Protein AF-0000000087154383 (afdb_homodimer)

Structure (mmCIF, N/CA/C/O backbone):
data_AF-0000000087154383-model_v1
#
loop_
_entity.id
_entity.type
_entity.pdbx_description
1 polymer 'Transcriptional regulatory protein KdpE'
#
loop_
_atom_site.group_PDB
_atom_site.id
_atom_site.type_symbol
_atom_site.label_atom_id
_atom_site.label_alt_id
_atom_site.label_comp_id
_atom_site.label_asym_id
_atom_site.label_entity_id
_atom_site.label_seq_id
_atom_site.pdbx_PDB_ins_code
_atom_site.Cartn_x
_atom_site.Cartn_y
_atom_site.Cartn_z
_atom_site.occupancy
_atom_site.B_iso_or_equiv
_atom_site.auth_seq_id
_atom_site.auth_comp_id
_atom_site.auth_asym_id
_atom_site.auth_atom_id
_atom_site.pdbx_PDB_model_num
ATOM 1 N N . MET A 1 1 ? 10.32 -29.422 -4.531 1 29.39 1 MET A N 1
ATOM 2 C CA . MET A 1 1 ? 10.555 -28.266 -3.684 1 29.39 1 MET A CA 1
ATOM 3 C C . MET A 1 1 ? 9.898 -27.016 -4.277 1 29.39 1 MET A C 1
ATOM 5 O O . MET A 1 1 ? 10.391 -26.469 -5.262 1 29.39 1 MET A O 1
ATOM 9 N N . ASN A 1 2 ? 8.438 -26.891 -4.57 1 39.31 2 ASN A N 1
ATOM 10 C CA . ASN A 1 2 ? 7.41 -26.234 -5.371 1 39.31 2 ASN A CA 1
ATOM 11 C C . ASN A 1 2 ? 7.461 -24.719 -5.219 1 39.31 2 ASN A C 1
ATOM 13 O O . ASN A 1 2 ? 8.031 -24.203 -4.25 1 39.31 2 ASN A O 1
ATOM 17 N N . ALA A 1 3 ? 7.234 -23.953 -6.168 1 48.28 3 ALA A N 1
ATOM 18 C CA . ALA A 1 3 ? 7.086 -22.5 -6.133 1 48.28 3 ALA A CA 1
ATOM 19 C C . ALA A 1 3 ? 6.395 -22.047 -4.848 1 48.28 3 ALA A C 1
ATOM 21 O O . ALA A 1 3 ? 5.375 -22.625 -4.453 1 48.28 3 ALA A O 1
ATOM 22 N N . THR A 1 4 ? 7.113 -21.484 -3.904 1 62.72 4 THR A N 1
ATOM 23 C CA . THR A 1 4 ? 6.449 -21.25 -2.627 1 62.72 4 THR A CA 1
ATOM 24 C C . THR A 1 4 ? 5.238 -20.344 -2.801 1 62.72 4 THR A C 1
ATOM 26 O O . THR A 1 4 ? 5.383 -19.172 -3.176 1 62.72 4 THR A O 1
ATOM 29 N N . PRO A 1 5 ? 4.086 -21 -3.096 1 77.25 5 PRO A N 1
ATOM 30 C CA . PRO A 1 5 ? 2.846 -20.234 -3.229 1 77.25 5 PRO A CA 1
ATOM 31 C C . PRO A 1 5 ? 2.713 -19.141 -2.174 1 77.25 5 PRO A C 1
ATOM 33 O O . PRO A 1 5 ? 3.357 -19.203 -1.124 1 77.25 5 PRO A O 1
ATOM 36 N N . ILE A 1 6 ? 2.068 -18.094 -2.633 1 87.31 6 ILE A N 1
ATOM 37 C CA . ILE A 1 6 ? 1.749 -17.047 -1.668 1 87.31 6 ILE A CA 1
ATOM 38 C C . ILE A 1 6 ? 0.886 -17.609 -0.548 1 87.31 6 ILE A C 1
ATOM 40 O O . ILE A 1 6 ? -0.156 -18.219 -0.808 1 87.31 6 ILE A O 1
ATOM 44 N N . LYS A 1 7 ? 1.359 -17.516 0.595 1 93.25 7 LYS A N 1
ATOM 45 C CA . LYS A 1 7 ? 0.655 -18.047 1.756 1 93.25 7 LYS A CA 1
ATOM 46 C C . LYS A 1 7 ? -0.306 -17.016 2.342 1 93.25 7 LYS A C 1
ATOM 48 O O . LYS A 1 7 ? 0.099 -15.906 2.68 1 93.25 7 LYS A O 1
ATOM 53 N N . VAL A 1 8 ? -1.592 -17.422 2.477 1 96.62 8 VAL A N 1
ATOM 54 C CA . VAL A 1 8 ? -2.615 -16.547 3.059 1 96.62 8 VAL A CA 1
ATOM 55 C C . VAL A 1 8 ? -3.115 -17.156 4.371 1 96.62 8 VAL A C 1
ATOM 57 O O . VAL A 1 8 ? -3.512 -18.328 4.414 1 96.62 8 VAL A O 1
ATOM 60 N N . LEU A 1 9 ? -3.037 -16.391 5.43 1 98.25 9 LEU A N 1
ATOM 61 C CA . LEU A 1 9 ? -3.586 -16.812 6.711 1 98.25 9 LEU A CA 1
ATOM 62 C C . LEU A 1 9 ? -5.031 -16.359 6.863 1 98.25 9 LEU A C 1
ATOM 64 O O . LEU A 1 9 ? -5.312 -15.156 6.848 1 98.25 9 LEU A O 1
ATOM 68 N N . VAL A 1 10 ? -5.906 -17.344 6.965 1 98.31 10 VAL A N 1
ATOM 69 C CA . VAL A 1 10 ? -7.328 -17.078 7.152 1 98.31 10 VAL A CA 1
ATOM 70 C C . VAL A 1 10 ? -7.707 -17.297 8.617 1 98.31 10 VAL A C 1
ATOM 72 O O . VAL A 1 10 ? -7.609 -18.422 9.125 1 98.31 10 VAL A O 1
ATOM 75 N N . ILE A 1 11 ? -8.172 -16.203 9.266 1 98.38 11 ILE A N 1
ATOM 76 C CA . ILE A 1 11 ? -8.57 -16.266 10.664 1 98.38 11 ILE A CA 1
ATOM 77 C C . ILE A 1 11 ? -10.078 -16.047 10.781 1 98.38 11 ILE A C 1
ATOM 79 O O . ILE A 1 11 ? -10.57 -14.938 10.594 1 98.38 11 ILE A O 1
ATOM 83 N N . ASP A 1 12 ? -10.781 -17.047 11.102 1 97.44 12 ASP A N 1
ATOM 84 C CA . ASP A 1 12 ? -12.234 -17.031 11.211 1 97.44 12 ASP A CA 1
ATOM 85 C C . ASP A 1 12 ? -12.734 -18.219 12.039 1 97.44 12 ASP A C 1
ATOM 87 O O . ASP A 1 12 ? -12.273 -19.344 11.859 1 97.44 12 ASP A O 1
ATOM 91 N N . ASP A 1 13 ? -13.703 -17.938 12.883 1 96.62 13 ASP A N 1
ATOM 92 C CA . ASP A 1 13 ? -14.164 -19.031 13.75 1 96.62 13 ASP A CA 1
ATOM 93 C C . ASP A 1 13 ? -15.266 -19.828 13.07 1 96.62 13 ASP A C 1
ATOM 95 O O . ASP A 1 13 ? -15.609 -20.922 13.531 1 96.62 13 ASP A O 1
ATOM 99 N N . GLU A 1 14 ? -15.836 -19.422 11.992 1 95.94 14 GLU A N 1
ATOM 100 C CA . GLU A 1 14 ? -16.938 -20.094 11.305 1 95.94 14 GLU A CA 1
ATOM 101 C C . GLU A 1 14 ? -16.422 -21.062 10.242 1 95.94 14 GLU A C 1
ATOM 103 O O . GLU A 1 14 ? -15.969 -20.641 9.18 1 95.94 14 GLU A O 1
ATOM 108 N N . PRO A 1 15 ? -16.656 -22.312 10.422 1 96.44 15 PRO A N 1
ATOM 109 C CA . PRO A 1 15 ? -16.125 -23.312 9.492 1 96.44 15 PRO A CA 1
ATOM 110 C C . PRO A 1 15 ? -16.625 -23.125 8.062 1 96.44 15 PRO A C 1
ATOM 112 O O . PRO A 1 15 ? -15.852 -23.219 7.109 1 96.44 15 PRO A O 1
ATOM 115 N N . PRO A 1 16 ? -17.922 -22.781 7.875 1 95.94 16 PRO A N 1
ATOM 116 C CA . PRO A 1 16 ? -18.391 -22.594 6.496 1 95.94 16 PRO A CA 1
ATOM 117 C C . PRO A 1 16 ? -17.656 -21.469 5.777 1 95.94 16 PRO A C 1
ATOM 119 O O . PRO A 1 16 ? -17.391 -21.562 4.574 1 95.94 16 PRO A O 1
ATOM 122 N N . ILE A 1 17 ? -17.312 -20.438 6.5 1 95.62 17 ILE A N 1
ATOM 123 C CA . ILE A 1 17 ? -16.594 -19.297 5.91 1 95.62 17 ILE A CA 1
ATOM 124 C C . ILE A 1 17 ? -15.172 -19.719 5.551 1 95.62 17 ILE A C 1
ATOM 126 O O . ILE A 1 17 ? -14.688 -19.406 4.461 1 95.62 17 ILE A O 1
ATOM 130 N N . ARG A 1 18 ? -14.5 -20.391 6.453 1 97.06 18 ARG A N 1
ATOM 131 C CA . ARG A 1 18 ? -13.148 -20.875 6.176 1 97.06 18 ARG A CA 1
ATOM 132 C C . ARG A 1 18 ? -13.141 -21.797 4.961 1 97.06 18 ARG A C 1
ATOM 134 O O . ARG A 1 18 ? -12.242 -21.719 4.121 1 97.06 18 ARG A O 1
ATOM 141 N N . LYS A 1 19 ? -14.164 -22.625 4.863 1 96.69 19 LYS A N 1
ATOM 142 C CA . LYS A 1 19 ? -14.273 -23.547 3.727 1 96.69 19 LYS A CA 1
ATOM 143 C C . LYS A 1 19 ? -14.461 -22.781 2.42 1 96.69 19 LYS A C 1
ATOM 145 O O . LYS A 1 19 ? -13.789 -23.062 1.425 1 96.69 19 LYS A O 1
ATOM 150 N N . LEU A 1 20 ? -15.375 -21.812 2.445 1 95.94 20 LEU A N 1
ATOM 151 C CA . LEU A 1 20 ? -15.633 -20.984 1.274 1 95.94 20 LEU A CA 1
ATOM 152 C C . LEU A 1 20 ? -14.359 -20.281 0.824 1 95.94 20 LEU A C 1
ATOM 154 O O . LEU A 1 20 ? -14.023 -20.281 -0.364 1 95.94 20 LEU A O 1
ATOM 158 N N . LEU A 1 21 ? -13.617 -19.719 1.768 1 97 21 LEU A N 1
ATOM 159 C CA . LEU A 1 21 ? -12.391 -18.984 1.463 1 97 21 LEU A CA 1
ATOM 160 C C . LEU A 1 21 ? -11.312 -19.922 0.935 1 97 21 LEU A C 1
ATOM 162 O O . LEU A 1 21 ? -10.602 -19.594 -0.013 1 97 21 LEU A O 1
ATOM 166 N N . ARG A 1 22 ? -11.219 -21.062 1.497 1 96 22 ARG A N 1
ATOM 167 C CA . ARG A 1 22 ? -10.258 -22.047 1.028 1 96 22 ARG A CA 1
ATOM 168 C C . ARG A 1 22 ? -10.516 -22.422 -0.426 1 96 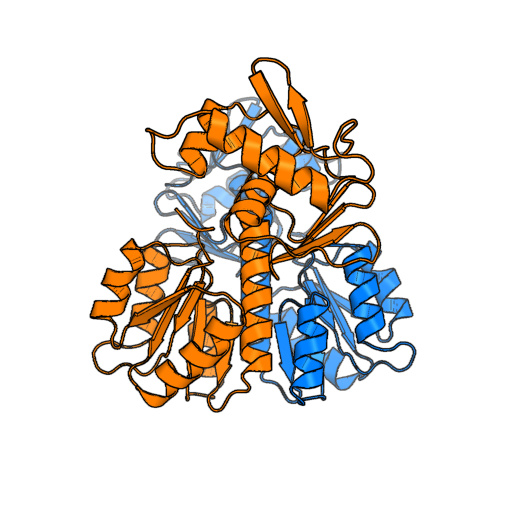22 ARG A C 1
ATOM 170 O O . ARG A 1 22 ? -9.594 -22.453 -1.243 1 96 22 ARG A O 1
ATOM 177 N N . MET A 1 23 ? -11.75 -22.672 -0.719 1 94.44 23 MET A N 1
ATOM 178 C CA . MET A 1 23 ? -12.125 -23.047 -2.082 1 94.44 23 MET A CA 1
ATOM 179 C C . MET A 1 23 ? -11.828 -21.906 -3.055 1 94.44 23 MET A C 1
ATOM 181 O O . MET A 1 23 ? -11.234 -22.125 -4.113 1 94.44 23 MET A O 1
ATOM 185 N N . GLY A 1 24 ? -12.211 -20.703 -2.693 1 93.5 24 GLY A N 1
ATOM 186 C CA . GLY A 1 24 ? -12 -19.562 -3.555 1 93.5 24 GLY A CA 1
ATOM 187 C C . GLY A 1 24 ? -10.539 -19.219 -3.752 1 93.5 24 GLY A C 1
ATOM 188 O O . GLY A 1 24 ? -10.086 -19.016 -4.883 1 93.5 24 GLY A O 1
ATOM 189 N N . LEU A 1 25 ? -9.758 -19.234 -2.709 1 94.62 25 LEU A N 1
ATOM 190 C CA . LEU A 1 25 ? -8.352 -18.844 -2.732 1 94.62 25 LEU A CA 1
ATOM 191 C C . LEU A 1 25 ? -7.504 -19.906 -3.416 1 94.62 25 LEU A C 1
ATOM 193 O O . LEU A 1 25 ? -6.547 -19.578 -4.125 1 94.62 25 LEU A O 1
ATOM 197 N N . SER A 1 26 ? -7.879 -21.141 -3.229 1 91.56 26 SER A N 1
ATOM 198 C CA . SER A 1 26 ? -7.129 -22.234 -3.84 1 91.56 26 SER A CA 1
ATOM 199 C C . SER A 1 26 ? -7.207 -22.172 -5.363 1 91.56 26 SER A C 1
ATOM 201 O O . SER A 1 26 ? -6.23 -22.484 -6.051 1 91.56 26 SER A O 1
ATOM 203 N N . THR A 1 27 ? -8.32 -21.766 -5.859 1 88.25 27 THR A N 1
ATOM 204 C CA . THR A 1 27 ? -8.508 -21.672 -7.301 1 88.25 27 THR A CA 1
ATOM 205 C C . THR A 1 27 ? -7.57 -20.625 -7.895 1 88.25 27 THR A C 1
ATOM 207 O O . THR A 1 27 ? -7.289 -20.641 -9.094 1 88.25 27 THR A O 1
ATOM 210 N N . GLN A 1 28 ? -7.125 -19.719 -7.035 1 86.12 28 GLN A N 1
ATOM 211 C CA . GLN A 1 28 ? -6.227 -18.656 -7.477 1 86.12 28 GLN A CA 1
ATOM 212 C C . GLN A 1 28 ? -4.766 -19.047 -7.277 1 86.12 28 GLN A C 1
ATOM 214 O O . GLN A 1 28 ? -3.859 -18.266 -7.562 1 86.12 28 GLN A O 1
ATOM 219 N N . GLY A 1 29 ? -4.52 -20.234 -6.691 1 85.44 29 GLY A N 1
ATOM 220 C CA . GLY A 1 29 ? -3.166 -20.734 -6.535 1 85.44 29 GLY A CA 1
ATOM 221 C C . GLY A 1 29 ? -2.535 -20.344 -5.211 1 85.44 29 GLY A C 1
ATOM 222 O O . GLY A 1 29 ? -1.326 -20.484 -5.023 1 85.44 29 GLY A O 1
ATOM 223 N N . TYR A 1 30 ? -3.297 -19.859 -4.277 1 90.62 30 TYR A N 1
ATOM 224 C CA . TYR A 1 30 ? -2.773 -19.516 -2.963 1 90.62 30 TYR A CA 1
ATOM 225 C C . TYR A 1 30 ? -2.641 -20.75 -2.08 1 90.62 30 TYR A C 1
ATOM 227 O O . TYR A 1 30 ? -3.412 -21.703 -2.215 1 90.62 30 TYR A O 1
ATOM 235 N N . ASP A 1 31 ? -1.629 -20.703 -1.279 1 92.88 31 ASP A N 1
ATOM 236 C CA . ASP A 1 31 ? -1.578 -21.625 -0.144 1 92.88 31 ASP A CA 1
ATOM 237 C C . ASP A 1 31 ? -2.297 -21.031 1.068 1 92.88 31 ASP A C 1
ATOM 239 O O . ASP A 1 31 ? -2.162 -19.844 1.359 1 92.88 31 ASP A O 1
ATOM 243 N N . ILE A 1 32 ? -3.049 -21.922 1.744 1 96 32 ILE A N 1
ATOM 244 C CA . ILE A 1 32 ? -3.936 -21.375 2.764 1 96 32 ILE A CA 1
ATOM 245 C C . ILE A 1 32 ? -3.561 -21.938 4.133 1 96 32 ILE A C 1
ATOM 247 O O . ILE A 1 32 ? -3.459 -23.156 4.301 1 96 32 ILE A O 1
ATOM 251 N N . LEU A 1 33 ? -3.299 -21.031 5.043 1 97.44 33 LEU A N 1
ATOM 252 C CA . LEU A 1 33 ? -3.248 -21.344 6.469 1 97.44 33 LEU A CA 1
ATOM 253 C C . LEU A 1 33 ? -4.555 -20.969 7.152 1 97.44 33 LEU A C 1
ATOM 255 O O . LEU A 1 33 ? -5.133 -19.906 6.859 1 97.44 33 LEU A O 1
ATOM 259 N N . GLU A 1 34 ? -5 -21.844 8.016 1 97.69 34 GLU A N 1
ATOM 260 C CA . GLU A 1 34 ? -6.273 -21.578 8.672 1 97.69 34 GLU A CA 1
ATOM 261 C C . GLU A 1 34 ? -6.102 -21.469 10.188 1 97.69 34 GLU A C 1
ATOM 263 O O . GLU A 1 34 ? -5.332 -22.219 10.781 1 97.69 34 GLU A O 1
ATOM 268 N N . ALA A 1 35 ? -6.766 -20.531 10.758 1 98.25 35 ALA A N 1
ATOM 269 C CA . ALA A 1 35 ? -6.859 -20.375 12.203 1 98.25 35 ALA A CA 1
ATOM 270 C C . ALA A 1 35 ? -8.312 -20.172 12.641 1 98.25 35 ALA A C 1
ATOM 272 O O . ALA A 1 35 ? -8.992 -19.266 12.156 1 98.25 35 ALA A O 1
ATOM 273 N N . SER A 1 36 ? -8.742 -20.969 13.586 1 97.62 36 SER A N 1
ATOM 274 C CA . SER A 1 36 ? -10.133 -20.922 14.023 1 97.62 36 SER A CA 1
ATOM 275 C C . SER A 1 36 ? -10.305 -19.984 15.219 1 97.62 36 SER A C 1
ATOM 277 O O . SER A 1 36 ? -11.422 -19.781 15.688 1 97.62 36 SER A O 1
ATOM 279 N N . ASN A 1 37 ? -9.211 -19.484 15.734 1 97.38 37 ASN A N 1
ATOM 280 C CA . ASN A 1 37 ? -9.227 -18.562 16.859 1 97.38 37 ASN A CA 1
ATOM 281 C C . ASN A 1 37 ? -7.941 -17.75 16.938 1 97.38 37 ASN A C 1
ATOM 283 O O . ASN A 1 37 ? -7.039 -17.922 16.109 1 97.38 37 ASN A O 1
ATOM 287 N N . GLY A 1 38 ? -7.863 -16.797 17.859 1 97.5 38 GLY A N 1
ATOM 288 C CA . GLY A 1 38 ? -6.727 -15.898 17.969 1 97.5 38 GLY A CA 1
ATOM 289 C C . GLY A 1 38 ? -5.441 -16.609 18.359 1 97.5 38 GLY A C 1
ATOM 290 O O . GLY A 1 38 ? -4.367 -16.281 17.844 1 97.5 38 GLY A O 1
ATOM 291 N N . LYS A 1 39 ? -5.57 -17.531 19.234 1 97.38 39 LYS A N 1
ATOM 292 C CA . LYS A 1 39 ? -4.395 -18.266 19.688 1 97.38 39 LYS A CA 1
ATOM 293 C C . LYS A 1 39 ? -3.715 -18.984 18.531 1 97.38 39 LYS A C 1
ATOM 295 O O . LYS A 1 39 ? -2.504 -18.859 18.344 1 97.38 39 LYS A O 1
ATOM 300 N N . ILE A 1 40 ? -4.484 -19.703 17.766 1 97.69 40 ILE A N 1
ATOM 301 C CA . ILE A 1 40 ? -3.957 -20.438 16.609 1 97.69 40 ILE A CA 1
ATOM 302 C C . ILE A 1 40 ? -3.398 -19.438 15.586 1 97.69 40 ILE A C 1
ATOM 304 O O . ILE A 1 40 ? -2.365 -19.703 14.969 1 97.69 40 ILE A O 1
ATOM 308 N N . ALA A 1 41 ? -4.078 -18.297 15.43 1 98.06 41 ALA A N 1
ATOM 309 C CA . ALA A 1 41 ? -3.631 -17.266 14.5 1 98.06 41 ALA A CA 1
ATOM 310 C C . ALA A 1 41 ? -2.223 -16.797 14.844 1 98.06 41 ALA A C 1
ATOM 312 O O . ALA A 1 41 ? -1.359 -16.703 13.969 1 98.06 41 ALA A O 1
ATOM 313 N N . LEU A 1 42 ? -2.002 -16.5 16.125 1 97.19 42 LEU A N 1
ATOM 314 C CA . LEU A 1 42 ? -0.707 -15.984 16.562 1 97.19 42 LEU A CA 1
ATOM 315 C C . LEU A 1 42 ? 0.384 -17.031 16.359 1 97.19 42 LEU A C 1
ATOM 317 O O . LEU A 1 42 ? 1.52 -16.703 16.031 1 97.19 42 LEU A O 1
ATOM 321 N N . GLU A 1 43 ? 0.039 -18.281 16.484 1 97.25 43 GLU A N 1
ATOM 322 C CA . GLU A 1 43 ? 0.984 -19.359 16.234 1 97.25 43 GLU A CA 1
ATOM 323 C C . GLU A 1 43 ? 1.341 -19.438 14.75 1 97.25 43 GLU A C 1
ATOM 325 O O . GLU A 1 43 ? 2.508 -19.625 14.391 1 97.25 43 GLU A O 1
ATOM 330 N N . LYS A 1 44 ? 0.325 -19.266 13.953 1 97.38 44 LYS A N 1
ATOM 331 C CA . LYS A 1 44 ? 0.496 -19.422 12.516 1 97.38 44 LYS A CA 1
ATOM 332 C C . LYS A 1 44 ? 1.286 -18.266 11.922 1 97.38 44 LYS A C 1
ATOM 334 O O . LYS A 1 44 ? 1.783 -18.344 10.797 1 97.38 44 LYS A O 1
ATOM 339 N N . LEU A 1 45 ? 1.439 -17.125 12.641 1 96.12 45 LEU A N 1
ATOM 340 C CA . LEU A 1 45 ? 2.217 -15.992 12.164 1 96.12 45 LEU A CA 1
ATOM 341 C C . LEU A 1 45 ? 3.674 -16.391 11.945 1 96.12 45 LEU A C 1
ATOM 343 O O . LEU A 1 45 ? 4.367 -15.773 11.125 1 96.12 45 LEU A O 1
ATOM 347 N N . ALA A 1 46 ? 4.102 -17.391 12.688 1 94.62 46 ALA A N 1
ATOM 348 C CA . ALA A 1 46 ? 5.48 -17.859 12.578 1 94.62 46 ALA A CA 1
ATOM 349 C C . ALA A 1 46 ? 5.758 -18.422 11.188 1 94.62 46 ALA A C 1
ATOM 351 O O . ALA A 1 46 ? 6.918 -18.547 10.781 1 94.62 46 ALA A O 1
ATOM 352 N N . GLU A 1 47 ? 4.688 -18.766 10.469 1 94.5 47 GLU A N 1
ATOM 353 C CA . GLU A 1 47 ? 4.844 -19.312 9.125 1 94.5 47 GLU A CA 1
ATOM 354 C C . GLU A 1 47 ? 4.969 -18.203 8.086 1 94.5 47 GLU A C 1
ATOM 356 O O . GLU A 1 47 ? 4.969 -18.469 6.879 1 94.5 47 GLU A O 1
ATOM 361 N N . ASP A 1 48 ? 4.949 -16.984 8.477 1 92.56 48 ASP A N 1
ATOM 362 C CA . ASP A 1 48 ? 5.223 -15.789 7.691 1 92.56 48 ASP A CA 1
ATOM 363 C C . ASP A 1 48 ? 4.254 -15.672 6.516 1 92.56 48 ASP A C 1
ATOM 365 O O . ASP A 1 48 ? 4.68 -15.602 5.359 1 92.56 48 ASP A O 1
ATOM 369 N N . PRO A 1 49 ? 2.943 -15.664 6.84 1 95.94 49 PRO A N 1
ATOM 370 C CA . PRO A 1 49 ? 1.987 -15.461 5.75 1 95.94 49 PRO A CA 1
ATOM 371 C C . PRO A 1 49 ? 2.207 -14.141 5.012 1 95.94 49 PRO A C 1
ATOM 373 O O . PRO A 1 49 ? 2.6 -13.148 5.625 1 95.94 49 PRO A O 1
ATOM 376 N N . ALA A 1 50 ? 1.948 -14.148 3.701 1 93 50 ALA A N 1
ATOM 377 C CA . ALA A 1 50 ? 2.104 -12.953 2.875 1 93 50 ALA A CA 1
ATOM 378 C C . ALA A 1 50 ? 0.907 -12.023 3.033 1 93 50 ALA A C 1
ATOM 380 O O . ALA A 1 50 ? 1.002 -10.828 2.744 1 93 50 ALA A O 1
ATOM 381 N N . LEU A 1 51 ? -0.198 -12.586 3.475 1 96 51 LEU A N 1
ATOM 382 C CA . LEU A 1 51 ? -1.451 -11.859 3.635 1 96 51 LEU A CA 1
ATOM 383 C C . LEU A 1 51 ? -2.311 -12.492 4.723 1 96 51 LEU A C 1
ATOM 385 O O . LEU A 1 51 ? -2.262 -13.711 4.934 1 96 51 LEU A O 1
ATOM 389 N N . ILE A 1 52 ? -3.098 -11.641 5.336 1 97.94 52 ILE A N 1
ATOM 390 C CA . ILE A 1 52 ? -3.967 -12.125 6.402 1 97.94 52 ILE A CA 1
ATOM 391 C C . ILE A 1 52 ? -5.402 -11.664 6.152 1 97.94 52 ILE A C 1
ATOM 393 O O . ILE A 1 52 ? -5.637 -10.5 5.836 1 97.94 52 ILE A O 1
ATOM 397 N N . ILE A 1 53 ? -6.324 -12.594 6.18 1 98.25 53 ILE A N 1
ATOM 398 C CA . ILE A 1 53 ? -7.75 -12.305 6.254 1 98.25 53 ILE A CA 1
ATOM 399 C C . ILE A 1 53 ? -8.242 -12.508 7.684 1 98.25 53 ILE A C 1
ATOM 401 O O . ILE A 1 53 ? -8.133 -13.609 8.234 1 98.25 53 ILE A O 1
ATOM 405 N N . LEU A 1 54 ? -8.828 -11.453 8.258 1 98.25 54 LEU A N 1
ATOM 406 C CA . LEU A 1 54 ? -9.109 -11.477 9.688 1 98.25 54 LEU A CA 1
ATOM 407 C C . LEU A 1 54 ? -10.586 -11.195 9.953 1 98.25 54 LEU A C 1
ATOM 409 O O . LEU A 1 54 ? -11.094 -10.133 9.594 1 98.25 54 LEU A O 1
ATOM 413 N N . ASP A 1 55 ? -11.25 -12.102 10.594 1 96.25 55 ASP A N 1
ATOM 414 C CA . ASP A 1 55 ? -12.555 -11.844 11.195 1 96.25 55 ASP A CA 1
ATOM 415 C C . ASP A 1 55 ? -12.414 -11.188 12.562 1 96.25 55 ASP A C 1
ATOM 417 O O . ASP A 1 55 ? -11.656 -11.656 13.406 1 96.25 55 ASP A O 1
ATOM 421 N N . LEU A 1 56 ? -13.203 -10.211 12.82 1 94.88 56 LEU A N 1
ATOM 422 C CA . LEU A 1 56 ? -13.109 -9.508 14.094 1 94.88 56 LEU A CA 1
ATOM 423 C C . LEU A 1 56 ? -13.922 -10.227 15.164 1 94.88 56 LEU A C 1
ATOM 425 O O . LEU A 1 56 ? -13.766 -9.953 16.359 1 94.88 56 LEU A O 1
ATOM 429 N N . GLY A 1 57 ? -14.867 -11.031 14.719 1 93.38 57 GLY A N 1
ATOM 430 C CA . GLY A 1 57 ? -15.695 -11.758 15.672 1 93.38 57 GLY A CA 1
ATOM 431 C C . GLY A 1 57 ? -15.117 -13.102 16.078 1 93.38 57 GLY A C 1
ATOM 432 O O . GLY A 1 57 ? -15.609 -14.148 15.641 1 93.38 57 GLY A O 1
ATOM 433 N N . LEU A 1 58 ? -14.18 -13.148 16.938 1 95.44 58 LEU A N 1
ATOM 434 C CA . LEU A 1 58 ? -13.555 -14.391 17.391 1 95.44 58 LEU A CA 1
ATOM 435 C C . LEU A 1 58 ? -13.984 -14.727 18.812 1 95.44 58 LEU A C 1
ATOM 437 O O . LEU A 1 58 ? -14.312 -13.828 19.594 1 95.44 58 LEU A O 1
ATOM 441 N N . PRO A 1 59 ? -14.008 -15.922 19.156 1 94.19 59 PRO A N 1
ATOM 442 C CA . PRO A 1 59 ? -14.539 -16.359 20.438 1 94.19 59 PRO A CA 1
ATOM 443 C C . PRO A 1 59 ? -13.57 -16.125 21.594 1 94.19 59 PRO A C 1
ATOM 445 O O . PRO A 1 59 ? -13.992 -15.984 22.75 1 94.19 59 PRO A O 1
ATOM 448 N N . ASP A 1 60 ? -12.273 -16.047 21.359 1 96.5 60 ASP A N 1
ATOM 449 C CA . ASP A 1 60 ? -11.305 -16.078 22.453 1 96.5 60 ASP A CA 1
ATOM 450 C C . ASP A 1 60 ? -10.656 -14.719 22.672 1 96.5 60 ASP A C 1
ATOM 452 O O . ASP A 1 60 ? -10.023 -14.484 23.703 1 96.5 60 ASP A O 1
ATOM 456 N N . ILE A 1 61 ? -10.727 -13.828 21.688 1 95.5 61 ILE A N 1
ATOM 457 C CA . ILE A 1 61 ? -10.078 -12.523 21.766 1 95.5 61 ILE A CA 1
ATOM 458 C C . ILE A 1 61 ? -10.883 -11.508 20.953 1 95.5 61 ILE A C 1
ATOM 460 O O . ILE A 1 61 ? -11.5 -11.859 19.953 1 95.5 61 ILE A O 1
ATOM 464 N N . GLN A 1 62 ? -10.812 -10.273 21.375 1 94.06 62 GLN A N 1
ATOM 465 C CA . GLN A 1 62 ? -11.422 -9.219 20.578 1 94.06 62 GLN A CA 1
ATOM 466 C C . GLN A 1 62 ? -10.641 -8.977 19.281 1 94.06 62 GLN A C 1
ATOM 468 O O . GLN A 1 62 ? -9.414 -8.875 19.312 1 94.06 62 GLN A O 1
ATOM 473 N N . GLY A 1 63 ? -11.32 -8.945 18.203 1 94.31 63 GLY A N 1
ATOM 474 C CA . GLY A 1 63 ? -10.688 -8.844 16.891 1 94.31 63 GLY A CA 1
ATOM 475 C C . GLY A 1 63 ? -9.734 -7.672 16.781 1 94.31 63 GLY A C 1
ATOM 476 O O . GLY A 1 63 ? -8.656 -7.797 16.188 1 94.31 63 GLY A O 1
ATOM 477 N N . HIS A 1 64 ? -10.07 -6.547 17.391 1 95.62 64 HIS A N 1
ATOM 478 C CA . HIS A 1 64 ? -9.227 -5.359 17.328 1 95.62 64 HIS A CA 1
ATOM 479 C C . HIS A 1 64 ? -7.945 -5.559 18.125 1 95.62 64 HIS A C 1
ATOM 481 O O . HIS A 1 64 ? -6.883 -5.059 17.75 1 95.62 64 HIS A O 1
ATOM 487 N N . ASP A 1 65 ? -8.047 -6.254 19.188 1 96.12 65 ASP A N 1
ATOM 488 C CA . ASP A 1 65 ? -6.859 -6.574 19.969 1 96.12 65 ASP A CA 1
ATOM 489 C C . ASP A 1 65 ? -5.918 -7.492 19.203 1 96.12 65 ASP A C 1
ATOM 491 O O . ASP A 1 65 ? -4.703 -7.289 19.203 1 96.12 65 ASP A O 1
ATOM 495 N N . LEU A 1 66 ? -6.5 -8.461 18.562 1 97.19 66 LEU A N 1
ATOM 496 C CA . LEU A 1 66 ? -5.691 -9.359 17.75 1 97.19 66 LEU A CA 1
ATOM 497 C C . LEU A 1 66 ? -5.004 -8.594 16.625 1 97.19 66 LEU A C 1
ATOM 499 O O . LEU A 1 66 ? -3.82 -8.805 16.359 1 97.19 66 LEU A O 1
ATOM 503 N N . LEU A 1 67 ? -5.746 -7.73 15.984 1 97.31 67 LEU A N 1
ATOM 504 C CA . LEU A 1 67 ? -5.199 -6.887 14.922 1 97.31 67 LEU A CA 1
ATOM 505 C C . LEU A 1 67 ? -3.988 -6.109 15.422 1 97.31 67 LEU A C 1
ATOM 507 O O . LEU A 1 67 ? -2.943 -6.09 14.766 1 97.31 67 LEU A O 1
ATOM 511 N N . ARG A 1 68 ? -4.094 -5.535 16.562 1 95.06 68 ARG A N 1
ATOM 512 C CA . ARG A 1 68 ? -3 -4.777 17.172 1 95.06 68 ARG A CA 1
ATOM 513 C C . ARG A 1 68 ? -1.794 -5.676 17.438 1 95.06 68 ARG A C 1
ATOM 515 O O . ARG A 1 68 ? -0.655 -5.285 17.172 1 95.06 68 ARG A O 1
ATOM 522 N N . MET A 1 69 ? -2.027 -6.848 17.922 1 96.19 69 MET A N 1
ATOM 523 C CA . MET A 1 69 ? -0.957 -7.793 18.234 1 96.19 69 MET A CA 1
ATOM 524 C C . MET A 1 69 ? -0.231 -8.219 16.953 1 96.19 69 MET A C 1
ATOM 526 O O . MET A 1 69 ? 0.999 -8.297 16.938 1 96.19 69 MET A O 1
ATOM 530 N N . ILE A 1 70 ? -0.974 -8.484 15.93 1 96.62 70 ILE A N 1
ATOM 531 C CA . ILE A 1 70 ? -0.38 -8.891 14.656 1 96.62 70 ILE A CA 1
ATOM 532 C C . ILE A 1 70 ? 0.495 -7.766 14.109 1 96.62 70 ILE A C 1
ATOM 534 O O . ILE A 1 70 ? 1.629 -8 13.688 1 96.62 70 ILE A O 1
ATOM 538 N N . ARG A 1 71 ? -0.026 -6.516 14.133 1 93.75 71 ARG A N 1
ATOM 539 C CA . ARG A 1 71 ? 0.704 -5.352 13.648 1 93.75 71 ARG A CA 1
ATOM 540 C C . ARG A 1 71 ? 1.973 -5.117 14.461 1 93.75 71 ARG A C 1
ATOM 542 O O . ARG A 1 71 ? 3 -4.707 13.914 1 93.75 71 ARG A O 1
ATOM 549 N N . GLY A 1 72 ? 1.903 -5.434 15.734 1 89.56 72 GLY A N 1
ATOM 550 C CA . GLY A 1 72 ? 3.082 -5.332 16.578 1 89.56 72 GLY A CA 1
ATOM 551 C C . GLY A 1 72 ? 4.172 -6.316 16.203 1 89.56 72 GLY A C 1
ATOM 552 O O . GLY A 1 72 ? 5.359 -6.031 16.375 1 89.56 72 GLY A O 1
ATOM 553 N N . ARG A 1 73 ? 3.791 -7.426 15.633 1 91.31 73 ARG A N 1
ATOM 554 C CA . ARG A 1 73 ? 4.738 -8.477 15.273 1 91.31 73 ARG A CA 1
ATOM 555 C C . ARG A 1 73 ? 5.238 -8.297 13.844 1 91.31 73 ARG A C 1
ATOM 557 O O . ARG A 1 73 ? 6.363 -8.68 13.516 1 91.31 73 ARG A O 1
ATOM 564 N N . ASN A 1 74 ? 4.367 -7.781 13.055 1 89.69 74 ASN A N 1
ATOM 565 C CA . ASN A 1 74 ? 4.676 -7.551 11.648 1 89.69 74 ASN A CA 1
ATOM 566 C C . ASN A 1 74 ? 4.043 -6.258 11.141 1 89.69 74 ASN A C 1
ATOM 568 O O . ASN A 1 74 ? 2.834 -6.207 10.898 1 89.69 74 ASN A O 1
ATOM 572 N N . GLU A 1 75 ? 4.824 -5.285 10.828 1 84.88 75 GLU A N 1
ATOM 573 C CA . GLU A 1 75 ? 4.332 -3.949 10.508 1 84.88 75 GLU A CA 1
ATOM 574 C C . GLU A 1 75 ? 3.834 -3.875 9.07 1 84.88 75 GLU A C 1
ATOM 576 O O . GLU A 1 75 ? 3.029 -3.006 8.727 1 84.88 75 GLU A O 1
ATOM 581 N N . ALA A 1 76 ? 4.254 -4.852 8.336 1 86.5 76 ALA A N 1
ATOM 582 C CA . ALA A 1 76 ? 4.078 -4.594 6.91 1 86.5 76 ALA A CA 1
ATOM 583 C C . ALA A 1 76 ? 3.096 -5.586 6.293 1 86.5 76 ALA A C 1
ATOM 585 O O . ALA A 1 76 ? 2.6 -5.371 5.184 1 86.5 76 ALA A O 1
ATOM 586 N N . VAL A 1 77 ? 2.809 -6.703 7.02 1 92.94 77 VAL A N 1
ATOM 587 C CA . VAL A 1 77 ? 1.979 -7.734 6.402 1 92.94 77 VAL A CA 1
ATOM 588 C C . VAL A 1 77 ? 0.59 -7.172 6.109 1 92.94 77 VAL A C 1
ATOM 590 O O . VAL A 1 77 ? -0.04 -6.57 6.98 1 92.94 77 VAL A O 1
ATOM 593 N N . PRO A 1 78 ? 0.063 -7.316 4.898 1 95.94 78 PRO A N 1
ATOM 594 C CA . PRO A 1 78 ? -1.284 -6.828 4.594 1 95.94 78 PRO A CA 1
ATOM 595 C C . PRO A 1 78 ? -2.371 -7.578 5.363 1 95.94 78 PRO A C 1
ATOM 597 O O . PRO A 1 78 ? -2.35 -8.805 5.43 1 95.94 78 PRO A O 1
ATOM 600 N N . ILE A 1 79 ? -3.277 -6.805 5.922 1 97.38 79 ILE A N 1
ATOM 601 C CA . ILE A 1 79 ? -4.395 -7.375 6.672 1 97.38 79 ILE A CA 1
ATOM 602 C C . ILE A 1 79 ? -5.715 -6.883 6.086 1 97.38 79 ILE A C 1
ATOM 604 O O . ILE A 1 79 ? -5.98 -5.68 6.066 1 97.38 79 ILE A O 1
ATOM 608 N N . VAL A 1 80 ? -6.512 -7.805 5.609 1 97.69 80 VAL A N 1
ATOM 609 C CA . VAL A 1 80 ? -7.871 -7.508 5.164 1 97.69 80 VAL A CA 1
ATOM 610 C C . VAL A 1 80 ? -8.875 -8.031 6.184 1 97.69 80 VAL A C 1
ATOM 612 O O . VAL A 1 80 ? -8.961 -9.242 6.418 1 97.69 80 VAL A O 1
ATOM 615 N N . VAL A 1 81 ? -9.656 -7.145 6.723 1 97.69 81 VAL A N 1
ATOM 616 C CA . VAL A 1 81 ? -10.641 -7.516 7.73 1 97.69 81 VAL A CA 1
ATOM 617 C C . VAL A 1 81 ? -11.938 -7.957 7.051 1 97.69 81 VAL A C 1
ATOM 619 O O . VAL A 1 81 ? -12.398 -7.309 6.109 1 97.69 81 VAL A O 1
ATOM 622 N N . LEU A 1 82 ? -12.398 -9.062 7.414 1 95.5 82 LEU A N 1
ATOM 623 C CA . LEU A 1 82 ? -13.695 -9.594 7.016 1 95.5 82 LEU A CA 1
ATOM 624 C C . LEU A 1 82 ? -14.625 -9.727 8.219 1 95.5 82 LEU A C 1
ATOM 626 O O . LEU A 1 82 ? -14.391 -10.555 9.102 1 95.5 82 LEU A O 1
ATOM 630 N N . SER A 1 83 ? -15.695 -8.875 8.242 1 93.62 83 SER A N 1
ATOM 631 C CA . SER A 1 83 ? -16.484 -8.836 9.477 1 93.62 83 SER A CA 1
ATOM 632 C C . SER A 1 83 ? -17.953 -8.625 9.188 1 93.62 83 SER A C 1
ATOM 634 O O . SER A 1 83 ? -18.312 -8.039 8.164 1 93.62 83 SER A O 1
ATOM 636 N N . SER A 1 84 ? -18.812 -9.07 10.117 1 91.81 84 SER A N 1
ATOM 637 C CA . SER A 1 84 ? -20.25 -8.844 10.023 1 91.81 84 SER A CA 1
ATOM 638 C C . SER A 1 84 ? -20.625 -7.434 10.484 1 91.81 84 SER A C 1
ATOM 640 O O . SER A 1 84 ? -21.719 -6.957 10.227 1 91.81 84 SER A O 1
ATOM 642 N N . ARG A 1 85 ? -19.734 -6.918 11.18 1 87.25 85 ARG A N 1
ATOM 643 C CA . ARG A 1 85 ? -19.969 -5.551 11.633 1 87.25 85 ARG A CA 1
ATOM 644 C C . ARG A 1 85 ? -19.875 -4.562 10.477 1 87.25 85 ARG A C 1
ATOM 646 O O . ARG A 1 85 ? -18.797 -4.387 9.891 1 87.25 85 ARG A O 1
ATOM 653 N N . GLY A 1 86 ? -20.891 -3.975 10.219 1 82.81 86 GLY A N 1
ATOM 654 C CA . GLY A 1 86 ? -20.922 -3.072 9.078 1 82.81 86 GLY A CA 1
ATOM 655 C C . GLY A 1 86 ? -21.016 -1.61 9.477 1 82.81 86 GLY A C 1
ATOM 656 O O . GLY A 1 86 ? -21.078 -0.73 8.617 1 82.81 86 GLY A O 1
ATOM 657 N N . ASP A 1 87 ? -20.953 -1.424 10.797 1 88.69 87 ASP A N 1
ATOM 658 C CA . ASP A 1 87 ? -21.078 -0.036 11.234 1 88.69 87 ASP A CA 1
ATOM 659 C C . ASP A 1 87 ? -19.797 0.747 10.953 1 88.69 87 ASP A C 1
ATOM 661 O O . ASP A 1 87 ? -18.703 0.182 10.969 1 88.69 87 ASP A O 1
ATOM 665 N N . GLU A 1 88 ? -19.891 1.973 10.68 1 90.38 88 GLU A N 1
ATOM 666 C CA . GLU A 1 88 ? -18.797 2.867 10.297 1 90.38 88 GLU A CA 1
ATOM 667 C C . GLU A 1 88 ? -17.734 2.932 11.383 1 90.38 88 GLU A C 1
ATOM 669 O O . GLU A 1 88 ? -16.531 2.926 11.086 1 90.38 88 GLU A O 1
ATOM 674 N N . ALA A 1 89 ? -18.156 3 12.633 1 92.44 89 ALA A N 1
ATOM 675 C CA . ALA A 1 89 ? -17.219 3.131 13.742 1 92.44 89 ALA A CA 1
ATOM 676 C C . ALA A 1 89 ? -16.281 1.938 13.805 1 92.44 89 ALA A C 1
ATOM 678 O O . ALA A 1 89 ? -15.07 2.105 14.023 1 92.44 89 ALA A O 1
ATOM 679 N N . GLY A 1 90 ? -16.828 0.778 13.641 1 90.56 90 GLY A N 1
ATOM 680 C CA . GLY A 1 90 ? -16.016 -0.421 13.633 1 90.56 90 GLY A CA 1
ATOM 681 C C . GLY A 1 90 ? -15.016 -0.456 12.492 1 90.56 90 GLY A C 1
ATOM 682 O O . GLY A 1 90 ? -13.852 -0.826 12.68 1 90.56 90 GLY A O 1
ATOM 683 N N . LYS A 1 91 ? -15.469 -0.078 11.312 1 94.12 91 LYS A N 1
ATOM 684 C CA . LYS A 1 91 ? -14.594 -0.015 10.141 1 94.12 91 LYS A CA 1
ATOM 685 C C . LYS A 1 91 ? -13.438 0.951 10.375 1 94.12 91 LYS A C 1
ATOM 687 O O . LYS A 1 91 ? -12.281 0.612 10.117 1 94.12 91 LYS A O 1
ATOM 692 N N . VAL A 1 92 ? -13.789 2.086 10.867 1 95.56 92 VAL A N 1
ATOM 693 C CA . VAL A 1 92 ? -12.812 3.146 11.094 1 95.56 92 VAL A CA 1
ATOM 694 C C . VAL A 1 92 ? -11.781 2.678 12.117 1 95.56 92 VAL A C 1
ATOM 696 O O . VAL A 1 92 ? -10.578 2.861 11.914 1 95.56 92 VAL A O 1
ATOM 699 N N . GLN A 1 93 ? -12.242 2.053 13.141 1 95.5 93 GLN A N 1
ATOM 700 C CA . GLN A 1 93 ? -11.336 1.569 14.18 1 95.5 93 GLN A CA 1
ATOM 701 C C . GLN A 1 93 ? -10.352 0.549 13.625 1 95.5 93 GLN A C 1
ATOM 703 O O . GLN A 1 93 ? -9.148 0.632 13.891 1 95.5 93 GLN A O 1
ATOM 708 N N . ALA A 1 94 ? -10.836 -0.389 12.859 1 96.56 94 ALA A N 1
ATOM 709 C CA . ALA A 1 94 ? -9.992 -1.434 12.289 1 96.56 94 ALA A CA 1
ATOM 710 C C . ALA A 1 94 ? -8.938 -0.838 11.359 1 96.56 94 ALA A C 1
ATOM 712 O O . ALA A 1 94 ? -7.762 -1.204 11.43 1 96.56 94 ALA A O 1
ATOM 713 N N . LEU A 1 95 ? -9.336 0.064 10.523 1 95.38 95 LEU A N 1
ATOM 714 C CA . LEU A 1 95 ? -8.438 0.702 9.578 1 95.38 95 LEU A CA 1
ATOM 715 C C . LEU A 1 95 ? -7.387 1.541 10.297 1 95.38 95 LEU A C 1
ATOM 717 O O . LEU A 1 95 ? -6.203 1.496 9.953 1 95.38 95 LEU A O 1
ATOM 721 N N . ASP A 1 96 ? -7.781 2.219 11.32 1 93.12 96 ASP A N 1
ATOM 722 C CA . ASP A 1 96 ? -6.867 3.061 12.086 1 93.12 96 ASP A CA 1
ATOM 723 C C . ASP A 1 96 ? -5.875 2.213 12.883 1 93.12 96 ASP A C 1
ATOM 725 O O . ASP A 1 96 ? -4.754 2.645 13.148 1 93.12 96 ASP A O 1
ATOM 729 N N . LEU A 1 97 ? -6.277 0.996 13.195 1 93.38 97 LEU A N 1
ATOM 730 C CA . LEU A 1 97 ? -5.418 0.097 13.961 1 93.38 97 LEU A CA 1
ATOM 731 C C . LEU A 1 97 ? -4.406 -0.588 13.047 1 93.38 97 LEU A C 1
ATOM 733 O O . LEU A 1 97 ? -3.506 -1.283 13.523 1 93.38 97 LEU A O 1
ATOM 737 N N . GLY A 1 98 ? -4.641 -0.416 11.742 1 93.94 98 GLY A N 1
ATOM 738 C CA . GLY A 1 98 ? -3.6 -0.908 10.852 1 93.94 98 GLY A CA 1
ATOM 739 C C . GLY A 1 98 ? -4.121 -1.843 9.781 1 93.94 98 GLY A C 1
ATOM 740 O O . GLY A 1 98 ? -3.348 -2.383 8.984 1 93.94 98 GLY A O 1
ATOM 741 N N . ALA A 1 99 ? -5.414 -2.107 9.75 1 96.56 99 ALA A N 1
ATOM 742 C CA . ALA A 1 99 ? -5.961 -2.893 8.641 1 96.56 99 ALA A CA 1
ATOM 743 C C . ALA A 1 99 ? -5.75 -2.184 7.309 1 96.56 99 ALA A C 1
ATOM 745 O O . ALA A 1 99 ? -5.824 -0.955 7.234 1 96.56 99 ALA A O 1
ATOM 746 N N . ASP A 1 100 ? -5.508 -2.941 6.27 1 95.56 100 ASP A N 1
ATOM 747 C CA . ASP A 1 100 ? -5.297 -2.375 4.941 1 95.56 100 ASP A CA 1
ATOM 748 C C . ASP A 1 100 ? -6.621 -2.215 4.195 1 95.56 100 ASP A C 1
ATOM 750 O O . ASP A 1 100 ? -6.723 -1.41 3.27 1 95.56 100 ASP A O 1
ATOM 754 N N . ASP A 1 101 ? -7.555 -3.057 4.559 1 96.31 101 ASP A N 1
ATOM 755 C CA . ASP A 1 101 ? -8.891 -3.035 3.963 1 96.31 101 ASP A CA 1
ATOM 756 C C . ASP A 1 101 ? -9.922 -3.635 4.91 1 96.31 101 ASP A C 1
ATOM 758 O O . ASP A 1 101 ? -9.57 -4.258 5.914 1 96.31 101 ASP A O 1
ATOM 762 N N . TYR A 1 102 ? -11.172 -3.357 4.609 1 96.38 102 TYR A N 1
ATOM 763 C CA . TYR A 1 102 ? -12.312 -3.826 5.387 1 96.38 102 TYR A CA 1
ATOM 764 C C . TYR A 1 102 ? -13.461 -4.227 4.477 1 96.38 102 TYR A C 1
ATOM 766 O O . TYR A 1 102 ? -13.93 -3.424 3.662 1 96.38 102 TYR A O 1
ATOM 774 N N . LEU A 1 103 ? -13.867 -5.457 4.598 1 95.19 103 LEU A N 1
ATOM 775 C CA . LEU A 1 103 ? -14.984 -5.984 3.832 1 95.19 103 LEU A CA 1
ATOM 776 C C . LEU A 1 103 ? -16.047 -6.566 4.758 1 95.19 103 LEU A C 1
ATOM 778 O O . LEU A 1 103 ? -15.742 -7.344 5.66 1 95.19 103 LEU A O 1
ATOM 782 N N . THR A 1 104 ? -17.297 -6.195 4.52 1 93.44 104 THR A N 1
ATOM 783 C CA . THR A 1 104 ? -18.391 -6.645 5.371 1 93.44 104 THR A CA 1
ATOM 784 C C . THR A 1 104 ? -18.969 -7.961 4.863 1 93.44 104 THR A C 1
ATOM 786 O O . THR A 1 104 ? -19.016 -8.195 3.652 1 93.44 104 THR A O 1
ATOM 789 N N . LYS A 1 105 ? -19.344 -8.805 5.773 1 93.06 105 LYS A N 1
ATOM 790 C CA . LYS A 1 105 ? -20.156 -9.984 5.453 1 93.06 105 LYS A CA 1
ATOM 791 C C . LYS A 1 105 ? -21.625 -9.617 5.289 1 93.06 105 LYS A C 1
ATOM 793 O O . LYS A 1 105 ? -22.156 -8.82 6.055 1 93.06 105 LYS A O 1
ATOM 798 N N . PRO A 1 106 ? -22.328 -10.195 4.324 1 93.12 106 PRO A N 1
ATOM 799 C CA . PRO A 1 106 ? -21.844 -11.109 3.295 1 93.12 106 PRO A CA 1
ATOM 800 C C . PRO A 1 106 ? -20.984 -10.414 2.246 1 93.12 106 PRO A C 1
ATOM 802 O O . PRO A 1 106 ? -21.062 -9.188 2.094 1 93.12 106 PRO A O 1
ATOM 805 N N . PHE A 1 107 ? -20.172 -11.141 1.624 1 92.25 107 PHE A N 1
ATOM 806 C CA . PHE A 1 107 ? -19.234 -10.562 0.663 1 92.25 107 PHE A CA 1
ATOM 807 C C 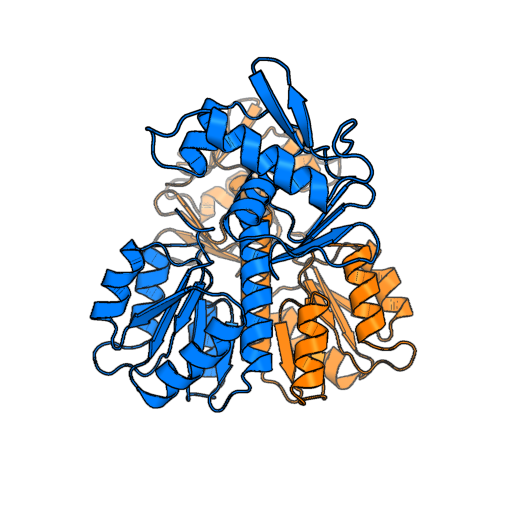. PHE A 1 107 ? -19.219 -11.375 -0.624 1 92.25 107 PHE A C 1
ATOM 809 O O . PHE A 1 107 ? -19.609 -12.547 -0.631 1 92.25 107 PHE A O 1
ATOM 816 N N . GLY A 1 108 ? -18.797 -10.656 -1.668 1 93.38 108 GLY A N 1
ATOM 817 C CA . GLY A 1 108 ? -18.531 -11.352 -2.916 1 93.38 108 GLY A CA 1
ATOM 818 C C . GLY A 1 108 ? -17.109 -11.867 -3.025 1 93.38 108 GLY A C 1
ATOM 819 O O . GLY A 1 108 ? -16.156 -11.141 -2.73 1 93.38 108 GLY A O 1
ATOM 820 N N . MET A 1 109 ? -17 -13.086 -3.447 1 94.38 109 MET A N 1
ATOM 821 C CA . MET A 1 109 ? -15.688 -13.711 -3.541 1 94.38 109 MET A CA 1
ATOM 822 C C . MET A 1 109 ? -14.789 -12.961 -4.52 1 94.38 109 MET A C 1
ATOM 824 O O . MET A 1 109 ? -13.609 -12.734 -4.246 1 94.38 109 MET A O 1
ATOM 828 N N . ASP A 1 110 ? -15.328 -12.539 -5.594 1 95.12 110 ASP A N 1
ATOM 829 C CA . ASP A 1 110 ? -14.531 -11.836 -6.598 1 95.12 110 ASP A CA 1
ATOM 830 C C . ASP A 1 110 ? -14.039 -10.492 -6.066 1 95.12 110 ASP A C 1
ATOM 832 O O . ASP A 1 110 ? -12.922 -10.07 -6.375 1 95.12 110 ASP A O 1
ATOM 836 N N . GLU A 1 111 ? -14.883 -9.836 -5.312 1 95.25 111 GLU A N 1
ATOM 837 C CA . GLU A 1 111 ? -14.461 -8.586 -4.695 1 95.25 111 GLU A CA 1
ATOM 838 C C . GLU A 1 111 ? -13.344 -8.82 -3.684 1 95.25 111 GLU A C 1
ATOM 840 O O . GLU A 1 111 ? -12.352 -8.086 -3.666 1 95.25 111 GLU A O 1
ATOM 845 N N . LEU A 1 112 ? -13.523 -9.805 -2.865 1 96.56 112 LEU A N 1
ATOM 846 C CA . LEU A 1 112 ? -12.484 -10.133 -1.895 1 96.56 112 LEU A CA 1
ATOM 847 C C . LEU A 1 112 ? -11.156 -10.406 -2.592 1 96.56 112 LEU A C 1
ATOM 849 O O . LEU A 1 112 ? -10.125 -9.844 -2.211 1 96.56 112 LEU A O 1
ATOM 853 N N . LEU A 1 113 ? -11.227 -11.219 -3.604 1 95.81 113 LEU A N 1
ATOM 854 C CA . LEU A 1 113 ? -10.016 -11.578 -4.332 1 95.81 113 LEU A CA 1
ATOM 855 C C . LEU A 1 113 ? -9.367 -10.336 -4.945 1 95.81 113 LEU A C 1
ATOM 857 O O . LEU A 1 113 ? -8.141 -10.211 -4.949 1 95.81 113 LEU A O 1
ATOM 861 N N . ALA A 1 114 ? -10.125 -9.422 -5.469 1 95.94 114 ALA A N 1
ATOM 862 C CA . ALA A 1 114 ? -9.602 -8.18 -6.035 1 95.94 114 ALA A CA 1
ATOM 863 C C . ALA A 1 114 ? -8.922 -7.332 -4.965 1 95.94 114 ALA A C 1
ATOM 865 O O . ALA A 1 114 ? -7.883 -6.715 -5.223 1 95.94 114 ALA A O 1
ATOM 866 N N . ARG A 1 115 ? -9.492 -7.289 -3.812 1 96.75 115 ARG A N 1
ATOM 867 C CA . ARG A 1 115 ? -8.914 -6.539 -2.705 1 96.75 115 ARG A CA 1
ATOM 868 C C . ARG A 1 115 ? -7.621 -7.184 -2.219 1 96.75 115 ARG A C 1
ATOM 870 O O . ARG A 1 115 ? -6.676 -6.488 -1.844 1 96.75 115 ARG A O 1
ATOM 877 N N . LEU A 1 116 ? -7.566 -8.469 -2.244 1 95.75 116 LEU A N 1
ATOM 878 C CA . LEU A 1 116 ? -6.336 -9.172 -1.899 1 95.75 116 LEU A CA 1
ATOM 879 C C . LEU A 1 116 ? -5.234 -8.867 -2.908 1 95.75 116 LEU A C 1
ATOM 881 O O . LEU A 1 116 ? -4.078 -8.672 -2.531 1 95.75 116 LEU A O 1
ATOM 885 N N . ARG A 1 117 ? -5.633 -8.836 -4.156 1 94.88 117 ARG A N 1
ATOM 886 C CA . ARG A 1 117 ? -4.656 -8.492 -5.184 1 94.88 117 ARG A CA 1
ATOM 887 C C . ARG A 1 117 ? -4.125 -7.074 -4.977 1 94.88 117 ARG A C 1
ATOM 889 O O . ARG A 1 117 ? -2.93 -6.824 -5.137 1 94.88 117 ARG A O 1
ATOM 896 N N . ALA A 1 118 ? -4.996 -6.152 -4.602 1 94 118 ALA A N 1
ATOM 897 C CA . ALA A 1 118 ? -4.578 -4.785 -4.312 1 94 118 ALA A CA 1
ATOM 898 C C . ALA A 1 118 ? -3.598 -4.746 -3.143 1 94 118 ALA A C 1
ATOM 900 O O . ALA A 1 118 ? -2.58 -4.051 -3.197 1 94 118 ALA A O 1
ATOM 901 N N . ALA A 1 119 ? -3.883 -5.48 -2.146 1 93.69 119 ALA A N 1
ATOM 902 C CA . ALA A 1 119 ? -3.018 -5.547 -0.972 1 93.69 119 ALA A CA 1
ATOM 903 C C . ALA A 1 119 ? -1.65 -6.121 -1.33 1 93.69 119 ALA A C 1
ATOM 905 O O . ALA A 1 119 ? -0.622 -5.637 -0.853 1 93.69 119 ALA A O 1
ATOM 906 N N . LEU A 1 120 ? -1.631 -7.098 -2.152 1 91.88 120 LEU A N 1
ATOM 907 C CA . LEU A 1 120 ? -0.383 -7.723 -2.58 1 91.88 120 LEU A CA 1
ATOM 908 C C . LEU A 1 120 ? 0.434 -6.77 -3.445 1 91.88 120 LEU A C 1
ATOM 910 O O . LEU A 1 120 ? 1.663 -6.734 -3.348 1 91.88 120 LEU A O 1
ATOM 914 N N . ARG A 1 121 ? -0.274 -6.07 -4.297 1 92.19 121 ARG A N 1
ATOM 915 C CA . ARG A 1 121 ? 0.39 -5.055 -5.102 1 92.19 121 ARG A CA 1
ATOM 916 C C . ARG A 1 121 ? 1.136 -4.059 -4.223 1 92.19 121 ARG A C 1
ATOM 918 O O . ARG A 1 121 ? 2.293 -3.729 -4.492 1 92.19 121 ARG A O 1
ATOM 925 N N . HIS A 1 122 ? 0.5 -3.66 -3.174 1 90.62 122 HIS A N 1
ATOM 926 C CA . HIS A 1 122 ? 1.098 -2.713 -2.24 1 90.62 122 HIS A CA 1
ATOM 927 C C . HIS A 1 122 ? 2.303 -3.322 -1.531 1 90.62 122 HIS A C 1
ATOM 929 O O . HIS A 1 122 ? 3.338 -2.668 -1.385 1 90.62 122 HIS A O 1
ATOM 935 N N . GLN A 1 123 ? 2.174 -4.5 -1.137 1 89.06 123 GLN A N 1
ATOM 936 C CA . GLN A 1 123 ? 3.266 -5.184 -0.453 1 89.06 123 GLN A CA 1
ATOM 937 C C . GLN A 1 123 ? 4.508 -5.262 -1.338 1 89.06 123 GLN A C 1
ATOM 939 O O . GLN A 1 123 ? 5.625 -5.02 -0.872 1 89.06 123 GLN A O 1
ATOM 944 N N . LEU A 1 124 ? 4.309 -5.578 -2.574 1 88.06 124 LEU A N 1
ATOM 945 C CA . LEU A 1 124 ? 5.418 -5.648 -3.521 1 88.06 124 LEU A CA 1
ATOM 946 C C . LEU A 1 124 ? 6.086 -4.289 -3.682 1 88.06 124 LEU A C 1
ATOM 948 O O . LEU A 1 124 ? 7.316 -4.195 -3.682 1 88.06 124 LEU A O 1
ATOM 952 N N . GLN A 1 125 ? 5.324 -3.281 -3.713 1 88.38 125 GLN A N 1
ATOM 953 C CA . GLN A 1 125 ? 5.852 -1.929 -3.861 1 88.38 125 GLN A CA 1
ATOM 954 C C . GLN A 1 125 ? 6.633 -1.504 -2.623 1 88.38 125 GLN A C 1
ATOM 956 O O . GLN A 1 125 ? 7.676 -0.854 -2.732 1 88.38 125 GLN A O 1
ATOM 961 N N . VAL A 1 126 ? 6.141 -1.884 -1.513 1 85.81 126 VAL A N 1
ATOM 962 C CA . VAL A 1 126 ? 6.824 -1.59 -0.258 1 85.81 126 VAL A CA 1
ATOM 963 C C . VAL A 1 126 ? 8.203 -2.25 -0.252 1 85.81 126 VAL A C 1
ATOM 965 O O . VAL A 1 126 ? 9.172 -1.68 0.257 1 85.81 126 VAL A O 1
ATOM 968 N N . GLN A 1 127 ? 8.289 -3.402 -0.846 1 84.06 127 GLN A N 1
ATOM 969 C CA . GLN A 1 127 ? 9.539 -4.148 -0.902 1 84.06 127 GLN A CA 1
ATOM 970 C C . GLN A 1 127 ? 10.43 -3.646 -2.037 1 84.06 127 GLN A C 1
ATOM 972 O O . GLN A 1 127 ? 11.484 -4.227 -2.311 1 84.06 127 GLN A O 1
ATOM 977 N N . GLY A 1 128 ? 9.906 -2.619 -2.746 1 82.44 128 GLY A N 1
ATOM 978 C CA . GLY A 1 128 ? 10.695 -2.035 -3.822 1 82.44 128 GLY A CA 1
ATOM 979 C C . GLY A 1 128 ? 10.562 -2.785 -5.133 1 82.44 128 GLY A C 1
ATOM 980 O O . GLY A 1 128 ? 11.391 -2.631 -6.031 1 82.44 128 GLY A O 1
ATOM 981 N N . GLU A 1 129 ? 9.578 -3.607 -5.168 1 83.06 129 GLU A N 1
ATOM 982 C CA . GLU A 1 129 ? 9.352 -4.391 -6.379 1 83.06 129 GLU A CA 1
ATOM 983 C C . GLU A 1 129 ? 8.219 -3.797 -7.211 1 83.06 129 GLU A C 1
ATOM 985 O O . GLU A 1 129 ? 7.285 -3.199 -6.668 1 83.06 129 GLU A O 1
ATOM 990 N N . ARG A 1 130 ? 8.375 -3.994 -8.508 1 86.62 130 ARG A N 1
ATOM 991 C CA . ARG A 1 130 ? 7.27 -3.639 -9.391 1 86.62 130 ARG A CA 1
ATOM 992 C C . ARG A 1 130 ? 6.285 -4.793 -9.531 1 86.62 130 ARG A C 1
ATOM 994 O O . ARG A 1 130 ? 6.688 -5.938 -9.758 1 86.62 130 ARG A O 1
ATOM 1001 N N . PRO A 1 131 ? 4.996 -4.391 -9.461 1 89.31 131 PRO A N 1
ATOM 1002 C CA . PRO A 1 131 ? 4.016 -5.473 -9.555 1 89.31 131 PRO A CA 1
ATOM 1003 C C . PRO A 1 131 ? 4.055 -6.184 -10.906 1 89.31 131 PRO A C 1
ATOM 1005 O O . PRO A 1 131 ? 3.867 -7.402 -10.969 1 89.31 131 PRO A O 1
ATOM 1008 N N . VAL A 1 132 ? 4.266 -5.375 -11.922 1 90.19 132 VAL A N 1
ATOM 1009 C CA . VAL A 1 132 ? 4.395 -5.969 -13.242 1 90.19 132 VAL A CA 1
ATOM 1010 C C . VAL A 1 132 ? 5.77 -5.652 -13.828 1 90.19 132 VAL A C 1
ATOM 1012 O O . VAL A 1 132 ? 6.148 -4.484 -13.938 1 90.19 132 VAL A O 1
ATOM 1015 N N . PHE A 1 133 ? 6.5 -6.703 -14.078 1 94.31 133 PHE A N 1
ATOM 1016 C CA . PHE A 1 133 ? 7.801 -6.578 -14.727 1 94.31 133 PHE A CA 1
ATOM 1017 C C . PHE A 1 133 ? 7.652 -6.637 -16.25 1 94.31 133 PHE A C 1
ATOM 1019 O O . PHE A 1 133 ? 6.926 -7.48 -16.766 1 94.31 133 PHE A O 1
ATOM 1026 N N . ARG A 1 134 ? 8.289 -5.672 -16.922 1 94.06 134 ARG A N 1
ATOM 1027 C CA . ARG A 1 134 ? 8.281 -5.668 -18.375 1 94.06 134 ARG A CA 1
ATOM 1028 C C . ARG A 1 134 ? 9.688 -5.492 -18.922 1 94.06 134 ARG A C 1
ATOM 1030 O O . ARG A 1 134 ? 10.438 -4.629 -18.469 1 94.06 134 ARG A O 1
ATOM 1037 N N . SER A 1 135 ? 10.016 -6.316 -19.812 1 95 135 SER A N 1
ATOM 1038 C CA . SER A 1 135 ? 11.266 -6.258 -20.562 1 95 135 SER A CA 1
ATOM 1039 C C . SER A 1 135 ? 11.086 -6.789 -21.984 1 95 135 SER A C 1
ATOM 1041 O O . SER A 1 135 ? 10.922 -7.996 -22.188 1 95 135 SER A O 1
ATOM 1043 N N . GLY A 1 136 ? 11.156 -5.809 -22.938 1 93.38 136 GLY A N 1
ATOM 1044 C CA . GLY A 1 136 ? 10.797 -6.23 -24.281 1 93.38 136 GLY A CA 1
ATOM 1045 C C . GLY A 1 136 ? 9.391 -6.801 -24.375 1 93.38 136 GLY A C 1
ATOM 1046 O O . GLY A 1 136 ? 8.43 -6.164 -23.938 1 93.38 136 GLY A O 1
ATOM 1047 N N . ASP A 1 137 ? 9.328 -8.031 -24.906 1 95.44 137 ASP A N 1
ATOM 1048 C CA . ASP A 1 137 ? 8.023 -8.664 -25.078 1 95.44 137 ASP A CA 1
ATOM 1049 C C . ASP A 1 137 ? 7.629 -9.461 -23.828 1 95.44 137 ASP A C 1
ATOM 1051 O O . ASP A 1 137 ? 6.496 -9.938 -23.719 1 95.44 137 ASP A O 1
ATOM 1055 N N . LEU A 1 138 ? 8.523 -9.57 -22.953 1 97.12 138 LEU A N 1
ATOM 1056 C CA . LEU A 1 138 ? 8.258 -10.367 -21.766 1 97.12 138 LEU A CA 1
ATOM 1057 C C . LEU A 1 138 ? 7.582 -9.523 -20.688 1 97.12 138 LEU A C 1
ATOM 1059 O O . LEU A 1 138 ? 8.031 -8.414 -20.391 1 97.12 138 LEU A O 1
ATOM 1063 N N . SER A 1 139 ? 6.473 -9.977 -20.172 1 96.94 139 SER A N 1
ATOM 1064 C CA . SER A 1 139 ? 5.832 -9.344 -19.016 1 96.94 139 SER A CA 1
ATOM 1065 C C . SER A 1 139 ? 5.496 -10.375 -17.938 1 96.94 139 SER A C 1
ATOM 1067 O O . SER A 1 139 ? 5.066 -11.484 -18.25 1 96.94 139 SER A O 1
ATOM 1069 N N . VAL A 1 140 ? 5.773 -10.062 -16.719 1 95.19 140 VAL A N 1
ATOM 1070 C CA . VAL A 1 140 ? 5.484 -10.93 -15.586 1 95.19 140 VAL A CA 1
ATOM 1071 C C . VAL A 1 140 ? 4.66 -10.164 -14.555 1 95.19 140 VAL A C 1
ATOM 1073 O O . VAL A 1 140 ? 5.16 -9.227 -13.922 1 95.19 140 VAL A O 1
ATOM 1076 N N . ASP A 1 141 ? 3.381 -10.531 -14.375 1 93.31 141 ASP A N 1
ATOM 1077 C CA . ASP A 1 141 ? 2.539 -10.008 -13.305 1 93.31 141 ASP A CA 1
ATOM 1078 C C . ASP A 1 141 ? 2.777 -10.766 -12 1 93.31 141 ASP A C 1
ATOM 1080 O O . ASP A 1 141 ? 2.32 -11.898 -11.836 1 93.31 141 ASP A O 1
ATOM 1084 N N . LEU A 1 142 ? 3.377 -10.133 -11.102 1 91.12 142 LEU A N 1
ATOM 1085 C CA . LEU A 1 142 ? 3.824 -10.805 -9.891 1 91.12 142 LEU A CA 1
ATOM 1086 C C . LEU A 1 142 ? 2.666 -10.992 -8.914 1 91.12 142 LEU A C 1
ATOM 1088 O O . LEU A 1 142 ? 2.754 -11.805 -7.988 1 91.12 142 LEU A O 1
ATOM 1092 N N . VAL A 1 143 ? 1.647 -10.203 -9.172 1 89.19 143 VAL A N 1
ATOM 1093 C CA . VAL A 1 143 ? 0.478 -10.312 -8.305 1 89.19 143 VAL A CA 1
ATOM 1094 C C . VAL A 1 143 ? -0.388 -11.492 -8.758 1 89.19 143 VAL A C 1
ATOM 1096 O O . VAL A 1 143 ? -0.751 -12.344 -7.949 1 89.19 143 VAL A O 1
ATOM 1099 N N . ARG A 1 144 ? -0.672 -11.609 -10.008 1 87.88 144 ARG A N 1
ATOM 1100 C CA . ARG A 1 144 ? -1.558 -12.641 -10.555 1 87.88 144 ARG A CA 1
ATOM 1101 C C . ARG A 1 144 ? -0.773 -13.883 -10.953 1 87.88 144 ARG A C 1
ATOM 1103 O O . ARG A 1 144 ? -1.361 -14.93 -11.219 1 87.88 144 ARG A O 1
ATOM 1110 N N . ARG A 1 145 ? 0.438 -13.75 -11.023 1 88.31 145 ARG A N 1
ATOM 1111 C CA . ARG A 1 145 ? 1.33 -14.828 -11.43 1 88.31 145 ARG A CA 1
ATOM 1112 C C . ARG A 1 145 ? 1.071 -15.242 -12.875 1 88.31 145 ARG A C 1
ATOM 1114 O O . ARG A 1 145 ? 0.964 -16.422 -13.18 1 88.31 145 ARG A O 1
ATOM 1121 N N . ILE A 1 146 ? 0.96 -14.188 -13.656 1 92 146 ILE A N 1
ATOM 1122 C CA . ILE A 1 146 ? 0.742 -14.398 -15.086 1 92 146 ILE A CA 1
ATOM 1123 C C . ILE A 1 146 ? 1.991 -13.984 -15.867 1 92 146 ILE A C 1
ATOM 1125 O O . ILE A 1 146 ? 2.59 -12.945 -15.586 1 92 146 ILE A O 1
ATOM 1129 N N . VAL A 1 147 ? 2.426 -14.797 -16.781 1 96.12 147 VAL A N 1
ATOM 1130 C CA . VAL A 1 147 ? 3.576 -14.547 -17.641 1 96.12 147 VAL A CA 1
ATOM 1131 C C . VAL A 1 147 ? 3.127 -14.461 -19.094 1 96.12 147 VAL A C 1
ATOM 1133 O O . VAL A 1 147 ? 2.354 -15.305 -19.562 1 96.12 147 VAL A O 1
ATOM 1136 N N . LYS A 1 148 ? 3.582 -13.422 -19.688 1 97.38 148 LYS A N 1
ATOM 1137 C CA . LYS A 1 148 ? 3.234 -13.273 -21.109 1 97.38 148 LYS A CA 1
ATOM 1138 C C . LYS A 1 148 ? 4.465 -12.945 -21.938 1 97.38 148 LYS A C 1
ATOM 1140 O O . LYS A 1 148 ? 5.406 -12.32 -21.453 1 97.38 148 LYS A O 1
ATOM 1145 N N . VAL A 1 149 ? 4.5 -13.383 -23.109 1 97.38 149 VAL A N 1
ATOM 1146 C CA . VAL A 1 149 ? 5.395 -12.93 -24.172 1 97.38 149 VAL A CA 1
ATOM 1147 C C . VAL A 1 149 ? 4.578 -12.344 -25.328 1 97.38 149 VAL A C 1
ATOM 1149 O O . VAL A 1 149 ? 3.82 -13.062 -25.984 1 97.38 149 VAL A O 1
ATOM 1152 N N . GLY A 1 150 ? 4.77 -11.062 -25.484 1 95.12 150 GLY A N 1
ATOM 1153 C CA . GLY A 1 150 ? 3.781 -10.414 -26.328 1 95.12 150 GLY A CA 1
ATOM 1154 C C . GLY A 1 150 ? 2.369 -10.516 -25.797 1 95.12 150 GLY A C 1
ATOM 1155 O O . GLY A 1 150 ? 2.113 -10.148 -24.641 1 95.12 150 GLY A O 1
ATOM 1156 N N . GLU A 1 151 ? 1.44 -11.016 -26.562 1 93.75 151 GLU A N 1
ATOM 1157 C CA . GLU A 1 151 ? 0.051 -11.156 -26.125 1 93.75 151 GLU A CA 1
ATOM 1158 C C . GLU A 1 151 ? -0.258 -12.594 -25.719 1 93.75 151 GLU A C 1
ATOM 1160 O O . GLU A 1 151 ? -1.371 -12.898 -25.281 1 93.75 151 GLU A O 1
ATOM 1165 N N . ARG A 1 152 ? 0.771 -13.438 -25.766 1 96.25 152 ARG A N 1
ATOM 1166 C CA . ARG A 1 152 ? 0.557 -14.852 -25.5 1 96.25 152 ARG A CA 1
ATOM 1167 C C . ARG A 1 152 ? 0.802 -15.18 -24.031 1 96.25 152 ARG A C 1
ATOM 1169 O O . ARG A 1 152 ? 1.849 -14.836 -23.484 1 96.25 152 ARG A O 1
ATOM 1176 N N . ASP A 1 153 ? -0.118 -15.93 -23.438 1 96.38 153 ASP A N 1
ATOM 1177 C CA . ASP A 1 153 ? 0.061 -16.422 -22.078 1 96.38 153 ASP A CA 1
ATOM 1178 C C . ASP A 1 153 ? 1.011 -17.609 -22.047 1 96.38 153 ASP A C 1
ATOM 1180 O O . ASP A 1 153 ? 0.869 -18.547 -22.844 1 96.38 153 ASP A O 1
ATOM 1184 N N . ILE A 1 154 ? 1.944 -17.562 -21.156 1 97.31 154 ILE A N 1
ATOM 1185 C CA . ILE A 1 154 ? 2.906 -18.656 -20.984 1 97.31 154 ILE A CA 1
ATOM 1186 C C . ILE A 1 154 ? 2.594 -19.438 -19.719 1 97.31 154 ILE A C 1
ATOM 1188 O O . ILE A 1 154 ? 2.547 -18.859 -18.625 1 97.31 154 ILE A O 1
ATOM 1192 N N . LYS A 1 155 ? 2.332 -20.703 -19.859 1 95.5 155 LYS A N 1
ATOM 1193 C CA . LYS A 1 155 ? 2.121 -21.562 -18.688 1 95.5 155 LYS A CA 1
ATOM 1194 C C . LYS A 1 155 ? 3.445 -22.109 -18.172 1 95.5 155 LYS A C 1
ATOM 1196 O O . LYS A 1 155 ? 4.172 -22.781 -18.891 1 95.5 155 LYS A O 1
ATOM 1201 N N . LEU A 1 156 ? 3.725 -21.781 -17 1 94.56 156 LEU A N 1
ATOM 1202 C CA . LEU A 1 156 ? 4.941 -22.266 -16.359 1 94.56 156 LEU A CA 1
ATOM 1203 C C . LEU A 1 156 ? 4.609 -23.234 -15.227 1 94.56 156 LEU A C 1
ATOM 1205 O O . LEU A 1 156 ? 3.582 -23.078 -14.562 1 94.56 156 LEU A O 1
ATOM 1209 N N . SER A 1 157 ? 5.438 -24.203 -15.047 1 90.5 157 SER A N 1
ATOM 1210 C CA . SER A 1 157 ? 5.348 -25.016 -13.836 1 90.5 157 SER A CA 1
ATOM 1211 C C . SER A 1 157 ? 5.703 -24.188 -12.602 1 90.5 157 SER A C 1
ATOM 1213 O O . SER A 1 157 ? 6.301 -23.125 -12.711 1 90.5 157 SER A O 1
ATOM 1215 N N . PRO A 1 158 ? 5.352 -24.703 -11.445 1 86.81 158 PRO A N 1
ATOM 1216 C CA . PRO A 1 158 ? 5.656 -23.953 -10.219 1 86.81 158 PRO A CA 1
ATOM 1217 C C . PRO A 1 158 ? 7.141 -23.625 -10.086 1 86.81 158 PRO A C 1
ATOM 1219 O O . PRO A 1 158 ? 7.496 -22.484 -9.75 1 86.81 158 PRO A O 1
ATOM 1222 N N . LYS A 1 159 ? 7.965 -24.547 -10.383 1 88.69 159 LYS A N 1
ATOM 1223 C CA . LYS A 1 159 ? 9.398 -24.328 -10.227 1 88.69 159 LYS A CA 1
ATOM 1224 C C . LYS A 1 159 ? 9.914 -23.344 -11.281 1 88.69 159 LYS A C 1
ATOM 1226 O O . LYS A 1 159 ? 10.789 -22.516 -11 1 88.69 159 LYS A O 1
ATOM 1231 N N . GLU A 1 160 ? 9.43 -23.484 -12.5 1 93.56 160 GLU A N 1
ATOM 1232 C CA . GLU A 1 160 ? 9.797 -22.531 -13.539 1 93.56 160 GLU A CA 1
ATOM 1233 C C . GLU A 1 160 ? 9.406 -21.109 -13.156 1 93.56 160 GLU A C 1
ATOM 1235 O O . GLU A 1 160 ? 10.18 -20.172 -13.352 1 93.56 160 GLU A O 1
ATOM 1240 N N . TYR A 1 161 ? 8.266 -20.984 -12.633 1 93.06 161 TYR A N 1
ATOM 1241 C CA . TYR A 1 161 ? 7.809 -19.656 -12.219 1 93.06 161 TYR A CA 1
ATOM 1242 C C . TYR A 1 161 ? 8.672 -19.109 -11.094 1 93.06 161 TYR A C 1
ATOM 1244 O O . TYR A 1 161 ? 9.047 -17.938 -11.102 1 93.06 161 TYR A O 1
ATOM 1252 N N . ASP A 1 162 ? 8.984 -19.953 -10.133 1 91.25 162 ASP A N 1
ATOM 1253 C CA . ASP A 1 162 ? 9.828 -19.531 -9.023 1 91.25 162 ASP A CA 1
ATOM 1254 C C . ASP A 1 162 ? 11.18 -19.031 -9.523 1 91.25 162 ASP A C 1
ATOM 1256 O O . ASP A 1 162 ? 11.695 -18.031 -9.031 1 91.25 162 ASP A O 1
ATOM 1260 N N . LEU A 1 163 ? 11.703 -19.797 -10.406 1 93.94 163 LEU A N 1
ATOM 1261 C CA . LEU A 1 163 ? 12.969 -19.391 -11.016 1 93.94 163 LEU A CA 1
ATOM 1262 C C . LEU A 1 163 ? 12.844 -18.031 -11.68 1 93.94 163 LEU A C 1
ATOM 1264 O O . LEU A 1 163 ? 13.648 -17.125 -11.422 1 93.94 163 LEU A O 1
ATOM 1268 N N . LEU A 1 164 ? 11.82 -17.844 -12.477 1 95.81 164 LEU A N 1
ATOM 1269 C CA . LEU A 1 164 ? 11.609 -16.578 -13.18 1 95.81 164 LEU A CA 1
ATOM 1270 C C . LEU A 1 164 ? 11.383 -15.445 -12.195 1 95.81 164 LEU A C 1
ATOM 1272 O O . LEU A 1 164 ? 11.906 -14.344 -12.383 1 95.81 164 LEU A O 1
ATOM 1276 N N . ARG A 1 165 ? 10.672 -15.672 -11.18 1 92.38 165 ARG A N 1
ATOM 1277 C CA . ARG A 1 165 ? 10.383 -14.664 -10.164 1 92.38 165 ARG A CA 1
ATOM 1278 C C . ARG A 1 165 ? 11.664 -14.156 -9.516 1 92.38 165 ARG A C 1
ATOM 1280 O O . ARG A 1 165 ? 11.844 -12.945 -9.352 1 92.38 165 ARG A O 1
ATOM 1287 N N . VAL A 1 166 ? 12.523 -15.078 -9.117 1 91.94 166 VAL A N 1
ATOM 1288 C CA . VAL A 1 166 ? 13.789 -14.688 -8.508 1 91.94 166 VAL A CA 1
ATOM 1289 C C . VAL A 1 166 ? 14.617 -13.867 -9.492 1 91.94 166 VAL A C 1
ATOM 1291 O O . VAL A 1 166 ? 15.211 -12.852 -9.117 1 91.94 166 VAL A O 1
ATOM 1294 N N . LEU A 1 167 ? 14.609 -14.289 -10.734 1 95.56 167 LEU A N 1
ATOM 1295 C CA . LEU A 1 167 ? 15.328 -13.539 -11.758 1 95.56 167 LEU A CA 1
ATOM 1296 C C . LEU A 1 167 ? 14.75 -12.133 -11.906 1 95.56 167 LEU A C 1
ATOM 1298 O O . LEU A 1 167 ? 15.5 -11.164 -12.008 1 95.56 167 LEU A O 1
ATOM 1302 N N . VAL A 1 168 ? 13.438 -12.023 -11.852 1 94.75 168 VAL A N 1
ATOM 1303 C CA . VAL A 1 168 ? 12.742 -10.742 -12.008 1 94.75 168 VAL A CA 1
ATOM 1304 C C . VAL A 1 168 ? 13.094 -9.828 -10.836 1 94.75 168 VAL A C 1
ATOM 1306 O O . VAL A 1 168 ? 13.359 -8.641 -11.031 1 94.75 168 VAL A O 1
ATOM 1309 N N . GLN A 1 169 ? 13.102 -10.391 -9.688 1 90.38 169 GLN A N 1
ATOM 1310 C CA . GLN A 1 169 ? 13.414 -9.633 -8.477 1 90.38 169 GLN A CA 1
ATOM 1311 C C . GLN A 1 169 ? 14.797 -8.992 -8.57 1 90.38 169 GLN A C 1
ATOM 1313 O O . GLN A 1 169 ? 15.039 -7.941 -7.977 1 90.38 169 GLN A O 1
ATOM 1318 N N . HIS A 1 170 ? 15.68 -9.586 -9.336 1 93.19 170 HIS A N 1
ATOM 1319 C CA . HIS A 1 170 ? 17.047 -9.102 -9.469 1 93.19 170 HIS A CA 1
ATOM 1320 C C . HIS A 1 170 ? 17.375 -8.781 -10.922 1 93.19 170 HIS A C 1
ATOM 1322 O O . HIS A 1 170 ? 18.5 -9.016 -11.367 1 93.19 170 HIS A O 1
ATOM 1328 N N . ALA A 1 171 ? 16.406 -8.375 -11.594 1 94.56 171 ALA A N 1
ATOM 1329 C CA . ALA A 1 171 ? 16.594 -8.125 -13.023 1 94.56 171 ALA A CA 1
ATOM 1330 C C . ALA A 1 171 ? 17.781 -7.188 -13.266 1 94.56 171 ALA A C 1
ATOM 1332 O O . ALA A 1 171 ? 17.922 -6.184 -12.57 1 94.56 171 ALA A O 1
ATOM 1333 N N . GLY A 1 172 ? 18.562 -7.488 -14.25 1 94.75 172 GLY A N 1
ATOM 1334 C CA . GLY A 1 172 ? 19.719 -6.68 -14.586 1 94.75 172 GLY A CA 1
ATOM 1335 C C . GLY A 1 172 ? 20.984 -7.117 -13.875 1 94.75 172 GLY A C 1
ATOM 1336 O O . GLY A 1 172 ? 22.078 -6.734 -14.266 1 94.75 172 GLY A O 1
ATOM 1337 N N . LYS A 1 173 ? 20.859 -7.938 -12.875 1 95.44 173 LYS A N 1
ATOM 1338 C CA . LYS A 1 173 ? 22 -8.391 -12.094 1 95.44 173 LYS A CA 1
ATOM 1339 C C . LYS A 1 173 ? 22.328 -9.859 -12.383 1 95.44 173 LYS A C 1
ATOM 1341 O O . LYS A 1 173 ? 21.422 -10.648 -12.68 1 95.44 173 LYS A O 1
ATOM 1346 N N . VAL A 1 174 ? 23.594 -10.164 -12.195 1 96.19 174 VAL A N 1
ATOM 1347 C CA . VAL A 1 174 ? 24.016 -11.547 -12.359 1 96.19 174 VAL A CA 1
ATOM 1348 C C . VAL A 1 174 ? 23.75 -12.328 -11.078 1 96.19 174 VAL A C 1
ATOM 1350 O O . VAL A 1 174 ? 24.156 -11.906 -9.992 1 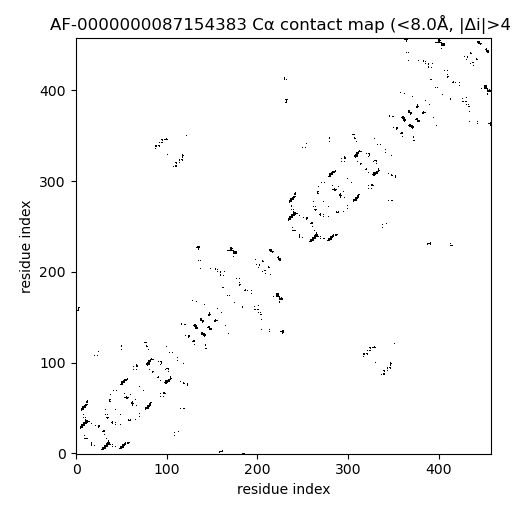96.19 174 VAL A O 1
ATOM 1353 N N . LEU A 1 175 ? 23.016 -13.398 -11.25 1 95.81 175 LEU A N 1
ATOM 1354 C CA . LEU A 1 175 ? 22.797 -14.312 -10.133 1 95.81 175 LEU A CA 1
ATOM 1355 C C . LEU A 1 175 ? 23.625 -15.578 -10.297 1 95.81 175 LEU A C 1
ATOM 1357 O O . LEU A 1 175 ? 23.547 -16.25 -11.328 1 95.81 175 LEU A O 1
ATOM 1361 N N . THR A 1 176 ? 24.375 -15.906 -9.289 1 94.62 176 THR A N 1
ATOM 1362 C CA . THR A 1 176 ? 25.25 -17.078 -9.359 1 94.62 176 THR A CA 1
ATOM 1363 C C . THR A 1 176 ? 24.438 -18.359 -9.273 1 94.62 176 THR A C 1
ATOM 1365 O O . THR A 1 176 ? 23.312 -18.359 -8.766 1 94.62 176 THR A O 1
ATOM 1368 N N . HIS A 1 177 ? 25.094 -19.453 -9.75 1 92.19 177 HIS A N 1
ATOM 1369 C CA . HIS A 1 177 ? 24.469 -20.766 -9.609 1 92.19 177 HIS A CA 1
ATOM 1370 C C . HIS A 1 177 ? 24.172 -21.078 -8.148 1 92.19 177 HIS A C 1
ATOM 1372 O O . HIS A 1 177 ? 23.078 -21.531 -7.824 1 92.19 177 HIS A O 1
ATOM 1378 N N . ARG A 1 178 ? 25.141 -20.766 -7.352 1 88.44 178 ARG A N 1
ATOM 1379 C CA . ARG A 1 178 ? 25.016 -21.062 -5.926 1 88.44 178 ARG A CA 1
ATOM 1380 C C . ARG A 1 178 ? 23.844 -20.297 -5.316 1 88.44 178 ARG A C 1
ATOM 1382 O O . ARG A 1 178 ? 23.062 -20.859 -4.555 1 88.44 178 ARG A O 1
ATOM 1389 N N . PHE A 1 179 ? 23.703 -19.094 -5.652 1 91.62 179 PHE A N 1
ATOM 1390 C CA . PHE A 1 179 ? 22.625 -18.266 -5.129 1 91.62 179 PHE A CA 1
ATOM 1391 C C . PHE A 1 179 ? 21.266 -18.812 -5.543 1 91.62 179 PHE A C 1
ATOM 1393 O O . PHE A 1 179 ? 20.375 -18.953 -4.711 1 91.62 179 PHE A O 1
ATOM 1400 N N . LEU A 1 180 ? 21.109 -19.156 -6.781 1 92.44 180 LEU A N 1
ATOM 1401 C CA . LEU A 1 180 ? 19.844 -19.625 -7.324 1 92.44 180 LEU A CA 1
ATOM 1402 C C . LEU A 1 180 ? 19.453 -20.969 -6.711 1 92.44 180 LEU A C 1
ATOM 1404 O O . LEU A 1 180 ? 18.297 -21.188 -6.371 1 92.44 180 LEU A O 1
ATOM 1408 N N . LEU A 1 181 ? 20.438 -21.812 -6.523 1 89.19 181 LEU A N 1
ATOM 1409 C CA . LEU A 1 181 ? 20.172 -23.125 -5.938 1 89.19 181 LEU A CA 1
ATOM 1410 C C . LEU A 1 181 ? 19.75 -22.984 -4.48 1 89.19 181 LEU A C 1
ATOM 1412 O O . LEU A 1 181 ? 18.812 -23.672 -4.039 1 89.19 181 LEU A O 1
ATOM 1416 N N . LYS A 1 182 ? 20.375 -22.125 -3.797 1 87.75 182 LYS A N 1
ATOM 1417 C CA . LYS A 1 182 ? 20.031 -21.891 -2.396 1 87.75 182 LYS A CA 1
ATOM 1418 C C . LYS A 1 182 ? 18.625 -21.328 -2.264 1 87.75 182 LYS A C 1
ATOM 1420 O O . LYS A 1 182 ? 17.859 -21.75 -1.378 1 87.75 182 LYS A O 1
ATOM 1425 N N . GLU A 1 183 ? 18.25 -20.422 -3.17 1 86.81 183 GLU A N 1
ATOM 1426 C CA . GLU A 1 183 ? 16.969 -19.75 -3.107 1 86.81 183 GLU A CA 1
ATOM 1427 C C . GLU A 1 183 ? 15.828 -20.688 -3.5 1 86.81 183 GLU A C 1
ATOM 1429 O O . GLU A 1 183 ? 14.711 -20.578 -2.988 1 86.81 183 GLU A O 1
ATOM 1434 N N . LEU A 1 184 ? 16.125 -21.609 -4.352 1 87.88 184 LEU A N 1
ATOM 1435 C CA . LEU A 1 184 ? 15.031 -22.344 -4.984 1 87.88 184 LEU A CA 1
ATOM 1436 C C . LEU A 1 184 ? 15.031 -23.797 -4.535 1 87.88 184 LEU A C 1
ATOM 1438 O O . LEU A 1 184 ? 14.008 -24.484 -4.645 1 87.88 184 LEU A O 1
ATOM 1442 N N . TRP A 1 185 ? 16.188 -24.266 -4.164 1 81.5 185 TRP A N 1
ATOM 1443 C CA . TRP A 1 185 ? 16.297 -25.672 -3.771 1 81.5 185 TRP A CA 1
ATOM 1444 C C . TRP A 1 185 ? 17.062 -25.812 -2.461 1 81.5 185 TRP A C 1
ATOM 1446 O O . TRP A 1 185 ? 17.547 -24.828 -1.906 1 81.5 185 TRP A O 1
ATOM 1456 N N . ASP A 1 186 ? 16.969 -26.953 -1.864 1 71.94 186 ASP A N 1
ATOM 1457 C CA . ASP A 1 186 ? 17.766 -27.266 -0.684 1 71.94 186 ASP A CA 1
ATOM 1458 C C . ASP A 1 186 ? 19.25 -27.438 -1.051 1 71.94 186 ASP A C 1
ATOM 1460 O O . ASP A 1 186 ? 19.578 -27.641 -2.221 1 71.94 186 ASP A O 1
ATOM 1464 N N . GLU A 1 187 ? 20.281 -27 -0.212 1 62.22 187 GLU A N 1
ATOM 1465 C CA . GLU A 1 187 ? 21.734 -26.906 -0.321 1 62.22 187 GLU A CA 1
ATOM 1466 C C . GLU A 1 187 ? 22.297 -28.047 -1.156 1 62.22 187 GLU A C 1
ATOM 1468 O O . GLU A 1 187 ? 23.297 -27.875 -1.854 1 62.22 187 GLU A O 1
ATOM 1473 N N . LEU A 1 188 ? 21.672 -29.156 -1.243 1 61.5 188 LEU A N 1
ATOM 1474 C CA . LEU A 1 188 ? 22.422 -30.297 -1.772 1 61.5 188 LEU A CA 1
ATOM 1475 C C . LEU A 1 188 ? 22.125 -30.484 -3.258 1 61.5 188 LEU A C 1
ATOM 1477 O O . LEU A 1 188 ? 22.641 -31.422 -3.875 1 61.5 188 LEU A O 1
ATOM 1481 N N . THR A 1 189 ? 21.547 -29.516 -3.818 1 64.25 189 THR A N 1
ATOM 1482 C CA . THR A 1 189 ? 21.125 -29.797 -5.184 1 64.25 189 THR A CA 1
ATOM 1483 C C . THR A 1 189 ? 22.188 -29.391 -6.184 1 64.25 189 THR A C 1
ATOM 1485 O O . THR A 1 189 ? 22.891 -28.391 -5.984 1 64.25 189 THR A O 1
ATOM 1488 N N . ASP A 1 190 ? 22.516 -30.234 -7.109 1 72.19 190 ASP A N 1
ATOM 1489 C CA . ASP A 1 190 ? 23.484 -30.094 -8.195 1 72.19 190 ASP A CA 1
ATOM 1490 C C . ASP A 1 190 ? 23.062 -29 -9.164 1 72.19 190 ASP A C 1
ATOM 1492 O O . ASP A 1 190 ? 21.875 -28.812 -9.43 1 72.19 190 ASP A O 1
ATOM 1496 N N . ALA A 1 191 ? 24.047 -28.234 -9.578 1 74.5 191 ALA A N 1
ATOM 1497 C CA . ALA A 1 191 ? 23.875 -27.156 -10.562 1 74.5 191 ALA A CA 1
ATOM 1498 C C . ALA A 1 191 ? 23.234 -27.688 -11.836 1 74.5 191 ALA A C 1
ATOM 1500 O O . ALA A 1 191 ? 22.625 -26.922 -12.594 1 74.5 191 ALA A O 1
ATOM 1501 N N . GLN A 1 192 ? 23.344 -28.953 -12.031 1 82.38 192 GLN A N 1
ATOM 1502 C CA . GLN A 1 192 ? 22.75 -29.531 -13.234 1 82.38 192 GLN A CA 1
ATOM 1503 C C . GLN A 1 192 ? 21.234 -29.375 -13.242 1 82.38 192 GLN A C 1
ATOM 1505 O O . GLN A 1 192 ? 20.625 -29.203 -14.297 1 82.38 192 GLN A O 1
ATOM 1510 N N . TYR A 1 193 ? 20.672 -29.375 -12.102 1 85.81 193 TYR A N 1
ATOM 1511 C CA . TYR A 1 193 ? 19.234 -29.203 -11.977 1 85.81 193 TYR A CA 1
ATOM 1512 C C . TYR A 1 193 ? 18.812 -27.812 -12.438 1 85.81 193 TYR A C 1
ATOM 1514 O O . TYR A 1 193 ? 17.797 -27.656 -13.117 1 85.81 193 TYR A O 1
ATOM 1522 N N . LEU A 1 194 ? 19.578 -26.875 -12.078 1 91.81 194 LEU A N 1
ATOM 1523 C CA . LEU A 1 194 ? 19.297 -25.484 -12.445 1 91.81 194 LEU A CA 1
ATOM 1524 C C . LEU A 1 194 ? 19.328 -25.312 -13.961 1 91.81 194 LEU A C 1
ATOM 1526 O O . LEU A 1 194 ? 18.469 -24.656 -14.539 1 91.81 194 LEU A O 1
ATOM 1530 N N . ARG A 1 195 ? 20.344 -26 -14.602 1 91.5 195 ARG A N 1
ATOM 1531 C CA . ARG A 1 195 ? 20.5 -25.875 -16.047 1 91.5 195 ARG A CA 1
ATOM 1532 C C . ARG A 1 195 ? 19.281 -26.422 -16.781 1 91.5 195 ARG A C 1
ATOM 1534 O O . ARG A 1 195 ? 18.875 -25.875 -17.812 1 91.5 195 ARG A O 1
ATOM 1541 N N . VAL A 1 196 ? 18.781 -27.422 -16.25 1 93.19 196 VAL A N 1
ATOM 1542 C CA . VAL A 1 196 ? 17.609 -28.047 -16.844 1 93.19 196 VAL A CA 1
ATOM 1543 C C . VAL A 1 196 ? 16.422 -27.078 -16.812 1 93.19 196 VAL A C 1
ATOM 1545 O O . VAL A 1 196 ? 15.734 -26.875 -17.812 1 93.19 196 VAL A O 1
ATOM 1548 N N . TYR A 1 197 ? 16.156 -26.438 -15.703 1 93.88 197 TYR A N 1
ATOM 1549 C CA . TYR A 1 197 ? 15.016 -25.547 -15.547 1 93.88 197 TYR A CA 1
ATOM 1550 C C . TYR A 1 197 ? 15.203 -24.281 -16.359 1 93.88 197 TYR A C 1
ATOM 1552 O O . TYR A 1 197 ? 14.234 -23.703 -16.859 1 93.88 197 TYR A O 1
ATOM 1560 N N . VAL A 1 198 ? 16.422 -23.844 -16.484 1 95.88 198 VAL A N 1
ATOM 1561 C CA . VAL A 1 198 ? 16.688 -22.672 -17.312 1 95.88 198 VAL A CA 1
ATOM 1562 C C . VAL A 1 198 ? 16.375 -22.984 -18.766 1 95.88 198 VAL A C 1
ATOM 1564 O O . VAL A 1 198 ? 15.758 -22.172 -19.469 1 95.88 198 VAL A O 1
ATOM 1567 N N . ARG A 1 199 ? 16.844 -24.109 -19.141 1 95.88 199 ARG A N 1
ATOM 1568 C CA . ARG A 1 199 ? 16.578 -24.547 -20.5 1 95.88 199 ARG A CA 1
ATOM 1569 C C . ARG A 1 199 ? 15.07 -24.625 -20.75 1 95.88 199 ARG A C 1
ATOM 1571 O O . ARG A 1 199 ? 14.578 -24.141 -21.766 1 95.88 199 ARG A O 1
ATOM 1578 N N . GLN A 1 200 ? 14.383 -25.234 -19.828 1 96.88 200 GLN A N 1
ATOM 1579 C CA . GLN A 1 200 ? 12.938 -25.359 -19.938 1 96.88 200 GLN A CA 1
ATOM 1580 C C . GLN A 1 200 ? 12.258 -24 -19.969 1 96.88 200 GLN A C 1
ATOM 1582 O O . GLN A 1 200 ? 11.336 -23.781 -20.766 1 96.88 200 GLN A O 1
ATOM 1587 N N . LEU A 1 201 ? 12.672 -23.156 -19.141 1 97.56 201 LEU A N 1
ATOM 1588 C CA . LEU A 1 201 ? 12.125 -21.797 -19.094 1 97.56 201 LEU A CA 1
ATOM 1589 C C . LEU A 1 201 ? 12.344 -21.078 -20.422 1 97.56 201 LEU A C 1
ATOM 1591 O O . LEU A 1 201 ? 11.406 -20.484 -20.969 1 97.56 201 LEU A O 1
ATOM 1595 N N . ARG A 1 202 ? 13.508 -21.188 -20.922 1 97.81 202 ARG A N 1
ATOM 1596 C CA . ARG A 1 202 ? 13.836 -20.547 -22.203 1 97.81 202 ARG A CA 1
ATOM 1597 C C . ARG A 1 202 ? 12.969 -21.094 -23.328 1 97.81 202 ARG A C 1
ATOM 1599 O O . ARG A 1 202 ? 12.547 -20.344 -24.203 1 97.81 202 ARG A O 1
ATOM 1606 N N . GLN A 1 203 ? 12.805 -22.344 -23.312 1 97.69 203 GLN A N 1
ATOM 1607 C CA . GLN A 1 203 ? 11.977 -22.969 -24.344 1 97.69 203 GLN A CA 1
ATOM 1608 C C . GLN A 1 203 ? 10.586 -22.359 -24.375 1 97.69 203 GLN A C 1
ATOM 1610 O O . GLN A 1 203 ? 9.953 -22.297 -25.438 1 97.69 203 GLN A O 1
ATOM 1615 N N . LYS A 1 204 ? 10.18 -21.891 -23.281 1 97.69 204 LYS A N 1
ATOM 1616 C CA . LYS A 1 204 ? 8.812 -21.391 -23.172 1 97.69 204 LYS A CA 1
ATOM 1617 C C . LYS A 1 204 ? 8.758 -19.875 -23.406 1 97.69 204 LYS A C 1
ATOM 1619 O O . LYS A 1 204 ? 7.793 -19.375 -23.984 1 97.69 204 LYS A O 1
ATOM 1624 N N . ILE A 1 205 ? 9.781 -19.125 -23 1 97.44 205 ILE A N 1
ATOM 1625 C CA . ILE A 1 205 ? 9.617 -17.688 -23 1 97.44 205 ILE A CA 1
ATOM 1626 C C . ILE A 1 205 ? 10.484 -17.047 -24.078 1 97.44 205 ILE A C 1
ATOM 1628 O O . ILE A 1 205 ? 10.289 -15.891 -24.438 1 97.44 205 ILE A O 1
ATOM 1632 N N . GLU A 1 206 ? 11.445 -17.797 -24.594 1 97.5 206 GLU A N 1
ATOM 1633 C CA . GLU A 1 206 ? 12.352 -17.25 -25.609 1 97.5 206 GLU A CA 1
ATOM 1634 C C . GLU A 1 206 ? 11.875 -17.609 -27.016 1 97.5 206 GLU A C 1
ATOM 1636 O O . GLU A 1 206 ? 11.414 -18.734 -27.25 1 97.5 206 GLU A O 1
ATOM 1641 N N . ALA A 1 207 ? 12.086 -16.688 -27.922 1 95.25 207 ALA A N 1
ATOM 1642 C CA . ALA A 1 207 ? 11.836 -17.016 -29.312 1 95.25 207 ALA A CA 1
ATOM 1643 C C . ALA A 1 207 ? 12.781 -18.109 -29.812 1 95.25 207 ALA A C 1
ATOM 1645 O O . ALA A 1 207 ? 12.367 -19.016 -30.531 1 95.25 207 ALA A O 1
ATOM 1646 N N . ASP A 1 208 ? 14.047 -18.016 -29.406 1 96.19 208 ASP A N 1
ATOM 1647 C CA . ASP A 1 208 ? 15.07 -19.016 -29.656 1 96.19 208 ASP A CA 1
ATOM 1648 C C . ASP A 1 208 ? 15.812 -19.375 -28.375 1 96.19 208 ASP A C 1
ATOM 1650 O O . ASP A 1 208 ? 16.688 -18.641 -27.922 1 96.19 208 ASP A O 1
ATOM 1654 N N . PRO A 1 209 ? 15.539 -20.516 -27.859 1 96 209 PRO A N 1
ATOM 1655 C CA . PRO A 1 209 ? 16.141 -20.906 -26.594 1 96 209 PRO A CA 1
ATOM 1656 C C . PRO A 1 209 ? 17.656 -20.984 -26.656 1 96 209 PRO A C 1
ATOM 1658 O O . PRO A 1 209 ? 18.328 -20.828 -25.625 1 96 209 PRO A O 1
ATOM 1661 N N . GLU A 1 210 ? 18.219 -21.188 -27.828 1 93.75 210 GLU A N 1
ATOM 1662 C CA . GLU A 1 210 ? 19.672 -21.297 -27.969 1 93.75 210 GLU A CA 1
ATOM 1663 C C . GLU A 1 210 ? 20.328 -19.922 -28.062 1 93.75 210 GLU A C 1
ATOM 1665 O O . GLU A 1 210 ? 21.547 -19.797 -27.906 1 93.75 210 GLU A O 1
ATOM 1670 N N . ARG A 1 211 ? 19.562 -18.953 -28.391 1 95.12 211 ARG A N 1
ATOM 1671 C CA . ARG A 1 211 ? 20 -17.562 -28.406 1 95.12 211 ARG A CA 1
ATOM 1672 C C . ARG A 1 211 ? 19.094 -16.688 -27.562 1 95.12 211 ARG A C 1
ATOM 1674 O O . ARG A 1 211 ? 18.406 -15.805 -28.094 1 95.12 211 ARG A O 1
ATOM 1681 N N . PRO A 1 212 ? 19.172 -16.969 -26.266 1 96.75 212 PRO A N 1
ATOM 1682 C CA . PRO A 1 212 ? 18.203 -16.297 -25.375 1 96.75 212 PRO A CA 1
ATOM 1683 C C . PRO A 1 212 ? 18.406 -14.781 -25.344 1 96.75 212 PRO A C 1
ATOM 1685 O O . PRO A 1 212 ? 19.531 -14.297 -25.375 1 96.75 212 PRO A O 1
ATOM 1688 N N . GLN A 1 213 ? 17.297 -14.086 -25.25 1 95.88 213 GLN A N 1
ATOM 1689 C CA . GLN A 1 213 ? 17.312 -12.633 -25.172 1 95.88 213 GLN A CA 1
ATOM 1690 C C . GLN A 1 213 ? 16.922 -12.156 -23.781 1 95.88 213 GLN A C 1
ATOM 1692 O O . GLN A 1 213 ? 17.297 -11.062 -23.359 1 95.88 213 GLN A O 1
ATOM 1697 N N . PHE A 1 214 ? 16.125 -12.93 -23.062 1 97.31 214 PHE A N 1
ATOM 1698 C CA . PHE A 1 214 ? 15.625 -12.539 -21.75 1 97.31 214 PHE A CA 1
ATOM 1699 C C . PHE A 1 214 ? 16.531 -13.07 -20.656 1 97.31 214 PHE A C 1
ATOM 1701 O O . PHE A 1 214 ? 17.109 -12.305 -19.891 1 97.31 214 PHE A O 1
ATOM 1708 N N . VAL A 1 215 ? 16.719 -14.398 -20.609 1 97.75 215 VAL A N 1
ATOM 1709 C CA . VAL A 1 215 ? 17.531 -15.047 -19.578 1 97.75 215 VAL A CA 1
ATOM 1710 C C . VAL A 1 215 ? 18.906 -15.375 -20.125 1 97.75 215 VAL A C 1
ATOM 1712 O O . VAL A 1 215 ? 19.094 -16.406 -20.781 1 97.75 215 VAL A O 1
ATOM 1715 N N . LEU A 1 216 ? 19.797 -14.609 -19.734 1 97.31 216 LEU A N 1
ATOM 1716 C CA . LEU A 1 216 ? 21.125 -14.695 -20.328 1 97.31 216 LEU A CA 1
ATOM 1717 C C . LEU A 1 216 ? 22.062 -15.523 -19.438 1 97.31 216 LEU A C 1
ATOM 1719 O O . LEU A 1 216 ? 21.906 -15.539 -18.219 1 97.31 216 LEU A O 1
ATOM 1723 N N . THR A 1 217 ? 23.031 -16.172 -20.109 1 95.75 217 THR A N 1
ATOM 1724 C CA . THR A 1 217 ? 24.047 -16.953 -19.406 1 95.75 217 THR A CA 1
ATOM 1725 C C . THR A 1 217 ? 25.312 -16.125 -19.156 1 95.75 217 THR A C 1
ATOM 1727 O O . THR A 1 217 ? 25.797 -15.469 -20.078 1 95.75 217 THR A O 1
ATOM 1730 N N . GLU A 1 218 ? 25.625 -16.078 -17.906 1 94.38 218 GLU A N 1
ATOM 1731 C CA . GLU A 1 218 ? 26.953 -15.617 -17.547 1 94.38 218 GLU A CA 1
ATOM 1732 C C . GLU A 1 218 ? 27.906 -16.797 -17.312 1 94.38 218 GLU A C 1
ATOM 1734 O O . GLU A 1 218 ? 27.891 -17.406 -16.25 1 94.38 218 GLU A O 1
ATOM 1739 N N . THR A 1 219 ? 28.703 -17.031 -18.297 1 91.88 219 THR A N 1
ATOM 1740 C CA . THR A 1 219 ? 29.5 -18.266 -18.359 1 91.88 219 THR A CA 1
ATOM 1741 C C . THR A 1 219 ? 30.312 -18.438 -17.078 1 91.88 219 THR A C 1
ATOM 1743 O O . THR A 1 219 ? 31.047 -17.547 -16.672 1 91.88 219 THR A O 1
ATOM 1746 N N . GLY A 1 220 ? 30.109 -19.562 -16.469 1 90.25 220 GLY A N 1
ATOM 1747 C CA . GLY A 1 220 ? 30.844 -19.953 -15.289 1 90.25 220 GLY A CA 1
ATOM 1748 C C . GLY A 1 220 ? 30.375 -19.266 -14.031 1 90.25 220 GLY A C 1
ATOM 1749 O O . GLY A 1 220 ? 30.859 -19.547 -12.938 1 90.25 220 GLY A O 1
ATOM 1750 N N . ILE A 1 221 ? 29.469 -18.391 -14.227 1 94.38 221 ILE A N 1
ATOM 1751 C CA . ILE A 1 221 ? 29.062 -17.594 -13.078 1 94.38 221 ILE A CA 1
ATOM 1752 C C . ILE A 1 221 ? 27.594 -17.891 -12.742 1 94.38 221 ILE A C 1
ATOM 1754 O O . ILE A 1 221 ? 27.281 -18.281 -11.609 1 94.38 221 ILE A O 1
ATOM 1758 N N . GLY A 1 222 ? 26.703 -17.719 -13.703 1 96.06 222 GLY A N 1
ATOM 1759 C CA . GLY A 1 222 ? 25.281 -17.922 -13.469 1 96.06 222 GLY A CA 1
ATOM 1760 C C . GLY A 1 222 ? 24.406 -17.328 -14.562 1 96.06 222 GLY A C 1
ATOM 1761 O O . GLY A 1 222 ? 24.719 -17.484 -15.75 1 96.06 222 GLY A O 1
ATOM 1762 N N . TYR A 1 223 ? 23.312 -16.734 -14.148 1 97.19 223 TYR A N 1
ATOM 1763 C CA . TYR A 1 223 ? 22.344 -16.234 -15.117 1 97.19 223 TYR A CA 1
ATOM 1764 C C . TYR A 1 223 ? 21.906 -14.82 -14.789 1 97.19 223 TYR A C 1
ATOM 1766 O O . TYR A 1 223 ? 22.047 -14.367 -13.648 1 97.19 223 TYR A O 1
ATOM 1774 N N . ARG A 1 224 ? 21.391 -14.117 -15.781 1 97.5 224 ARG A N 1
ATOM 1775 C CA . ARG A 1 224 ? 20.906 -12.75 -15.648 1 97.5 224 ARG A CA 1
ATOM 1776 C C . ARG A 1 224 ? 19.656 -12.531 -16.484 1 97.5 224 ARG A C 1
ATOM 1778 O O . ARG A 1 224 ? 19.609 -12.906 -17.656 1 97.5 224 ARG A O 1
ATOM 1785 N N . LEU A 1 225 ? 18.625 -12 -15.82 1 97.06 225 LEU A N 1
ATOM 1786 C CA . LEU A 1 225 ? 17.469 -11.531 -16.578 1 97.06 225 LEU A CA 1
ATOM 1787 C C . LEU A 1 225 ? 17.672 -10.109 -17.078 1 97.06 225 LEU A C 1
ATOM 1789 O O . LEU A 1 225 ? 18.156 -9.25 -16.328 1 97.06 225 LEU A O 1
ATOM 1793 N N . ARG A 1 226 ? 17.328 -9.922 -18.328 1 94.62 226 ARG A N 1
ATOM 1794 C CA . ARG A 1 226 ? 17.391 -8.57 -18.891 1 94.62 226 ARG A CA 1
ATOM 1795 C C . ARG A 1 226 ? 16.641 -7.578 -18 1 94.62 226 ARG A C 1
ATOM 1797 O O . ARG A 1 226 ? 15.562 -7.883 -17.484 1 94.62 226 ARG A O 1
ATOM 1804 N N . ALA A 1 227 ? 17.219 -6.375 -17.906 1 91.19 227 ALA A N 1
ATOM 1805 C CA . ALA A 1 227 ? 16.609 -5.348 -17.062 1 91.19 227 ALA A CA 1
ATOM 1806 C C . ALA A 1 227 ? 15.258 -4.906 -17.609 1 91.19 227 ALA A C 1
ATOM 1808 O O . ALA A 1 227 ? 14.992 -5.039 -18.797 1 91.19 227 ALA A O 1
ATOM 1809 N N . ALA A 1 228 ? 14.5 -4.355 -16.703 1 87.75 228 ALA A N 1
ATOM 1810 C CA . ALA A 1 228 ? 13.195 -3.82 -17.094 1 87.75 228 ALA A CA 1
ATOM 1811 C C . ALA A 1 228 ? 13.352 -2.629 -18.031 1 87.75 228 ALA A C 1
ATOM 1813 O O . ALA A 1 228 ? 14.406 -1.984 -18.062 1 87.75 228 ALA A O 1
ATOM 1814 N N . ASP A 1 229 ? 12.422 -2.338 -18.875 1 83 229 ASP A N 1
ATOM 1815 C CA . ASP A 1 229 ? 12.414 -1.172 -19.766 1 83 229 ASP A CA 1
ATOM 1816 C C . ASP A 1 229 ? 12.109 0.101 -18.969 1 83 229 ASP A C 1
ATOM 1818 O O . ASP A 1 229 ? 11.414 0.055 -17.953 1 83 229 ASP A O 1
ATOM 1822 N N . MET B 1 1 ? 5.441 30.625 3.479 1 30.05 1 MET B N 1
ATOM 1823 C CA . MET B 1 1 ? 5.852 29.531 2.6 1 30.05 1 MET B CA 1
ATOM 1824 C C . MET B 1 1 ? 5.535 28.188 3.227 1 30.05 1 MET B C 1
ATOM 1826 O O . MET B 1 1 ? 6.242 27.734 4.133 1 30.05 1 MET B O 1
ATOM 1830 N N . ASN B 1 2 ? 4.16 27.781 3.73 1 40.28 2 ASN B N 1
ATOM 1831 C CA . ASN B 1 2 ? 3.381 26.969 4.656 1 40.28 2 ASN B CA 1
ATOM 1832 C C . ASN B 1 2 ? 3.678 25.484 4.48 1 40.28 2 ASN B C 1
ATOM 1834 O O . ASN B 1 2 ? 4.191 25.062 3.441 1 40.28 2 ASN B O 1
ATOM 1838 N N . ALA B 1 3 ? 3.682 24.719 5.441 1 48.12 3 ALA B N 1
ATOM 1839 C CA . ALA B 1 3 ? 3.789 23.25 5.426 1 48.12 3 ALA B CA 1
ATOM 1840 C C . ALA B 1 3 ? 3.064 22.672 4.219 1 48.12 3 ALA B C 1
ATOM 1842 O O . ALA B 1 3 ? 1.937 23.062 3.91 1 48.12 3 ALA B O 1
ATOM 1843 N N . THR B 1 4 ? 3.76 22.172 3.223 1 62.59 4 THR B N 1
ATOM 1844 C CA . THR B 1 4 ? 3.016 21.781 2.031 1 62.59 4 THR B CA 1
ATOM 1845 C C . THR B 1 4 ? 2.018 20.672 2.357 1 62.59 4 THR B C 1
ATOM 1847 O O . THR B 1 4 ? 2.412 19.547 2.703 1 62.59 4 THR B O 1
ATOM 1850 N N . PRO B 1 5 ? 0.81 21.125 2.777 1 77 5 PRO B N 1
ATOM 1851 C CA . PRO B 1 5 ? -0.253 20.156 3.068 1 77 5 PRO B CA 1
ATOM 1852 C C . PRO B 1 5 ? -0.336 19.047 2.029 1 77 5 PRO B C 1
ATOM 1854 O O . PRO B 1 5 ? 0.135 19.219 0.9 1 77 5 PRO B O 1
ATOM 1857 N N . ILE B 1 6 ? -0.738 17.906 2.561 1 87.19 6 ILE B N 1
ATOM 1858 C CA . ILE B 1 6 ? -0.995 16.797 1.636 1 87.19 6 ILE B CA 1
ATOM 1859 C C . ILE B 1 6 ? -2.088 17.203 0.647 1 87.19 6 ILE B C 1
ATOM 1861 O O . ILE B 1 6 ? -3.174 17.625 1.05 1 87.19 6 ILE B O 1
ATOM 1865 N N . LYS B 1 7 ? -1.753 17.172 -0.547 1 93.25 7 LYS B N 1
ATOM 1866 C CA . LYS B 1 7 ? -2.688 17.562 -1.597 1 93.25 7 LYS B CA 1
ATOM 1867 C C . LYS B 1 7 ? -3.525 16.375 -2.061 1 93.25 7 LYS B C 1
ATOM 1869 O O . LYS B 1 7 ? -2.98 15.352 -2.465 1 93.25 7 LYS B O 1
ATOM 1874 N N . VAL B 1 8 ? -4.867 16.547 -2.021 1 96.69 8 VAL B N 1
ATOM 1875 C CA . VAL B 1 8 ? -5.793 15.508 -2.469 1 96.69 8 VAL B CA 1
ATOM 1876 C C . VAL B 1 8 ? -6.562 16 -3.695 1 96.69 8 VAL B C 1
ATOM 1878 O O . VAL B 1 8 ? -7.16 17.078 -3.672 1 96.69 8 VAL B O 1
ATOM 1881 N N . LEU B 1 9 ? -6.496 15.242 -4.762 1 98.25 9 LEU B N 1
ATOM 1882 C CA . LEU B 1 9 ? -7.277 15.555 -5.957 1 98.25 9 LEU B CA 1
ATOM 1883 C C . LEU B 1 9 ? -8.625 14.844 -5.918 1 98.25 9 LEU B C 1
ATOM 1885 O O . LEU B 1 9 ? -8.695 13.617 -5.879 1 98.25 9 LEU B O 1
ATOM 1889 N N . VAL B 1 10 ? -9.664 15.664 -5.895 1 98.31 10 VAL B N 1
ATOM 1890 C CA . VAL B 1 10 ? -11.031 15.156 -5.898 1 98.31 10 VAL B CA 1
ATOM 1891 C C . VAL B 1 10 ? -11.633 15.289 -7.293 1 98.31 10 VAL B C 1
ATOM 1893 O O . VAL B 1 10 ? -11.797 16.406 -7.797 1 98.31 10 VAL B O 1
ATOM 1896 N N . ILE B 1 11 ? -11.992 14.133 -7.883 1 98.38 11 ILE B N 1
ATOM 1897 C CA . ILE B 1 11 ? -12.578 14.102 -9.219 1 98.38 11 ILE B CA 1
ATOM 1898 C C . ILE B 1 11 ? -14.031 13.633 -9.133 1 98.38 11 ILE B C 1
ATOM 1900 O O . ILE B 1 11 ? -14.297 12.453 -8.891 1 98.38 11 ILE B O 1
ATOM 1904 N N . ASP B 1 12 ? -14.93 14.484 -9.344 1 97.44 12 ASP B N 1
ATOM 1905 C CA . ASP B 1 12 ? -16.359 14.219 -9.258 1 97.44 12 ASP B CA 1
ATOM 1906 C C . ASP B 1 12 ? -17.172 15.289 -9.992 1 97.44 12 ASP B C 1
ATOM 1908 O O . ASP B 1 12 ? -16.891 16.484 -9.859 1 97.44 12 ASP B O 1
ATOM 1912 N N . ASP B 1 13 ? -18.172 14.836 -10.719 1 96.69 13 ASP B N 1
ATOM 1913 C CA . ASP B 1 13 ? -18.938 15.82 -11.5 1 96.69 13 ASP B CA 1
ATOM 1914 C C . ASP B 1 13 ? -20.062 16.438 -10.664 1 96.69 13 ASP B C 1
ATOM 1916 O O . ASP B 1 13 ? -20.641 17.453 -11.062 1 96.69 13 ASP B O 1
ATOM 1920 N N . GLU B 1 14 ? -20.406 15.945 -9.523 1 95.94 14 GLU B N 1
ATOM 1921 C CA . GLU B 1 14 ? -21.5 16.422 -8.688 1 95.94 14 GLU B CA 1
ATOM 1922 C C . GLU B 1 14 ? -21.016 17.469 -7.695 1 95.94 14 GLU B C 1
ATOM 1924 O O . GLU B 1 14 ? -20.359 17.141 -6.703 1 95.94 14 GLU B O 1
ATOM 1929 N N . PRO B 1 15 ? -21.484 18.672 -7.824 1 96.44 15 PRO B N 1
ATOM 1930 C CA . PRO B 1 15 ? -21.016 19.75 -6.957 1 96.44 15 PRO B CA 1
ATOM 1931 C C . PRO B 1 15 ? -21.297 19.484 -5.477 1 96.44 15 PRO B C 1
ATOM 1933 O O . PRO B 1 15 ? -20.422 19.734 -4.637 1 96.44 15 PRO B O 1
ATOM 1936 N N . PRO B 1 16 ? -22.469 18.922 -5.121 1 95.94 16 PRO B N 1
ATOM 1937 C CA . PRO B 1 16 ? -22.703 18.672 -3.695 1 95.94 16 PRO B CA 1
ATOM 1938 C C . PRO B 1 16 ? -21.703 17.703 -3.092 1 95.94 16 PRO B C 1
ATOM 1940 O O . PRO B 1 16 ? -21.297 17.859 -1.936 1 95.94 16 PRO B O 1
ATOM 1943 N N . ILE B 1 17 ? -21.281 16.734 -3.859 1 95.56 17 ILE B N 1
ATOM 1944 C CA . ILE B 1 17 ? -20.312 15.75 -3.383 1 95.56 17 ILE B CA 1
ATOM 1945 C C . ILE B 1 17 ? -18.938 16.422 -3.213 1 95.56 17 ILE B C 1
ATOM 1947 O O . ILE B 1 17 ? -18.266 16.203 -2.203 1 95.56 17 ILE B O 1
ATOM 1951 N N . ARG B 1 18 ? -18.531 17.172 -4.195 1 97.06 18 ARG B N 1
ATOM 1952 C CA . ARG B 1 18 ? -17.25 17.891 -4.09 1 97.06 18 ARG B CA 1
ATOM 1953 C C . ARG B 1 18 ? -17.25 18.812 -2.877 1 97.06 18 ARG B C 1
ATOM 1955 O O . ARG B 1 18 ? -16.234 18.906 -2.166 1 97.06 18 ARG B O 1
ATOM 1962 N N . LYS B 1 19 ? -18.375 19.469 -2.637 1 96.62 19 LYS B N 1
ATOM 1963 C CA . LYS B 1 19 ? -18.484 20.359 -1.484 1 96.62 19 LYS B CA 1
ATOM 1964 C C . LYS B 1 19 ? -18.359 19.578 -0.177 1 96.62 19 LYS B C 1
ATOM 1966 O O . LYS B 1 19 ? -17.625 19.984 0.725 1 96.62 19 LYS B O 1
ATOM 1971 N N . LEU B 1 20 ? -19.094 18.484 -0.088 1 95.94 20 LEU B N 1
ATOM 1972 C CA . LEU B 1 20 ? -19.031 17.625 1.094 1 95.94 20 LEU B CA 1
ATOM 1973 C C . LEU B 1 20 ? -17.609 17.156 1.36 1 95.94 20 LEU B C 1
A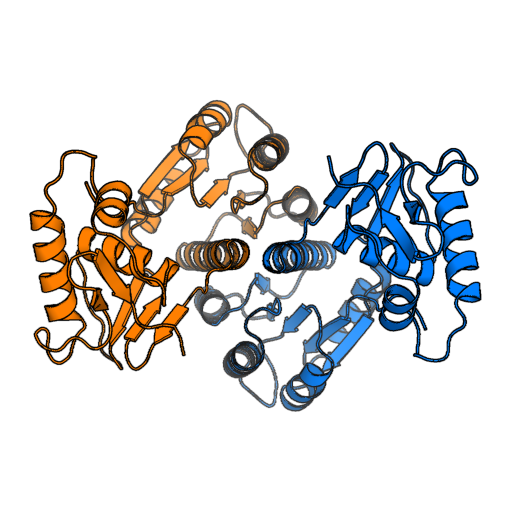TOM 1975 O O . LEU B 1 20 ? -17.125 17.219 2.494 1 95.94 20 LEU B O 1
ATOM 1979 N N . LEU B 1 21 ? -16.922 16.719 0.324 1 96.94 21 LEU B N 1
ATOM 1980 C CA . LEU B 1 21 ? -15.555 16.219 0.451 1 96.94 21 LEU B CA 1
ATOM 1981 C C . LEU B 1 21 ? -14.594 17.344 0.843 1 96.94 21 LEU B C 1
ATOM 1983 O O . LEU B 1 21 ? -13.711 17.141 1.681 1 96.94 21 LEU B O 1
ATOM 1987 N N . ARG B 1 22 ? -14.781 18.469 0.28 1 95.94 22 ARG B N 1
ATOM 1988 C CA . ARG B 1 22 ? -13.945 19.609 0.628 1 95.94 22 ARG B CA 1
ATOM 1989 C C . ARG B 1 22 ? -14.078 19.953 2.109 1 95.94 22 ARG B C 1
ATOM 1991 O O . ARG B 1 22 ? -13.07 20.156 2.797 1 95.94 22 ARG B O 1
ATOM 1998 N N . MET B 1 23 ? -15.281 19.984 2.576 1 94.38 23 MET B N 1
ATOM 1999 C CA . MET B 1 23 ? -15.531 20.297 3.98 1 94.38 23 MET B CA 1
ATOM 2000 C C . MET B 1 23 ? -14.914 19.234 4.891 1 94.38 23 MET B C 1
ATOM 2002 O O . MET B 1 23 ? -14.234 19.562 5.863 1 94.38 23 MET B O 1
ATOM 2006 N N . GLY B 1 24 ? -15.125 18 4.57 1 93.5 24 GLY B N 1
ATOM 2007 C CA . GLY B 1 24 ? -14.602 16.906 5.379 1 93.5 24 GLY B CA 1
ATOM 2008 C C . GLY B 1 24 ? -13.086 16.828 5.375 1 93.5 24 GLY B C 1
ATOM 2009 O O . GLY B 1 24 ? -12.461 16.719 6.43 1 93.5 24 GLY B O 1
ATOM 2010 N N . LEU B 1 25 ? -12.469 16.969 4.234 1 94.62 25 LEU B N 1
ATOM 2011 C CA . LEU B 1 25 ? -11.031 16.828 4.062 1 94.62 25 LEU B CA 1
ATOM 2012 C C . LEU B 1 25 ? -10.289 18.031 4.641 1 94.62 25 LEU B C 1
ATOM 2014 O O . LEU B 1 25 ? -9.203 17.891 5.207 1 94.62 25 LEU B O 1
ATOM 2018 N N . SER B 1 26 ? -10.891 19.188 4.508 1 91.56 26 SER B N 1
ATOM 2019 C CA . SER B 1 26 ? -10.266 20.391 5.027 1 91.56 26 SER B CA 1
ATOM 2020 C C . SER B 1 26 ? -10.125 20.344 6.543 1 91.56 26 SER B C 1
ATOM 2022 O O . SER B 1 26 ? -9.141 20.812 7.102 1 91.56 26 SER B O 1
ATOM 2024 N N . THR B 1 27 ? -11.078 19.766 7.188 1 88.19 27 THR B N 1
ATOM 2025 C CA . THR B 1 27 ? -11.039 19.641 8.641 1 88.19 27 THR B CA 1
ATOM 2026 C C . THR B 1 27 ? -9.867 18.781 9.086 1 88.19 27 THR B C 1
ATOM 2028 O O . THR B 1 27 ? -9.438 18.859 10.242 1 88.19 27 THR B O 1
ATOM 2031 N N . GLN B 1 28 ? -9.398 17.953 8.172 1 86.19 28 GLN B N 1
ATOM 2032 C CA . GLN B 1 28 ? -8.281 17.062 8.477 1 86.19 28 GLN B CA 1
ATOM 2033 C C . GLN B 1 28 ? -6.949 17.703 8.086 1 86.19 28 GLN B C 1
ATOM 2035 O O . GLN B 1 28 ? -5.895 17.094 8.234 1 86.19 28 GLN B O 1
ATOM 2040 N N . GLY B 1 29 ? -6.992 18.906 7.492 1 85.38 29 GLY B N 1
ATOM 2041 C CA . GLY B 1 29 ? -5.773 19.641 7.16 1 85.38 29 GLY B CA 1
ATOM 2042 C C . GLY B 1 29 ? -5.27 19.344 5.762 1 85.38 29 GLY B C 1
ATOM 2043 O O . GLY B 1 29 ? -4.137 19.703 5.418 1 85.38 29 GLY B O 1
ATOM 2044 N N . TYR B 1 30 ? -6.066 18.734 4.941 1 90.69 30 TYR B N 1
ATOM 2045 C CA . TYR B 1 30 ? -5.668 18.453 3.562 1 90.69 30 TYR B CA 1
ATOM 2046 C C . TYR B 1 30 ? -5.867 19.688 2.686 1 90.69 30 TYR B C 1
ATOM 2048 O O . TYR B 1 30 ? -6.766 20.5 2.934 1 90.69 30 TYR B O 1
ATOM 2056 N N . ASP B 1 31 ? -4.98 19.812 1.753 1 92.81 31 ASP B N 1
ATOM 2057 C CA . ASP B 1 31 ? -5.238 20.719 0.632 1 92.81 31 ASP B CA 1
ATOM 2058 C C . ASP B 1 31 ? -6 20 -0.482 1 92.81 31 ASP B C 1
ATOM 2060 O O . ASP B 1 31 ? -5.695 18.844 -0.808 1 92.81 31 ASP B O 1
ATOM 2064 N N . ILE B 1 32 ? -6.977 20.734 -1.038 1 96 32 ILE B N 1
ATOM 2065 C CA . ILE B 1 32 ? -7.883 20.016 -1.936 1 96 32 ILE B CA 1
ATOM 2066 C C . ILE B 1 32 ? -7.797 20.625 -3.336 1 96 32 ILE B C 1
ATOM 2068 O O . ILE B 1 32 ? -7.93 21.828 -3.506 1 96 32 ILE B O 1
ATOM 2072 N N . LEU B 1 33 ? -7.508 19.781 -4.285 1 97.38 33 LEU B N 1
ATOM 2073 C CA . LEU B 1 33 ? -7.699 20.062 -5.703 1 97.38 33 LEU B CA 1
ATOM 2074 C C . LEU B 1 33 ? -9 19.453 -6.211 1 97.38 33 LEU B C 1
ATOM 2076 O O . LEU B 1 33 ? -9.344 18.328 -5.855 1 97.38 33 LEU B O 1
ATOM 2080 N N . GLU B 1 34 ? -9.703 20.234 -6.996 1 97.62 34 GLU B N 1
ATOM 2081 C CA . GLU B 1 34 ? -10.992 19.734 -7.484 1 97.62 34 GLU B CA 1
ATOM 2082 C C . GLU B 1 34 ? -11.008 19.641 -9.008 1 97.62 34 GLU B C 1
ATOM 2084 O O . GLU B 1 34 ? -10.469 20.516 -9.695 1 97.62 34 GLU B O 1
ATOM 2089 N N . ALA B 1 35 ? -11.57 18.609 -9.484 1 98.25 35 ALA B N 1
ATOM 2090 C CA . ALA B 1 35 ? -11.828 18.422 -10.914 1 98.25 35 ALA B CA 1
ATOM 2091 C C . ALA B 1 35 ? -13.266 17.969 -11.148 1 98.25 35 ALA B C 1
ATOM 2093 O O . ALA B 1 35 ? -13.711 16.953 -10.586 1 98.25 35 ALA B O 1
ATOM 2094 N N . SER B 1 36 ? -13.945 18.656 -12.031 1 97.56 36 SER B N 1
ATOM 2095 C CA . SER B 1 36 ? -15.352 18.375 -12.273 1 97.56 36 SER B CA 1
ATOM 2096 C C . SER B 1 36 ? -15.523 17.406 -13.453 1 97.56 36 SER B C 1
ATOM 2098 O O . SER B 1 36 ? -16.641 16.984 -13.766 1 97.56 36 SER B O 1
ATOM 2100 N N . ASN B 1 37 ? -14.438 17.109 -14.109 1 97.38 37 ASN B N 1
ATOM 2101 C CA . ASN B 1 37 ? -14.445 16.172 -15.227 1 97.38 37 ASN B CA 1
ATOM 2102 C C . ASN B 1 37 ? -13.055 15.594 -15.484 1 97.38 37 ASN B C 1
ATOM 2104 O O . ASN B 1 37 ? -12.102 15.93 -14.789 1 97.38 37 ASN B O 1
ATOM 2108 N N . GLY B 1 38 ? -12.938 14.656 -16.422 1 97.44 38 GLY B N 1
ATOM 2109 C CA . GLY B 1 38 ? -11.695 13.961 -16.703 1 97.44 38 GLY B CA 1
ATOM 2110 C C . GLY B 1 38 ? -10.609 14.875 -17.25 1 97.44 38 GLY B C 1
ATOM 2111 O O . GLY B 1 38 ? -9.438 14.742 -16.891 1 97.44 38 GLY B O 1
ATOM 2112 N N . LYS B 1 39 ? -11.016 15.75 -18.094 1 97.31 39 LYS B N 1
ATOM 2113 C CA . LYS B 1 39 ? -10.055 16.672 -18.703 1 97.31 39 LYS B CA 1
ATOM 2114 C C . LYS B 1 39 ? -9.359 17.516 -17.625 1 97.31 39 LYS B C 1
ATOM 2116 O O . LYS B 1 39 ? -8.133 17.594 -17.594 1 97.31 39 LYS B O 1
ATOM 2121 N N . ILE B 1 40 ? -10.133 18.094 -16.766 1 97.69 40 ILE B N 1
ATOM 2122 C CA . ILE B 1 40 ? -9.594 18.906 -15.688 1 97.69 40 ILE B CA 1
ATOM 2123 C C . ILE B 1 40 ? -8.742 18.047 -14.758 1 97.69 40 ILE B C 1
ATOM 2125 O O . ILE B 1 40 ? -7.699 18.5 -14.273 1 97.69 40 ILE B O 1
ATOM 2129 N N . ALA B 1 41 ? -9.188 16.812 -14.516 1 98 41 ALA B N 1
ATOM 2130 C CA . ALA B 1 41 ? -8.445 15.891 -13.664 1 98 41 ALA B CA 1
ATOM 2131 C C . ALA B 1 41 ? -7.039 15.656 -14.195 1 98 41 ALA B C 1
ATOM 2133 O O . ALA B 1 41 ? -6.062 15.734 -13.445 1 98 41 ALA B O 1
ATOM 2134 N N . LEU B 1 42 ? -6.934 15.391 -15.492 1 97.19 42 LEU B N 1
ATOM 2135 C CA . LEU B 1 42 ? -5.641 15.109 -16.109 1 97.19 42 LEU B CA 1
ATOM 2136 C C . LEU B 1 42 ? -4.73 16.328 -16.047 1 97.19 42 LEU B C 1
ATOM 2138 O O . LEU B 1 42 ? -3.52 16.203 -15.859 1 97.19 42 LEU B O 1
ATOM 2142 N N . GLU B 1 43 ? -5.305 17.5 -16.109 1 97.25 43 GLU B N 1
ATOM 2143 C CA . GLU B 1 43 ? -4.535 18.734 -15.961 1 97.25 43 GLU B CA 1
ATOM 2144 C C . GLU B 1 43 ? -4.004 18.891 -14.539 1 97.25 43 GLU B C 1
ATOM 2146 O O . GLU B 1 43 ? -2.848 19.266 -14.336 1 97.25 43 GLU B O 1
ATOM 2151 N N . LYS B 1 44 ? -4.855 18.547 -13.625 1 97.38 44 LYS B N 1
ATOM 2152 C CA . LYS B 1 44 ? -4.527 18.75 -12.219 1 97.38 44 LYS B CA 1
ATOM 2153 C C . LYS B 1 44 ? -3.477 17.75 -11.75 1 97.38 44 LYS B C 1
ATOM 2155 O O . LYS B 1 44 ? -2.857 17.922 -10.695 1 97.38 44 LYS B O 1
ATOM 2160 N N . LEU B 1 45 ? -3.223 16.656 -12.492 1 96.12 45 LEU B N 1
ATOM 2161 C CA . LEU B 1 45 ? -2.205 15.664 -12.133 1 96.12 45 LEU B CA 1
ATOM 2162 C C . LEU B 1 45 ? -0.82 16.312 -12.102 1 96.12 45 LEU B C 1
ATOM 2164 O O . LEU B 1 45 ? 0.069 15.836 -11.391 1 96.12 45 LEU B O 1
ATOM 2168 N N . ALA B 1 46 ? -0.677 17.359 -12.898 1 94.56 46 ALA B N 1
ATOM 2169 C CA . ALA B 1 46 ? 0.603 18.062 -12.969 1 94.56 46 ALA B CA 1
ATOM 2170 C C . ALA B 1 46 ? 0.963 18.672 -11.617 1 94.56 46 ALA B C 1
ATOM 2172 O O . ALA B 1 46 ? 2.127 19 -11.367 1 94.56 46 ALA B O 1
ATOM 2173 N N . GLU B 1 47 ? -0.046 18.844 -10.766 1 94.44 47 GLU B N 1
ATOM 2174 C CA . GLU B 1 47 ? 0.191 19.438 -9.453 1 94.44 47 GLU B CA 1
ATOM 2175 C C . GLU B 1 47 ? 0.643 18.375 -8.445 1 94.44 47 GLU B C 1
ATOM 2177 O O . GLU B 1 47 ? 0.754 18.641 -7.254 1 94.44 47 GLU B O 1
ATOM 2182 N N . ASP B 1 48 ? 0.784 17.172 -8.844 1 92.5 48 ASP B N 1
ATOM 2183 C CA . ASP B 1 48 ? 1.362 16.047 -8.117 1 92.5 48 ASP B CA 1
ATOM 2184 C C . ASP B 1 48 ? 0.594 15.781 -6.824 1 92.5 48 ASP B C 1
ATOM 2186 O O . ASP B 1 48 ? 1.174 15.797 -5.734 1 92.5 48 ASP B O 1
ATOM 2190 N N . PRO B 1 49 ? -0.722 15.555 -6.965 1 95.94 49 PRO B N 1
ATOM 2191 C CA . PRO B 1 49 ? -1.475 15.195 -5.762 1 95.94 49 PRO B CA 1
ATOM 2192 C C . PRO B 1 49 ? -0.933 13.945 -5.078 1 95.94 49 PRO B C 1
ATOM 2194 O O . PRO B 1 49 ? -0.46 13.023 -5.75 1 95.94 49 PRO B O 1
ATOM 2197 N N . ALA B 1 50 ? -1.015 13.914 -3.742 1 92.94 50 ALA B N 1
ATOM 2198 C CA . ALA B 1 50 ? -0.545 12.773 -2.961 1 92.94 50 ALA B CA 1
ATOM 2199 C C . ALA B 1 50 ? -1.571 11.648 -2.967 1 92.94 50 ALA B C 1
ATOM 2201 O O . ALA B 1 50 ? -1.233 10.492 -2.705 1 92.94 50 ALA B O 1
ATOM 2202 N N . LEU B 1 51 ? -2.807 12.016 -3.252 1 96 51 LEU B N 1
ATOM 2203 C CA . LEU B 1 51 ? -3.926 11.078 -3.252 1 96 51 LEU B CA 1
ATOM 2204 C C . LEU B 1 51 ? -5.023 11.539 -4.203 1 96 51 LEU B C 1
ATOM 2206 O O . LEU B 1 51 ? -5.211 12.742 -4.402 1 96 51 LEU B O 1
ATOM 2210 N N . ILE B 1 52 ? -5.723 10.562 -4.719 1 97.94 52 ILE B N 1
ATOM 2211 C CA . ILE B 1 52 ? -6.797 10.875 -5.652 1 97.94 52 ILE B CA 1
ATOM 2212 C C . ILE B 1 52 ? -8.086 10.18 -5.211 1 97.94 52 ILE B C 1
ATOM 2214 O O . ILE B 1 52 ? -8.07 8.992 -4.883 1 97.94 52 ILE B O 1
ATOM 2218 N N . ILE B 1 53 ? -9.148 10.93 -5.109 1 98.25 53 ILE B N 1
ATOM 2219 C CA . ILE B 1 53 ? -10.5 10.391 -4.996 1 98.25 53 ILE B CA 1
ATOM 2220 C C . ILE B 1 53 ? -11.203 10.492 -6.344 1 98.25 53 ILE B C 1
ATOM 2222 O O . ILE B 1 53 ? -11.367 11.586 -6.891 1 98.25 53 ILE B O 1
ATOM 2226 N N . LEU B 1 54 ? -11.672 9.344 -6.844 1 98.25 54 LEU B N 1
ATOM 2227 C CA . LEU B 1 54 ? -12.141 9.297 -8.227 1 98.25 54 LEU B CA 1
ATOM 2228 C C . LEU B 1 54 ? -13.57 8.766 -8.297 1 98.25 54 LEU B C 1
ATOM 2230 O O . LEU B 1 54 ? -13.836 7.633 -7.883 1 98.25 54 LEU B O 1
ATOM 2234 N N . ASP B 1 55 ? -14.461 9.539 -8.828 1 96.25 55 ASP B N 1
ATOM 2235 C CA . ASP B 1 55 ? -15.773 9.055 -9.25 1 96.25 55 ASP B CA 1
ATOM 2236 C C . ASP B 1 55 ? -15.703 8.414 -10.633 1 96.25 55 ASP B C 1
ATOM 2238 O O . ASP B 1 55 ? -15.148 8.992 -11.57 1 96.25 55 ASP B O 1
ATOM 2242 N N . LEU B 1 56 ? -16.328 7.324 -10.789 1 94.94 56 LEU B N 1
ATOM 2243 C CA . LEU B 1 56 ? -16.297 6.633 -12.07 1 94.94 56 LEU B CA 1
ATOM 2244 C C . LEU B 1 56 ? -17.359 7.18 -13.016 1 94.94 56 LEU B C 1
ATOM 2246 O O . LEU B 1 56 ? -17.312 6.926 -14.227 1 94.94 56 LEU B O 1
ATOM 2250 N N . GLY B 1 57 ? -18.359 7.812 -12.453 1 93.44 57 GLY B N 1
ATOM 2251 C CA . GLY B 1 57 ? -19.422 8.375 -13.273 1 93.44 57 GLY B CA 1
ATOM 2252 C C . GLY B 1 57 ? -19.141 9.789 -13.727 1 93.44 57 GLY B C 1
ATOM 2253 O O . GLY B 1 57 ? -19.719 10.75 -13.219 1 93.44 57 GLY B O 1
ATOM 2254 N N . LEU B 1 58 ? -18.359 9.992 -14.727 1 95.44 58 LEU B N 1
ATOM 2255 C CA . LEU B 1 58 ? -18.016 11.312 -15.242 1 95.44 58 LEU B CA 1
ATOM 2256 C C . LEU B 1 58 ? -18.688 11.547 -16.594 1 95.44 58 LEU B C 1
ATOM 2258 O O . LEU B 1 58 ? -18.953 10.602 -17.328 1 95.44 58 LEU B O 1
ATOM 2262 N N . PRO B 1 59 ? -18.953 12.719 -16.906 1 94.06 59 PRO B N 1
ATOM 2263 C CA . PRO B 1 59 ? -19.734 13.047 -18.109 1 94.06 59 PRO B CA 1
ATOM 2264 C C . PRO B 1 59 ? -18.891 12.961 -19.391 1 94.06 59 PRO B C 1
ATOM 2266 O O . PRO B 1 59 ? -19.438 12.75 -20.469 1 94.06 59 PRO B O 1
ATOM 2269 N N . ASP B 1 60 ? -17.578 13.109 -19.328 1 96.38 60 ASP B N 1
ATOM 2270 C CA . ASP B 1 60 ? -16.781 13.305 -20.531 1 96.38 60 ASP B CA 1
ATOM 2271 C C . ASP B 1 60 ? -15.945 12.07 -20.844 1 96.38 60 ASP B C 1
ATOM 2273 O O . ASP B 1 60 ? -15.422 11.938 -21.953 1 96.38 60 ASP B O 1
ATOM 2277 N N . ILE B 1 61 ? -15.734 11.188 -19.875 1 95.5 61 ILE B N 1
ATOM 2278 C CA . ILE B 1 61 ? -14.891 10.016 -20.062 1 95.5 61 ILE B CA 1
ATOM 2279 C C . ILE B 1 61 ? -15.391 8.883 -19.156 1 95.5 61 ILE B C 1
ATOM 2281 O O . ILE B 1 61 ? -15.922 9.133 -18.078 1 95.5 61 ILE B O 1
ATOM 2285 N N . GLN B 1 62 ? -15.156 7.676 -19.594 1 94.06 62 GLN B N 1
ATOM 2286 C CA . GLN B 1 62 ? -15.461 6.539 -18.734 1 94.06 62 GLN B CA 1
ATOM 2287 C C . GLN B 1 62 ? -14.484 6.461 -17.562 1 94.06 62 GLN B C 1
ATOM 2289 O O . GLN B 1 62 ? -13.273 6.574 -17.734 1 94.06 62 GLN B O 1
ATOM 2294 N N . GLY B 1 63 ? -15 6.316 -16.391 1 94.31 63 GLY B N 1
ATOM 2295 C CA . GLY B 1 63 ? -14.188 6.344 -15.18 1 94.31 63 GLY B CA 1
ATOM 2296 C C . GLY B 1 63 ? -13.039 5.359 -15.211 1 94.31 63 GLY B C 1
ATOM 2297 O O . GLY B 1 63 ? -11.93 5.672 -14.766 1 94.31 63 GLY B O 1
ATOM 2298 N N . HIS B 1 64 ? -13.266 4.188 -15.773 1 95.62 64 HIS B N 1
ATOM 2299 C CA . HIS B 1 64 ? -12.227 3.164 -15.852 1 95.62 64 HIS B CA 1
ATOM 2300 C C . HIS B 1 64 ? -11.117 3.574 -16.812 1 95.62 64 HIS B C 1
ATOM 2302 O O . HIS B 1 64 ? -9.945 3.27 -16.578 1 95.62 64 HIS B O 1
ATOM 2308 N N . ASP B 1 65 ? -11.484 4.219 -17.844 1 96.12 65 ASP B N 1
ATOM 2309 C CA . ASP B 1 65 ? -10.484 4.73 -18.766 1 96.12 65 ASP B CA 1
ATOM 2310 C C . ASP B 1 65 ? -9.617 5.805 -18.125 1 96.12 65 ASP B C 1
ATOM 2312 O O . ASP B 1 65 ? -8.398 5.816 -18.281 1 96.12 65 ASP B O 1
ATOM 2316 N N . LEU B 1 66 ? -10.273 6.672 -17.406 1 97.19 66 LEU B N 1
ATOM 2317 C CA . LEU B 1 66 ? -9.531 7.703 -16.703 1 97.19 66 LEU B CA 1
ATOM 2318 C C . LEU B 1 66 ? -8.578 7.086 -15.68 1 97.19 66 LEU B C 1
ATOM 2320 O O . LEU B 1 66 ? -7.418 7.5 -15.57 1 97.19 66 LEU B O 1
ATOM 2324 N N . LEU B 1 67 ? -9.062 6.117 -14.953 1 97.31 67 LEU B N 1
ATOM 2325 C CA . LEU B 1 67 ? -8.242 5.395 -13.984 1 97.31 67 LEU B CA 1
ATOM 2326 C C . LEU B 1 67 ? -6.988 4.832 -14.648 1 97.31 67 LEU B C 1
ATOM 2328 O O . LEU B 1 67 ? -5.879 5 -14.141 1 97.31 67 LEU B O 1
ATOM 2332 N N . ARG B 1 68 ? -7.145 4.23 -15.773 1 95.12 68 ARG B N 1
ATOM 2333 C CA . ARG B 1 68 ? -6.031 3.668 -16.531 1 95.12 68 ARG B CA 1
ATOM 2334 C C . ARG B 1 68 ? -5.043 4.754 -16.938 1 95.12 68 ARG B C 1
ATOM 2336 O O . ARG B 1 68 ? -3.828 4.566 -16.844 1 95.12 68 ARG B O 1
ATOM 2343 N N . MET B 1 69 ? -5.535 5.859 -17.391 1 96.19 69 MET B N 1
ATOM 2344 C CA . MET B 1 69 ? -4.691 6.969 -17.828 1 96.19 69 MET B CA 1
ATOM 2345 C C . MET B 1 69 ? -3.887 7.531 -16.656 1 96.19 69 MET B C 1
ATOM 2347 O O . MET B 1 69 ? -2.697 7.816 -16.797 1 96.19 69 MET B O 1
ATOM 2351 N N . ILE B 1 70 ? -4.52 7.676 -15.531 1 96.62 70 ILE B N 1
ATOM 2352 C CA . ILE B 1 70 ? -3.842 8.195 -14.352 1 96.62 70 ILE B CA 1
ATOM 2353 C C . ILE B 1 70 ? -2.723 7.246 -13.938 1 96.62 70 ILE B C 1
ATOM 2355 O O . ILE B 1 70 ? -1.599 7.68 -13.664 1 96.62 70 ILE B O 1
ATOM 2359 N N . ARG B 1 71 ? -3.023 5.926 -13.898 1 93.69 71 ARG B N 1
ATOM 2360 C CA . ARG B 1 71 ? -2.045 4.91 -13.523 1 93.69 71 ARG B CA 1
ATOM 2361 C C . ARG B 1 71 ? -0.877 4.887 -14.5 1 93.69 71 ARG B C 1
ATOM 2363 O O . ARG B 1 71 ? 0.269 4.668 -14.102 1 93.69 71 ARG B O 1
ATOM 2370 N N . GLY B 1 72 ? -1.17 5.16 -15.742 1 89.44 72 GLY B N 1
ATOM 2371 C CA . GLY B 1 72 ? -0.116 5.25 -16.75 1 89.44 72 GLY B CA 1
ATOM 2372 C C . GLY B 1 72 ? 0.831 6.414 -16.516 1 89.44 72 GLY B C 1
ATOM 2373 O O . GLY B 1 72 ? 2.014 6.332 -16.844 1 89.44 72 GLY B O 1
ATOM 2374 N N . ARG B 1 73 ? 0.344 7.457 -15.883 1 91.25 73 ARG B N 1
ATOM 2375 C CA . ARG B 1 73 ? 1.136 8.656 -15.641 1 91.25 73 ARG B CA 1
ATOM 2376 C C . ARG B 1 73 ? 1.844 8.586 -14.289 1 91.25 73 ARG B C 1
ATOM 2378 O O . ARG B 1 73 ? 2.918 9.164 -14.117 1 91.25 73 ARG B O 1
ATOM 2385 N N . ASN B 1 74 ? 1.197 7.934 -13.398 1 89.5 74 ASN B N 1
ATOM 2386 C CA . ASN B 1 74 ? 1.724 7.777 -12.047 1 89.5 74 ASN B CA 1
ATOM 2387 C C . ASN B 1 74 ? 1.394 6.406 -11.477 1 89.5 74 ASN B C 1
ATOM 2389 O O . ASN B 1 74 ? 0.255 6.148 -11.078 1 89.5 74 ASN B O 1
ATOM 2393 N N . GLU B 1 75 ? 2.363 5.59 -11.281 1 84.56 75 GLU B N 1
ATOM 2394 C CA . GLU B 1 75 ? 2.152 4.191 -10.906 1 84.56 75 GLU B CA 1
ATOM 2395 C C . GLU B 1 75 ? 1.877 4.055 -9.414 1 84.56 75 GLU B C 1
ATOM 2397 O O . GLU B 1 75 ? 1.28 3.07 -8.977 1 84.56 75 GLU B O 1
ATOM 2402 N N . ALA B 1 76 ? 2.24 5.102 -8.742 1 86.44 76 ALA B N 1
ATOM 2403 C CA . ALA B 1 76 ? 2.301 4.84 -7.309 1 86.44 76 ALA B CA 1
ATOM 2404 C C . ALA B 1 76 ? 1.251 5.652 -6.559 1 86.44 76 ALA B C 1
ATOM 2406 O O . ALA B 1 76 ? 0.951 5.367 -5.395 1 86.44 76 ALA B O 1
ATOM 2407 N N . VAL B 1 77 ? 0.672 6.695 -7.219 1 92.81 77 VAL B N 1
ATOM 2408 C CA . VAL B 1 77 ? -0.233 7.574 -6.484 1 92.81 77 VAL B CA 1
ATOM 2409 C C . VAL B 1 77 ? -1.452 6.781 -6.016 1 92.81 77 VAL B C 1
ATOM 2411 O O . VA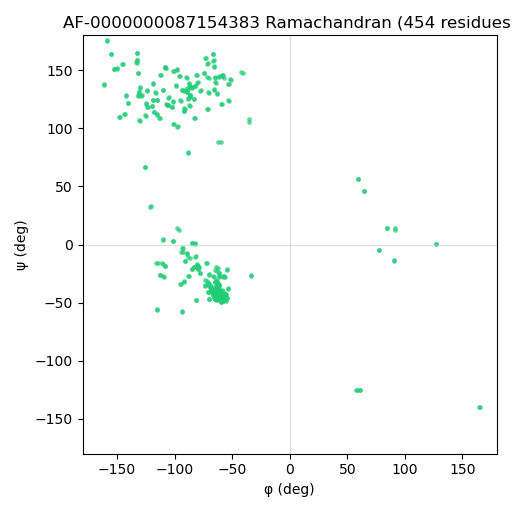L B 1 77 ? -2.078 6.07 -6.801 1 92.81 77 VAL B O 1
ATOM 2414 N N . PRO B 1 78 ? -1.832 6.855 -4.746 1 95.94 78 PRO B N 1
ATOM 2415 C CA . PRO B 1 78 ? -3.021 6.148 -4.27 1 95.94 78 PRO B CA 1
ATOM 2416 C C . PRO B 1 78 ? -4.312 6.688 -4.879 1 95.94 78 PRO B C 1
ATOM 2418 O O . PRO B 1 78 ? -4.516 7.902 -4.934 1 95.94 78 PRO B O 1
ATOM 2421 N N . ILE B 1 79 ? -5.137 5.758 -5.332 1 97.38 79 ILE B N 1
ATOM 2422 C CA . ILE B 1 79 ? -6.422 6.121 -5.918 1 97.38 79 ILE B CA 1
ATOM 2423 C C . ILE B 1 79 ? -7.551 5.414 -5.168 1 97.38 79 ILE B C 1
ATOM 2425 O O . ILE B 1 79 ? -7.602 4.184 -5.133 1 97.38 79 ILE B O 1
ATOM 2429 N N . VAL B 1 80 ? -8.422 6.191 -4.578 1 97.62 80 VAL B N 1
ATOM 2430 C CA . VAL B 1 80 ? -9.641 5.672 -3.957 1 97.62 80 VAL B CA 1
ATOM 2431 C C . VAL B 1 80 ? -10.852 6.004 -4.832 1 97.62 80 VAL B C 1
ATOM 2433 O O . VAL B 1 80 ? -11.164 7.176 -5.043 1 97.62 80 VAL B O 1
ATOM 2436 N N . VAL B 1 81 ? -11.531 4.98 -5.266 1 97.69 81 VAL B N 1
ATOM 2437 C CA . VAL B 1 81 ? -12.688 5.164 -6.133 1 97.69 81 VAL B CA 1
ATOM 2438 C C . VAL B 1 81 ? -13.938 5.383 -5.281 1 97.69 81 VAL B C 1
ATOM 2440 O O . VAL B 1 81 ? -14.156 4.68 -4.293 1 97.69 81 VAL B O 1
ATOM 2443 N N . LEU B 1 82 ? -14.641 6.383 -5.562 1 95.56 82 LEU B N 1
ATOM 2444 C CA . LEU B 1 82 ? -15.953 6.68 -4.992 1 95.56 82 LEU B CA 1
ATOM 2445 C C . LEU B 1 82 ? -17.031 6.633 -6.066 1 95.56 82 LEU B C 1
ATOM 2447 O O . LEU B 1 82 ? -17.062 7.477 -6.965 1 95.56 82 LEU B O 1
ATOM 2451 N N . SER B 1 83 ? -17.938 5.617 -5.953 1 93.69 83 SER B N 1
ATOM 2452 C CA . SER B 1 83 ? -18.859 5.418 -7.074 1 93.69 83 SER B CA 1
ATOM 2453 C C . SER B 1 83 ? -20.219 4.961 -6.594 1 93.69 83 SER B C 1
ATOM 2455 O O . SER B 1 83 ? -20.344 4.34 -5.535 1 93.69 83 SER B O 1
ATOM 2457 N N . SER B 1 84 ? -21.25 5.23 -7.402 1 91.88 84 SER B N 1
ATOM 2458 C CA . SER B 1 84 ? -22.609 4.758 -7.133 1 91.88 84 SER B CA 1
ATOM 2459 C C . SER B 1 84 ? -22.781 3.301 -7.551 1 91.88 84 SER B C 1
ATOM 2461 O O . SER B 1 84 ? -23.734 2.643 -7.156 1 91.88 84 SER B O 1
ATOM 2463 N N . ARG B 1 85 ? -21.922 2.932 -8.344 1 87.25 85 ARG B N 1
ATOM 2464 C CA . ARG B 1 85 ? -21.969 1.54 -8.781 1 87.25 85 ARG B CA 1
ATOM 2465 C C . ARG B 1 85 ? -21.547 0.6 -7.656 1 87.25 85 ARG B C 1
ATOM 2467 O O . ARG B 1 85 ? -20.406 0.627 -7.211 1 87.25 85 ARG B O 1
ATOM 2474 N N . GLY B 1 86 ? -22.406 -0.158 -7.273 1 82.81 86 GLY B N 1
ATOM 2475 C CA . GLY B 1 86 ? -22.125 -1.037 -6.148 1 82.81 86 GLY B CA 1
ATOM 2476 C C . GLY B 1 86 ? -22.016 -2.498 -6.547 1 82.81 86 GLY B C 1
ATOM 2477 O O . GLY B 1 86 ? -21.828 -3.367 -5.695 1 82.81 86 GLY B O 1
ATOM 2478 N N . ASP B 1 87 ? -22.109 -2.688 -7.863 1 88.75 87 ASP B N 1
ATOM 2479 C CA . ASP B 1 87 ? -22.047 -4.082 -8.289 1 88.75 87 ASP B CA 1
ATOM 2480 C C . ASP B 1 87 ? -20.625 -4.625 -8.195 1 88.75 87 ASP B C 1
ATOM 2482 O O . ASP B 1 87 ? -19.656 -3.881 -8.352 1 88.75 87 ASP B O 1
ATOM 2486 N N . GLU B 1 88 ? -20.453 -5.848 -7.918 1 90.38 88 GLU B N 1
ATOM 2487 C CA . GLU B 1 88 ? -19.188 -6.531 -7.695 1 90.38 88 GLU B CA 1
ATOM 2488 C C . GLU B 1 88 ? -18.281 -6.422 -8.914 1 90.38 88 GLU B C 1
ATOM 2490 O O . GLU B 1 88 ? -17.078 -6.199 -8.781 1 90.38 88 GLU B O 1
ATOM 2495 N N . ALA B 1 89 ? -18.859 -6.57 -10.102 1 92.5 89 ALA B N 1
ATOM 2496 C CA . ALA B 1 89 ? -18.062 -6.551 -11.336 1 92.5 89 ALA B CA 1
ATOM 2497 C C . ALA B 1 89 ? -17.359 -5.211 -11.508 1 92.5 89 ALA B C 1
ATOM 2499 O O . ALA B 1 89 ? -16.188 -5.168 -11.883 1 92.5 89 ALA B O 1
ATOM 2500 N N . GLY B 1 90 ? -18.078 -4.16 -11.266 1 90.62 90 GLY B N 1
ATOM 2501 C CA . GLY B 1 90 ? -17.484 -2.838 -11.352 1 90.62 90 GLY B CA 1
ATOM 2502 C C . GLY B 1 90 ? -16.375 -2.615 -10.352 1 90.62 90 GLY B C 1
ATOM 2503 O O . GLY B 1 90 ? -15.328 -2.055 -10.695 1 90.62 90 GLY B O 1
ATOM 2504 N N . LYS B 1 91 ? -16.594 -3.055 -9.125 1 94.06 91 LYS B N 1
ATOM 2505 C CA . LYS B 1 91 ? -15.57 -2.951 -8.086 1 94.06 91 LYS B CA 1
ATOM 2506 C C . LYS B 1 91 ? -14.305 -3.701 -8.477 1 94.06 91 LYS B C 1
ATOM 2508 O O . LYS B 1 91 ? -13.195 -3.164 -8.375 1 94.06 91 LYS B O 1
ATOM 2513 N N . VAL B 1 92 ? -14.516 -4.887 -8.93 1 95.62 92 VAL B N 1
ATOM 2514 C CA . VAL B 1 92 ? -13.414 -5.766 -9.297 1 95.62 92 VAL B CA 1
ATOM 2515 C C . VAL B 1 92 ? -12.617 -5.137 -10.445 1 95.62 92 VAL B C 1
ATOM 2517 O O . VAL B 1 92 ? -11.383 -5.105 -10.406 1 95.62 92 VAL B O 1
ATOM 2520 N N . GLN B 1 93 ? -13.312 -4.613 -11.391 1 95.5 93 GLN B N 1
ATOM 2521 C CA . GLN B 1 93 ? -12.656 -3.996 -12.531 1 95.5 93 GLN B CA 1
ATOM 2522 C C . GLN B 1 93 ? -11.797 -2.811 -12.102 1 95.5 93 GLN B C 1
ATOM 2524 O O . GLN B 1 93 ? -10.641 -2.686 -12.523 1 95.5 93 GLN B O 1
ATOM 2529 N N . ALA B 1 94 ? -12.336 -1.961 -11.266 1 96.62 94 ALA B N 1
ATOM 2530 C CA . ALA B 1 94 ? -11.609 -0.779 -10.805 1 96.62 94 ALA B CA 1
ATOM 2531 C C . ALA B 1 94 ? -10.359 -1.171 -10.031 1 96.62 94 ALA B C 1
ATOM 2533 O O . ALA B 1 94 ? -9.281 -0.607 -10.25 1 96.62 94 ALA B O 1
ATOM 2534 N N . LEU B 1 95 ? -10.477 -2.117 -9.164 1 95.5 95 LEU B N 1
ATOM 2535 C CA . LEU B 1 95 ? -9.359 -2.576 -8.344 1 95.5 95 LEU B CA 1
ATOM 2536 C C . LEU B 1 95 ? -8.289 -3.23 -9.211 1 95.5 95 LEU B C 1
ATOM 2538 O O . LEU B 1 95 ? -7.094 -2.979 -9.023 1 95.5 95 LEU B O 1
ATOM 2542 N N . ASP B 1 96 ? -8.688 -3.977 -10.18 1 93.19 96 ASP B N 1
ATOM 2543 C CA . ASP B 1 96 ? -7.75 -4.656 -11.078 1 93.19 96 ASP B CA 1
ATOM 2544 C C . ASP B 1 96 ? -7.039 -3.656 -11.984 1 93.19 96 ASP B C 1
ATOM 2546 O O . ASP B 1 96 ? -5.902 -3.889 -12.398 1 93.19 96 ASP B O 1
ATOM 2550 N N . LEU B 1 97 ? -7.691 -2.537 -12.227 1 93.5 97 LEU B N 1
ATOM 2551 C CA . LEU B 1 97 ? -7.109 -1.508 -13.078 1 93.5 97 LEU B CA 1
ATOM 2552 C C . LEU B 1 97 ? -6.121 -0.647 -12.297 1 93.5 97 LEU B C 1
ATOM 2554 O O . LEU B 1 97 ? -5.43 0.195 -12.883 1 93.5 97 LEU B O 1
ATOM 2558 N N . GLY B 1 98 ? -6.137 -0.845 -10.977 1 94 98 GLY B N 1
ATOM 2559 C CA . GLY B 1 98 ? -5.086 -0.17 -10.227 1 94 98 GLY B CA 1
ATOM 2560 C C . GLY B 1 98 ? -5.617 0.675 -9.086 1 94 98 GLY B C 1
ATOM 2561 O O . GLY B 1 98 ? -4.848 1.349 -8.398 1 94 98 GLY B O 1
ATOM 2562 N N . ALA B 1 99 ? -6.922 0.715 -8.883 1 96.56 99 ALA B N 1
ATOM 2563 C CA . ALA B 1 99 ? -7.441 1.41 -7.707 1 96.56 99 ALA B CA 1
ATOM 2564 C C . ALA B 1 99 ? -6.941 0.764 -6.418 1 96.56 99 ALA B C 1
ATOM 2566 O O . ALA B 1 99 ? -6.793 -0.458 -6.348 1 96.56 99 ALA B O 1
ATOM 2567 N N . ASP B 1 100 ? -6.691 1.559 -5.414 1 95.56 100 ASP B N 1
ATOM 2568 C CA . ASP B 1 100 ? -6.215 1.056 -4.133 1 95.56 100 ASP B CA 1
ATOM 2569 C C . ASP B 1 100 ? -7.379 0.674 -3.223 1 95.56 100 ASP B C 1
ATOM 2571 O O . ASP B 1 100 ? -7.219 -0.128 -2.301 1 95.56 100 ASP B O 1
ATOM 2575 N N . ASP B 1 101 ? -8.5 1.345 -3.453 1 96.31 101 ASP B N 1
ATOM 2576 C CA . ASP B 1 101 ? -9.711 1.099 -2.686 1 96.31 101 ASP B CA 1
ATOM 2577 C C . ASP B 1 101 ? -10.953 1.498 -3.48 1 96.31 101 ASP B C 1
ATOM 2579 O O . ASP B 1 101 ? -10.852 2.164 -4.512 1 96.31 101 ASP B O 1
ATOM 2583 N N . TYR B 1 102 ? -12.086 1.008 -3.012 1 96.38 102 TYR B N 1
ATOM 2584 C CA . TYR B 1 102 ? -13.383 1.264 -3.629 1 96.38 102 TYR B CA 1
ATOM 2585 C C . TYR B 1 102 ? -14.453 1.469 -2.568 1 96.38 102 TYR B C 1
ATOM 2587 O O . TYR B 1 102 ? -14.672 0.603 -1.717 1 96.38 102 TYR B O 1
ATOM 2595 N N . LEU B 1 103 ? -15.07 2.604 -2.623 1 95.19 103 LEU B N 1
ATOM 2596 C CA . LEU B 1 103 ? -16.156 2.938 -1.71 1 95.19 103 LEU B CA 1
ATOM 2597 C C . LEU B 1 103 ? -17.422 3.307 -2.48 1 95.19 103 LEU B C 1
ATOM 2599 O O . LEU B 1 103 ? -17.375 4.113 -3.414 1 95.19 103 LEU B O 1
ATOM 2603 N N . THR B 1 104 ? -18.531 2.748 -2.08 1 93.38 104 THR B N 1
ATOM 2604 C CA . THR B 1 104 ? -19.781 2.986 -2.775 1 93.38 104 THR B CA 1
ATOM 2605 C C . THR B 1 104 ? -20.516 4.191 -2.186 1 93.38 104 THR B C 1
ATOM 2607 O O . THR B 1 104 ? -20.453 4.434 -0.978 1 93.38 104 THR B O 1
ATOM 2610 N N . LYS B 1 105 ? -21.172 4.938 -3.031 1 93.06 105 LYS B N 1
ATOM 2611 C CA . LYS B 1 105 ? -22.109 5.961 -2.596 1 93.06 105 LYS B CA 1
ATOM 2612 C C . LYS B 1 105 ? -23.469 5.352 -2.238 1 93.06 105 LYS B C 1
ATOM 2614 O O . LYS B 1 105 ? -23.953 4.465 -2.941 1 93.06 105 LYS B O 1
ATOM 2619 N N . PRO B 1 106 ? -24.125 5.801 -1.167 1 93.19 106 PRO B N 1
ATOM 2620 C CA . PRO B 1 106 ? -23.672 6.801 -0.201 1 93.19 106 PRO B CA 1
ATOM 2621 C C . PRO B 1 106 ? -22.562 6.277 0.715 1 93.19 106 PRO B C 1
ATOM 2623 O O . PRO B 1 106 ? -22.406 5.062 0.866 1 93.19 106 PRO B O 1
ATOM 2626 N N . PHE B 1 107 ? -21.812 7.137 1.213 1 92.25 107 PHE B N 1
ATOM 2627 C CA . PHE B 1 107 ? -20.672 6.742 2.033 1 92.25 107 PHE B CA 1
ATOM 2628 C C . PHE B 1 107 ? -20.625 7.562 3.316 1 92.25 107 PHE B C 1
ATOM 2630 O O . PHE B 1 107 ? -21.203 8.648 3.391 1 92.25 107 PHE B O 1
ATOM 2637 N N . GLY B 1 108 ? -19.953 6.938 4.289 1 93.44 108 GLY B N 1
ATOM 2638 C CA . GLY B 1 108 ? -19.656 7.684 5.5 1 93.44 108 GLY B CA 1
ATOM 2639 C C . GLY B 1 108 ? -18.328 8.438 5.43 1 93.44 108 GLY B C 1
ATOM 2640 O O . GLY B 1 108 ? -17.312 7.887 5.004 1 93.44 108 GLY B O 1
ATOM 2641 N N . MET B 1 109 ? -18.391 9.648 5.855 1 94.38 109 MET B N 1
ATOM 2642 C CA . MET B 1 109 ? -17.203 10.492 5.781 1 94.38 109 MET B CA 1
ATOM 2643 C C . MET B 1 109 ? -16.062 9.922 6.625 1 94.38 109 MET B C 1
ATOM 2645 O O . MET B 1 109 ? -14.914 9.906 6.195 1 94.38 109 MET B O 1
ATOM 2649 N N . ASP B 1 110 ? -16.375 9.438 7.758 1 95.06 110 ASP B N 1
ATOM 2650 C CA . ASP B 1 110 ? -15.344 8.898 8.641 1 95.06 110 ASP B CA 1
ATOM 2651 C C . ASP B 1 110 ? -14.703 7.656 8.031 1 95.06 110 ASP B C 1
ATOM 2653 O O . ASP B 1 110 ? -13.492 7.441 8.18 1 95.06 110 ASP B O 1
ATOM 2657 N N . GLU B 1 111 ? -15.508 6.855 7.391 1 95.19 111 GLU B N 1
ATOM 2658 C CA . GLU B 1 111 ? -14.961 5.688 6.707 1 95.19 111 GLU B CA 1
ATOM 2659 C C . GLU B 1 111 ? -14.039 6.102 5.559 1 95.19 111 GLU B C 1
ATOM 2661 O O . GLU B 1 111 ? -12.953 5.551 5.402 1 95.19 111 GLU B O 1
ATOM 2666 N N . LEU B 1 112 ? -14.5 7.027 4.777 1 96.56 112 LEU B N 1
ATOM 2667 C CA . LEU B 1 112 ? -13.672 7.527 3.682 1 96.56 112 LEU B CA 1
ATOM 2668 C C . LEU B 1 112 ? -12.328 8.031 4.199 1 96.56 112 LEU B C 1
ATOM 2670 O O . LEU B 1 112 ? -11.273 7.66 3.68 1 96.56 112 LEU B O 1
ATOM 2674 N N . LEU B 1 113 ? -12.398 8.828 5.227 1 95.81 113 LEU B N 1
ATOM 2675 C CA . LEU B 1 113 ? -11.18 9.398 5.793 1 95.81 113 LEU B CA 1
ATOM 2676 C C . LEU B 1 113 ? -10.25 8.297 6.297 1 95.81 113 LEU B C 1
ATOM 2678 O O . LEU B 1 113 ? -9.031 8.391 6.141 1 95.81 113 LEU B O 1
ATOM 2682 N N . ALA B 1 114 ? -10.773 7.273 6.91 1 95.88 114 ALA B N 1
ATOM 2683 C CA . ALA B 1 114 ? -9.969 6.152 7.387 1 95.88 114 ALA B CA 1
ATOM 2684 C C . ALA B 1 114 ? -9.297 5.426 6.227 1 95.88 114 ALA B C 1
ATOM 2686 O O . ALA B 1 114 ? -8.141 5.004 6.336 1 95.88 114 ALA B O 1
ATOM 2687 N N . ARG B 1 115 ? -10 5.266 5.164 1 96.75 115 ARG B N 1
ATOM 2688 C CA . ARG B 1 115 ? -9.453 4.613 3.979 1 96.75 115 ARG B CA 1
ATOM 2689 C C . ARG B 1 115 ? -8.367 5.469 3.336 1 96.75 115 ARG B C 1
ATOM 2691 O O . ARG B 1 115 ? -7.371 4.945 2.83 1 96.75 115 ARG B O 1
ATOM 2698 N N . LEU B 1 116 ? -8.539 6.742 3.357 1 95.75 116 LEU B N 1
ATOM 2699 C CA . LEU B 1 116 ? -7.504 7.645 2.859 1 95.75 116 LEU B CA 1
ATOM 2700 C C . LEU B 1 116 ? -6.242 7.547 3.711 1 95.75 116 LEU B C 1
ATOM 2702 O O . LEU B 1 116 ? -5.129 7.555 3.18 1 95.75 116 LEU B O 1
ATOM 2706 N N . ARG B 1 117 ? -6.457 7.461 5.012 1 94.88 117 ARG B N 1
ATOM 2707 C CA . ARG B 1 117 ? -5.305 7.305 5.891 1 94.88 117 ARG B CA 1
ATOM 2708 C C . ARG B 1 117 ? -4.57 6 5.602 1 94.88 117 ARG B C 1
ATOM 2710 O O . ARG B 1 117 ? -3.336 5.969 5.598 1 94.88 117 ARG B O 1
ATOM 2717 N N . ALA B 1 118 ? -5.309 4.945 5.324 1 94 118 ALA B N 1
ATOM 2718 C CA . ALA B 1 118 ? -4.695 3.666 4.965 1 94 118 ALA B CA 1
ATOM 2719 C C . ALA B 1 118 ? -3.893 3.787 3.672 1 94 118 ALA B C 1
ATOM 2721 O O . ALA B 1 118 ? -2.77 3.283 3.584 1 94 118 ALA B O 1
ATOM 2722 N N . ALA B 1 119 ? -4.441 4.441 2.734 1 93.69 119 ALA B N 1
ATOM 2723 C CA . ALA B 1 119 ? -3.766 4.645 1.455 1 93.69 119 ALA B CA 1
ATOM 2724 C C . ALA B 1 119 ? -2.484 5.453 1.634 1 93.69 119 ALA B C 1
ATOM 2726 O O . ALA B 1 119 ? -1.46 5.148 1.018 1 93.69 119 ALA B O 1
ATOM 2727 N N . LEU B 1 120 ? -2.527 6.434 2.465 1 91.88 120 LEU B N 1
ATOM 2728 C CA . LEU B 1 120 ? -1.363 7.273 2.727 1 91.88 120 LEU B CA 1
ATOM 2729 C C . LEU B 1 120 ? -0.282 6.488 3.463 1 91.88 120 LEU B C 1
ATOM 2731 O O . LEU B 1 120 ? 0.91 6.668 3.199 1 91.88 120 LEU B O 1
ATOM 2735 N N . ARG B 1 121 ? -0.74 5.684 4.391 1 92.19 121 ARG B N 1
ATOM 2736 C CA . ARG B 1 121 ? 0.194 4.809 5.09 1 92.19 121 ARG B CA 1
ATOM 2737 C C . ARG B 1 121 ? 0.978 3.945 4.105 1 92.19 121 ARG B C 1
ATOM 2739 O O . ARG B 1 121 ? 2.199 3.828 4.211 1 92.19 121 ARG B O 1
ATOM 2746 N N . HIS B 1 122 ? 0.291 3.434 3.146 1 90.62 122 HIS B N 1
ATOM 2747 C CA . HIS B 1 122 ? 0.913 2.596 2.129 1 90.62 122 HIS B CA 1
ATOM 2748 C C . HIS B 1 122 ? 1.887 3.398 1.273 1 90.62 122 HIS B C 1
ATOM 2750 O O . HIS B 1 122 ? 2.99 2.934 0.979 1 90.62 122 HIS B O 1
ATOM 2756 N N . GLN B 1 123 ? 1.502 4.527 0.905 1 89.06 123 GLN B N 1
ATOM 2757 C CA . GLN B 1 123 ? 2.355 5.387 0.09 1 89.06 123 GLN B CA 1
ATOM 2758 C C . GLN B 1 123 ? 3.672 5.688 0.8 1 89.06 123 GLN B C 1
ATOM 2760 O O . GLN B 1 123 ? 4.738 5.637 0.186 1 89.06 123 GLN B O 1
ATOM 2765 N N . LEU B 1 124 ? 3.594 5.984 2.061 1 88 124 LEU B N 1
ATOM 2766 C CA . LEU B 1 124 ? 4.789 6.262 2.852 1 88 124 LEU B CA 1
ATOM 2767 C C . LEU B 1 124 ? 5.699 5.043 2.906 1 88 124 LEU B C 1
ATOM 2769 O O . LEU B 1 124 ? 6.918 5.16 2.744 1 88 124 LEU B O 1
ATOM 2773 N N . GLN B 1 125 ? 5.137 3.912 3.025 1 88.31 125 GLN B N 1
ATOM 2774 C CA . GLN B 1 125 ? 5.906 2.676 3.086 1 88.31 125 GLN B CA 1
ATOM 2775 C C . GLN B 1 125 ? 6.574 2.379 1.746 1 88.31 125 GLN B C 1
ATOM 2777 O O . GLN B 1 125 ? 7.719 1.918 1.705 1 88.31 125 GLN B O 1
ATOM 2782 N N . VAL B 1 126 ? 5.883 2.652 0.717 1 85.75 126 VAL B N 1
ATOM 2783 C CA . VAL B 1 126 ? 6.434 2.469 -0.622 1 85.75 126 VAL B CA 1
ATOM 2784 C C . VAL B 1 126 ? 7.66 3.359 -0.804 1 85.75 126 VAL B C 1
ATOM 2786 O O . VAL B 1 126 ? 8.641 2.961 -1.444 1 85.75 126 VAL B O 1
ATOM 2789 N N . GLN B 1 127 ? 7.621 4.52 -0.217 1 84.19 127 GLN B N 1
ATOM 2790 C CA . GLN B 1 127 ? 8.719 5.473 -0.32 1 84.19 127 GLN B CA 1
ATOM 2791 C C . GLN B 1 127 ? 9.828 5.148 0.68 1 84.19 127 GLN B C 1
ATOM 2793 O O . GLN B 1 127 ? 10.789 5.906 0.815 1 84.19 127 GLN B O 1
ATOM 2798 N N . GLY B 1 128 ? 9.594 4.051 1.438 1 82.62 128 GLY B N 1
ATOM 2799 C CA . GLY B 1 128 ? 10.609 3.623 2.391 1 82.62 128 GLY B CA 1
ATOM 2800 C C . GLY B 1 128 ? 10.523 4.355 3.717 1 82.62 128 GLY B C 1
ATOM 2801 O O . GLY B 1 128 ? 11.484 4.359 4.492 1 82.62 128 GLY B O 1
ATOM 2802 N N . GLU B 1 129 ? 9.438 5 3.889 1 83.12 129 GLU B N 1
ATOM 2803 C CA . GLU B 1 129 ? 9.242 5.738 5.133 1 83.12 129 GLU B CA 1
ATOM 2804 C C . GLU B 1 129 ? 8.352 4.965 6.102 1 83.12 129 GLU B C 1
ATOM 2806 O O . GLU B 1 129 ? 7.477 4.203 5.68 1 83.12 129 GLU B O 1
ATOM 2811 N N . ARG B 1 130 ? 8.648 5.203 7.363 1 86.62 130 ARG B N 1
ATOM 2812 C CA . ARG B 1 130 ? 7.754 4.668 8.383 1 86.62 130 ARG B CA 1
ATOM 2813 C C . ARG B 1 130 ? 6.605 5.633 8.672 1 86.62 130 ARG B C 1
ATOM 2815 O O . ARG B 1 130 ? 6.828 6.828 8.867 1 86.62 130 ARG B O 1
ATOM 2822 N N . PRO B 1 131 ? 5.41 5.008 8.758 1 89.25 131 PRO B N 1
ATOM 2823 C CA . PRO B 1 131 ? 4.273 5.902 9.008 1 89.25 131 PRO B CA 1
ATOM 2824 C C . PRO B 1 131 ? 4.371 6.621 10.352 1 89.25 131 PRO B C 1
ATOM 2826 O O . PRO B 1 131 ? 3.98 7.785 10.461 1 89.25 131 PRO B O 1
ATOM 2829 N N . VAL B 1 132 ? 4.871 5.875 11.305 1 90.31 132 VAL B N 1
ATOM 2830 C CA . VAL B 1 132 ? 5.07 6.496 12.609 1 90.31 132 VAL B CA 1
ATOM 2831 C C . VAL B 1 132 ? 6.551 6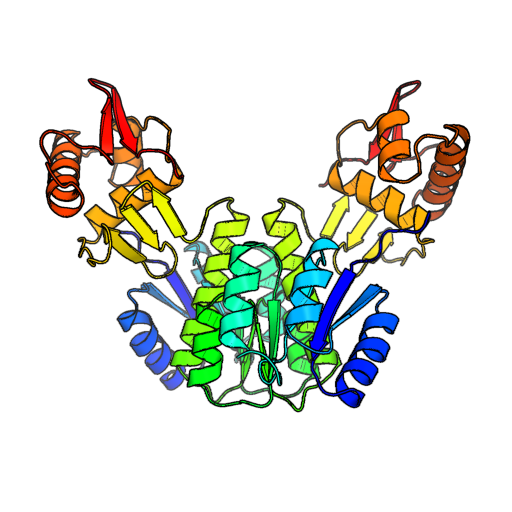.441 12.984 1 90.31 132 VAL B C 1
ATOM 2833 O O . VAL B 1 132 ? 7.145 5.359 13.031 1 90.31 132 VAL B O 1
ATOM 2836 N N . PHE B 1 133 ? 7.105 7.605 13.148 1 94.38 133 PHE B N 1
ATOM 2837 C CA . PHE B 1 133 ? 8.484 7.727 13.602 1 94.38 133 PHE B CA 1
ATOM 2838 C C . PHE B 1 133 ? 8.547 7.766 15.125 1 94.38 133 PHE B C 1
ATOM 2840 O O . PHE B 1 133 ? 7.762 8.469 15.766 1 94.38 133 PHE B O 1
ATOM 2847 N N . ARG B 1 134 ? 9.438 6.941 15.68 1 94 134 ARG B N 1
ATOM 2848 C CA . ARG B 1 134 ? 9.641 6.941 17.125 1 94 134 ARG B CA 1
ATOM 2849 C C . ARG B 1 134 ? 11.125 7.035 17.469 1 94 134 ARG B C 1
ATOM 2851 O O . ARG B 1 134 ? 11.945 6.316 16.891 1 94 134 ARG B O 1
ATOM 2858 N N . SER B 1 135 ? 11.414 7.902 18.328 1 95.06 135 SER B N 1
ATOM 2859 C CA . SER B 1 135 ? 12.75 8.078 18.891 1 95.06 135 SER B CA 1
ATOM 2860 C C . SER B 1 135 ? 12.68 8.57 20.328 1 95.06 135 SER B C 1
ATOM 2862 O O . SER B 1 135 ? 12.328 9.727 20.578 1 95.06 135 SER B O 1
ATOM 2864 N N . GLY B 1 136 ? 13.062 7.637 21.234 1 93.38 136 GLY B N 1
ATOM 2865 C CA . GLY B 1 136 ? 12.82 7.988 22.625 1 93.38 136 GLY B CA 1
ATOM 2866 C C . GLY B 1 136 ? 11.359 8.289 22.922 1 93.38 136 GLY B C 1
ATOM 2867 O O . GLY B 1 136 ? 10.477 7.477 22.609 1 93.38 136 GLY B O 1
ATOM 2868 N N . ASP B 1 137 ? 11.141 9.484 23.484 1 95.44 137 ASP B N 1
ATOM 2869 C CA . ASP B 1 137 ? 9.773 9.859 23.844 1 95.44 137 ASP B CA 1
ATOM 2870 C C . ASP B 1 137 ? 9.07 10.562 22.688 1 95.44 137 ASP B C 1
ATOM 2872 O O . ASP B 1 137 ? 7.867 10.82 22.75 1 95.44 137 ASP B O 1
ATOM 2876 N N . LEU B 1 138 ? 9.797 10.836 21.703 1 97.12 138 LEU B N 1
ATOM 2877 C CA . LEU B 1 138 ? 9.227 11.57 20.578 1 97.12 138 LEU B CA 1
ATOM 2878 C C . LEU B 1 138 ? 8.578 10.609 19.594 1 97.12 138 LEU B C 1
ATOM 2880 O O . LEU B 1 138 ? 9.18 9.609 19.203 1 97.12 138 LEU B O 1
ATOM 2884 N N . SER B 1 139 ? 7.34 10.844 19.25 1 96.94 139 SER B N 1
ATOM 2885 C CA . SER B 1 139 ? 6.672 10.094 18.188 1 96.94 139 SER B CA 1
ATOM 2886 C C . SER B 1 139 ? 6.004 11.039 17.188 1 96.94 139 SER B C 1
ATOM 2888 O O . SER B 1 139 ? 5.43 12.055 17.578 1 96.94 139 SER B O 1
ATOM 2890 N N . VAL B 1 140 ? 6.16 10.797 15.945 1 95.25 140 VAL B N 1
ATOM 2891 C CA . VAL B 1 140 ? 5.559 11.586 14.875 1 95.25 140 VAL B CA 1
ATOM 2892 C C . VAL B 1 140 ? 4.754 10.68 13.945 1 95.25 140 VAL B C 1
ATOM 2894 O O . VAL B 1 140 ? 5.32 9.852 13.234 1 95.25 140 VAL B O 1
ATOM 2897 N N . ASP B 1 141 ? 3.41 10.805 13.953 1 93.38 141 ASP B N 1
ATOM 2898 C CA . ASP B 1 141 ? 2.535 10.133 13 1 93.38 141 ASP B CA 1
ATOM 2899 C C . ASP B 1 141 ? 2.449 10.906 11.688 1 93.38 141 ASP B C 1
ATOM 2901 O O . ASP B 1 141 ? 1.778 11.938 11.617 1 93.38 141 ASP B O 1
ATOM 2905 N N . LEU B 1 142 ? 3.023 10.391 10.711 1 91.19 142 LEU B N 1
ATOM 2906 C CA . LEU B 1 142 ? 3.17 11.125 9.461 1 91.19 142 LEU B CA 1
ATOM 2907 C C . LEU B 1 142 ? 1.874 11.094 8.664 1 91.19 142 LEU B C 1
ATOM 2909 O O . LEU B 1 142 ? 1.686 11.906 7.746 1 91.19 142 LEU B O 1
ATOM 2913 N N . VAL B 1 143 ? 1.064 10.133 9.031 1 89.12 143 VAL B N 1
ATOM 2914 C CA . VAL B 1 143 ? -0.214 10.031 8.336 1 89.12 143 VAL B CA 1
ATOM 2915 C C . VAL B 1 143 ? -1.207 11.031 8.922 1 89.12 143 VAL B C 1
ATOM 2917 O O . VAL B 1 143 ? -1.83 11.797 8.188 1 89.12 143 VAL B O 1
ATOM 2920 N N . ARG B 1 144 ? -1.337 11.102 10.203 1 87.94 144 ARG B N 1
ATOM 2921 C CA . ARG B 1 144 ? -2.311 11.945 10.883 1 87.94 144 ARG B CA 1
ATOM 2922 C C . ARG B 1 144 ? -1.719 13.312 11.203 1 87.94 144 ARG B C 1
ATOM 2924 O O . ARG B 1 144 ? -2.443 14.242 11.578 1 87.94 144 ARG B O 1
ATOM 2931 N N . ARG B 1 145 ? -0.512 13.406 11.102 1 88.38 145 ARG B N 1
ATOM 2932 C CA . ARG B 1 145 ? 0.217 14.633 11.406 1 88.38 145 ARG B CA 1
ATOM 2933 C C . ARG B 1 145 ? 0.09 14.984 12.883 1 88.38 145 ARG B C 1
ATOM 2935 O O . ARG B 1 145 ? -0.194 16.141 13.227 1 88.38 145 ARG B O 1
ATOM 2942 N N . ILE B 1 146 ? 0.285 13.93 13.656 1 92.12 146 ILE B N 1
ATOM 2943 C CA . ILE B 1 146 ? 0.231 14.094 15.102 1 92.12 146 ILE B CA 1
ATOM 2944 C C . ILE B 1 146 ? 1.629 13.93 15.695 1 92.12 146 ILE B C 1
ATOM 2946 O O . ILE B 1 146 ? 2.363 13.016 15.32 1 92.12 146 ILE B O 1
ATOM 2950 N N . VAL B 1 147 ? 2.031 14.812 16.562 1 96.19 147 VAL B N 1
ATOM 2951 C CA . VAL B 1 147 ? 3.318 14.781 17.25 1 96.19 147 VAL B CA 1
ATOM 2952 C C . VAL B 1 147 ? 3.1 14.625 18.75 1 96.19 147 VAL B C 1
ATOM 2954 O O . VAL B 1 147 ? 2.26 15.305 19.344 1 96.19 147 VAL B O 1
ATOM 2957 N N . LYS B 1 148 ? 3.828 13.688 19.266 1 97.31 148 LYS B N 1
ATOM 2958 C CA . LYS B 1 148 ? 3.715 13.484 20.703 1 97.31 148 LYS B CA 1
ATOM 2959 C C . LYS B 1 148 ? 5.094 13.391 21.359 1 97.31 148 LYS B C 1
ATOM 2961 O O . LYS B 1 148 ? 6.055 12.953 20.719 1 97.31 148 LYS B O 1
ATOM 2966 N N . VAL B 1 149 ? 5.207 13.828 22.516 1 97.38 149 VAL B N 1
ATOM 2967 C CA . VAL B 1 149 ? 6.312 13.555 23.438 1 97.38 149 VAL B CA 1
ATOM 2968 C C . VAL B 1 149 ? 5.789 12.836 24.672 1 97.38 149 VAL B C 1
ATOM 2970 O O . VAL B 1 149 ? 5.02 13.414 25.453 1 97.38 149 VAL B O 1
ATOM 2973 N N . GLY B 1 150 ? 6.23 11.617 24.781 1 95.12 150 GLY B N 1
ATOM 2974 C CA . GLY B 1 150 ? 5.512 10.805 25.75 1 95.12 150 GLY B CA 1
ATOM 2975 C C . GLY B 1 150 ? 4.043 10.641 25.406 1 95.12 150 GLY B C 1
ATOM 2976 O O . GLY B 1 150 ? 3.691 10.227 24.297 1 95.12 150 GLY B O 1
ATOM 2977 N N . GLU B 1 151 ? 3.152 10.969 26.312 1 93.75 151 GLU B N 1
ATOM 2978 C CA . GLU B 1 151 ? 1.714 10.852 26.094 1 93.75 151 GLU B CA 1
ATOM 2979 C C . GLU B 1 151 ? 1.092 12.203 25.766 1 93.75 151 GLU B C 1
ATOM 2981 O O . GLU B 1 151 ? -0.11 12.289 25.5 1 93.75 151 GLU B O 1
ATOM 2986 N N . ARG B 1 152 ? 1.958 13.219 25.672 1 96.25 152 ARG B N 1
ATOM 2987 C CA . ARG B 1 152 ? 1.452 14.57 25.453 1 96.25 152 ARG B CA 1
ATOM 2988 C C . ARG B 1 152 ? 1.423 14.93 23.984 1 96.25 152 ARG B C 1
ATOM 2990 O O . ARG B 1 152 ? 2.428 14.781 23.281 1 96.25 152 ARG B O 1
ATOM 2997 N N . ASP B 1 153 ? 0.292 15.484 23.547 1 96.44 153 ASP B N 1
ATOM 2998 C CA . ASP B 1 153 ? 0.184 15.992 22.188 1 96.44 153 ASP B CA 1
ATOM 2999 C C . ASP B 1 153 ? 0.882 17.344 22.047 1 96.44 153 ASP B C 1
ATOM 3001 O O . ASP B 1 153 ? 0.687 18.234 22.859 1 96.44 153 ASP B O 1
ATOM 3005 N N . ILE B 1 154 ? 1.668 17.469 21.016 1 97.31 154 ILE B N 1
ATOM 3006 C CA . ILE B 1 154 ? 2.381 18.703 20.75 1 97.31 154 ILE B CA 1
ATOM 3007 C C . ILE B 1 154 ? 1.749 19.406 19.547 1 97.31 154 ILE B C 1
ATOM 3009 O O . ILE B 1 154 ? 1.653 18.828 18.453 1 97.31 154 ILE B O 1
ATOM 3013 N N . LYS B 1 155 ? 1.286 20.609 19.75 1 95.62 155 LYS B N 1
ATOM 3014 C CA . LYS B 1 155 ? 0.759 21.406 18.641 1 95.62 155 LYS B CA 1
ATOM 3015 C C . LYS B 1 155 ? 1.871 22.188 17.953 1 95.62 155 LYS B C 1
ATOM 3017 O O . LYS B 1 155 ? 2.562 22.984 18.578 1 95.62 155 LYS B O 1
ATOM 3022 N N . LEU B 1 156 ? 2.027 21.922 16.75 1 94.62 156 LEU B N 1
ATOM 3023 C CA . LEU B 1 156 ? 3.029 22.625 15.961 1 94.62 156 LEU B CA 1
ATOM 3024 C C . LEU B 1 156 ? 2.367 23.5 14.906 1 94.62 156 LEU B C 1
ATOM 3026 O O . LEU B 1 156 ? 1.303 23.156 14.383 1 94.62 156 LEU B O 1
ATOM 3030 N N . SER B 1 157 ? 2.973 24.609 14.633 1 90.5 157 SER B N 1
ATOM 3031 C CA . SER B 1 157 ? 2.561 25.391 13.461 1 90.5 157 SER B CA 1
ATOM 3032 C C . SER B 1 157 ? 2.887 24.641 12.172 1 90.5 157 SER B C 1
ATOM 3034 O O . SER B 1 157 ? 3.682 23.703 12.172 1 90.5 157 SER B O 1
ATOM 3036 N N . PRO B 1 158 ? 2.295 25.062 11.078 1 86.81 158 PRO B N 1
ATOM 3037 C CA . PRO B 1 158 ? 2.559 24.375 9.812 1 86.81 158 PRO B CA 1
ATOM 3038 C C . PRO B 1 158 ? 4.047 24.328 9.461 1 86.81 158 PRO B C 1
ATOM 3040 O O . PRO B 1 158 ? 4.555 23.281 9.055 1 86.81 158 PRO B O 1
ATOM 3043 N N . LYS B 1 159 ? 4.715 25.391 9.664 1 88.62 159 LYS B N 1
ATOM 3044 C CA . LYS B 1 159 ? 6.133 25.438 9.312 1 88.62 159 LYS B CA 1
ATOM 3045 C C . LYS B 1 159 ? 6.965 24.578 10.266 1 88.62 159 LYS B C 1
ATOM 3047 O O . LYS B 1 159 ? 7.926 23.938 9.844 1 88.62 159 LYS B O 1
ATOM 3052 N N . GLU B 1 160 ? 6.625 24.641 11.539 1 93.56 160 GLU B N 1
ATOM 3053 C CA . GLU B 1 160 ? 7.309 23.781 12.5 1 93.56 160 GLU B CA 1
ATOM 3054 C C . GLU B 1 160 ? 7.137 22.312 12.141 1 93.56 160 GLU B C 1
ATOM 3056 O O . GLU B 1 160 ? 8.094 21.531 12.203 1 93.56 160 GLU B O 1
ATOM 3061 N N . TYR B 1 161 ? 5.98 21.953 11.773 1 93.06 161 TYR B N 1
ATOM 3062 C CA . TYR B 1 161 ? 5.727 20.578 11.398 1 93.06 161 TYR B CA 1
ATOM 3063 C C . TYR B 1 161 ? 6.504 20.203 10.148 1 93.06 161 TYR B C 1
ATOM 3065 O O . TYR B 1 161 ? 7.086 19.109 10.07 1 93.06 161 TYR B O 1
ATOM 3073 N N . ASP B 1 162 ? 6.516 21.094 9.18 1 91.19 162 ASP B N 1
ATOM 3074 C CA . ASP B 1 162 ? 7.266 20.828 7.953 1 91.19 162 ASP B CA 1
ATOM 3075 C C . ASP B 1 162 ? 8.742 20.578 8.25 1 91.19 162 ASP B C 1
ATOM 3077 O O . ASP B 1 162 ? 9.359 19.688 7.672 1 91.19 162 ASP B O 1
ATOM 3081 N N . LEU B 1 163 ? 9.242 21.422 9.07 1 93.81 163 LEU B N 1
ATOM 3082 C CA . LEU B 1 163 ? 10.633 21.266 9.484 1 93.81 163 LEU B CA 1
ATOM 3083 C C . LEU B 1 163 ? 10.859 19.906 10.133 1 93.81 163 LEU B C 1
ATOM 3085 O O . LEU B 1 163 ? 11.766 19.172 9.742 1 93.81 163 LEU B O 1
ATOM 3089 N N . LEU B 1 164 ? 10.008 19.547 11.062 1 95.88 164 LEU B N 1
ATOM 3090 C CA . LEU B 1 164 ? 10.133 18.266 11.75 1 95.88 164 LEU B CA 1
ATOM 3091 C C . LEU B 1 164 ? 9.984 17.109 10.781 1 95.88 164 LEU B C 1
ATOM 3093 O O . LEU B 1 164 ? 10.719 16.109 10.867 1 95.88 164 LEU B O 1
ATOM 3097 N N . ARG B 1 165 ? 9.102 17.188 9.883 1 92.38 165 ARG B N 1
ATOM 3098 C CA . ARG B 1 165 ? 8.859 16.141 8.898 1 92.38 165 ARG B CA 1
ATOM 3099 C C . ARG B 1 165 ? 10.109 15.875 8.062 1 92.38 165 ARG B C 1
ATOM 3101 O O . ARG B 1 165 ? 10.484 14.719 7.848 1 92.38 165 ARG B O 1
ATOM 3108 N N . VAL B 1 166 ? 10.727 16.938 7.578 1 91.81 166 VAL B N 1
ATOM 3109 C CA . VAL B 1 166 ? 11.945 16.797 6.785 1 91.81 166 VAL B CA 1
ATOM 3110 C C . VAL B 1 166 ? 13.039 16.141 7.629 1 91.81 166 VAL B C 1
ATOM 3112 O O . VAL B 1 166 ? 13.75 15.258 7.148 1 91.81 166 VAL B O 1
ATOM 3115 N N . LEU B 1 167 ? 13.125 16.562 8.859 1 95.56 167 LEU B N 1
ATOM 3116 C CA . LEU B 1 167 ? 14.109 15.961 9.758 1 95.56 167 LEU B CA 1
ATOM 3117 C C . LEU B 1 167 ? 13.828 14.477 9.953 1 95.56 167 LEU B C 1
ATOM 3119 O O . LEU B 1 167 ? 14.75 13.656 9.93 1 95.56 167 LEU B O 1
ATOM 3123 N N . VAL B 1 168 ? 12.562 14.117 10.07 1 94.75 168 VAL B N 1
ATOM 3124 C CA . VAL B 1 168 ? 12.148 12.734 10.289 1 94.75 168 VAL B CA 1
ATOM 3125 C C . VAL B 1 168 ? 12.484 11.898 9.062 1 94.75 168 VAL B C 1
ATOM 3127 O O . VAL B 1 168 ? 12.992 10.773 9.188 1 94.75 168 VAL B O 1
ATOM 3130 N N . GLN B 1 169 ? 12.227 12.445 7.953 1 90.19 169 GLN B N 1
ATOM 3131 C CA . GLN B 1 169 ? 12.5 11.75 6.699 1 90.19 169 GLN B CA 1
ATOM 3132 C C . GLN B 1 169 ? 13.977 11.375 6.586 1 90.19 169 GLN B C 1
ATOM 3134 O O . GLN B 1 169 ? 14.32 10.383 5.945 1 90.19 169 GLN B O 1
ATOM 3139 N N . HIS B 1 170 ? 14.836 12.125 7.207 1 93.19 170 HIS B N 1
ATOM 3140 C CA . HIS B 1 170 ? 16.281 11.898 7.137 1 93.19 170 HIS B CA 1
ATOM 3141 C C . HIS B 1 170 ? 16.859 11.656 8.523 1 93.19 170 HIS B C 1
ATOM 3143 O O . HIS B 1 170 ? 17.984 12.094 8.812 1 93.19 170 HIS B O 1
ATOM 3149 N N . ALA B 1 171 ? 16.094 11.07 9.32 1 94.56 171 ALA B N 1
ATOM 3150 C CA . ALA B 1 171 ? 16.516 10.867 10.703 1 94.56 171 ALA B CA 1
ATOM 3151 C C . ALA B 1 171 ? 17.875 10.172 10.758 1 94.56 171 ALA B C 1
ATOM 3153 O O . ALA B 1 171 ? 18.109 9.211 10.023 1 94.56 171 ALA B O 1
ATOM 3154 N N . GLY B 1 172 ? 18.734 10.625 11.641 1 94.75 172 GLY B N 1
ATOM 3155 C CA . GLY B 1 172 ? 20.047 10.055 11.797 1 94.75 172 GLY B CA 1
ATOM 3156 C C . GLY B 1 172 ? 21.094 10.711 10.922 1 94.75 172 GLY B C 1
ATOM 3157 O O . GLY B 1 172 ? 22.297 10.547 11.148 1 94.75 172 GLY B O 1
ATOM 3158 N N . LYS B 1 173 ? 20.688 11.492 9.961 1 95.38 173 LYS B N 1
ATOM 3159 C CA . LYS B 1 173 ? 21.609 12.148 9.039 1 95.38 173 LYS B CA 1
ATOM 3160 C C . LYS B 1 173 ? 21.688 13.648 9.312 1 95.38 173 LYS B C 1
ATOM 3162 O O . LYS B 1 173 ? 20.703 14.258 9.742 1 95.38 173 LYS B O 1
ATOM 3167 N N . VAL B 1 174 ? 22.828 14.18 8.961 1 96.25 174 VAL B N 1
ATOM 3168 C CA . VAL B 1 174 ? 23.016 15.617 9.102 1 96.25 174 VAL B CA 1
ATOM 3169 C C . VAL B 1 174 ? 22.422 16.328 7.883 1 96.25 174 VAL B C 1
ATOM 3171 O O . VAL B 1 174 ? 22.75 15.992 6.742 1 96.25 174 VAL B O 1
ATOM 3174 N N . LEU B 1 175 ? 21.547 17.25 8.18 1 95.88 175 LEU B N 1
ATOM 3175 C CA . LEU B 1 175 ? 21 18.109 7.133 1 95.88 175 LEU B CA 1
ATOM 3176 C C . LEU B 1 175 ? 21.594 19.5 7.207 1 95.88 175 LEU B C 1
ATOM 3178 O O . LEU B 1 175 ? 21.547 20.156 8.258 1 95.88 175 LEU B O 1
ATOM 3182 N N . THR B 1 176 ? 22.141 19.969 6.105 1 94.69 176 THR B N 1
ATOM 3183 C CA . THR B 1 176 ? 22.781 21.281 6.082 1 94.69 176 THR B CA 1
ATOM 3184 C C . THR B 1 176 ? 21.734 22.391 6.145 1 94.69 176 THR B C 1
ATOM 3186 O O . THR B 1 176 ? 20.578 22.188 5.793 1 94.69 176 THR B O 1
ATOM 3189 N N . HIS B 1 177 ? 22.25 23.578 6.551 1 92.12 177 HIS B N 1
ATOM 3190 C CA . HIS B 1 177 ? 21.391 24.75 6.527 1 92.12 177 HIS B CA 1
ATOM 3191 C C . HIS B 1 177 ? 20.828 25 5.125 1 92.12 177 HIS B C 1
ATOM 3193 O O . HIS B 1 177 ? 19.641 25.25 4.965 1 92.12 177 HIS B O 1
ATOM 3199 N N . ARG B 1 178 ? 21.719 24.875 4.195 1 88.5 178 ARG B N 1
ATOM 3200 C CA . ARG B 1 178 ? 21.344 25.125 2.811 1 88.5 178 ARG B CA 1
ATOM 3201 C C . ARG B 1 178 ? 20.25 24.172 2.354 1 88.5 178 ARG B C 1
ATOM 3203 O O . ARG B 1 178 ? 19.281 24.578 1.722 1 88.5 178 ARG B O 1
ATOM 3210 N N . PHE B 1 179 ? 20.391 22.953 2.68 1 91.69 179 PHE B N 1
ATOM 3211 C CA . PHE B 1 179 ? 19.422 21.938 2.291 1 91.69 179 PHE B CA 1
ATOM 3212 C C . PHE B 1 179 ? 18.062 22.234 2.9 1 91.69 179 PHE B C 1
ATOM 3214 O O . PHE B 1 179 ? 17.047 22.203 2.203 1 91.69 179 PHE B O 1
ATOM 3221 N N . LEU B 1 180 ? 18 22.531 4.152 1 92.5 180 LEU B N 1
ATOM 3222 C CA . LEU B 1 180 ? 16.766 22.766 4.875 1 92.5 180 LEU B CA 1
ATOM 3223 C C . LEU B 1 180 ? 16.062 24.016 4.355 1 92.5 180 LEU B C 1
ATOM 3225 O O . LEU B 1 180 ? 14.836 24.016 4.184 1 92.5 180 LEU B O 1
ATOM 3229 N N . LEU B 1 181 ? 16.844 25.031 4.055 1 89.19 181 LEU B N 1
ATOM 3230 C CA . LEU B 1 181 ? 16.266 26.266 3.545 1 89.19 181 LEU B CA 1
ATOM 3231 C C . LEU B 1 181 ? 15.664 26.047 2.16 1 89.19 181 LEU B C 1
ATOM 3233 O O . LEU B 1 181 ? 14.57 26.547 1.87 1 89.19 181 LEU B O 1
ATOM 3237 N N . LYS B 1 182 ? 16.344 25.312 1.373 1 87.69 182 LYS B N 1
ATOM 3238 C CA . LYS B 1 182 ? 15.844 25.031 0.029 1 87.69 182 LYS B CA 1
ATOM 3239 C C . LYS B 1 182 ? 14.555 24.219 0.08 1 87.69 182 LYS B C 1
ATOM 3241 O O . LYS B 1 182 ? 13.625 24.469 -0.686 1 87.69 182 LYS B O 1
ATOM 3246 N N . GLU B 1 183 ? 14.5 23.25 1.007 1 86.75 183 GLU B N 1
ATOM 3247 C CA . GLU B 1 183 ? 13.359 22.344 1.112 1 86.75 183 GLU B CA 1
ATOM 3248 C C . GLU B 1 183 ? 12.141 23.078 1.677 1 86.75 183 GLU B C 1
ATOM 3250 O O . GLU B 1 183 ? 11 22.75 1.321 1 86.75 183 GLU B O 1
ATOM 3255 N N . LEU B 1 184 ? 12.367 24.031 2.506 1 87.75 184 LEU B N 1
ATOM 3256 C CA . LEU B 1 184 ? 11.258 24.547 3.299 1 87.75 184 LEU B CA 1
ATOM 3257 C C . LEU B 1 184 ? 10.93 25.984 2.889 1 87.75 184 LEU B C 1
ATOM 3259 O O . LEU B 1 184 ? 9.828 26.469 3.154 1 87.75 184 LEU B O 1
ATOM 3263 N N . TRP B 1 185 ? 11.906 26.672 2.369 1 81.25 185 TRP B N 1
ATOM 3264 C CA . TRP B 1 185 ? 11.688 28.062 2.004 1 81.25 185 TRP B CA 1
ATOM 3265 C C . TRP B 1 185 ? 12.227 28.344 0.605 1 81.25 185 TRP B C 1
ATOM 3267 O O . TRP B 1 185 ? 12.828 27.484 -0.029 1 81.25 185 TRP B O 1
ATOM 3277 N N . ASP B 1 186 ? 11.828 29.438 0.067 1 71.88 186 ASP B N 1
ATOM 3278 C CA . ASP B 1 186 ? 12.375 29.875 -1.21 1 71.88 186 ASP B CA 1
ATOM 3279 C C . ASP B 1 186 ? 13.82 30.359 -1.054 1 71.88 186 ASP B C 1
ATOM 3281 O O . ASP B 1 186 ? 14.273 30.609 0.062 1 71.88 186 ASP B O 1
ATOM 3285 N N . GLU B 1 187 ? 14.789 30.141 -2.061 1 62 187 GLU B N 1
ATOM 3286 C CA . GLU B 1 187 ? 16.234 30.344 -2.168 1 62 187 GLU B CA 1
ATOM 3287 C C . GLU B 1 187 ? 16.688 31.578 -1.378 1 62 187 GLU B C 1
ATOM 3289 O O . GLU B 1 187 ? 17.797 31.594 -0.839 1 62 187 GLU B O 1
ATOM 3294 N N . LEU B 1 188 ? 15.891 32.562 -1.165 1 61.22 188 LEU B N 1
ATOM 3295 C CA . LEU B 1 188 ? 16.484 33.812 -0.705 1 61.22 188 LEU B CA 1
ATOM 3296 C C . LEU B 1 188 ? 16.391 33.906 0.812 1 61.22 188 LEU B C 1
ATOM 3298 O O . LEU B 1 188 ? 16.781 34.938 1.385 1 61.22 188 LEU B O 1
ATOM 3302 N N . THR B 1 189 ? 16.078 32.844 1.405 1 64 189 THR B N 1
ATOM 3303 C CA . THR B 1 189 ? 15.805 33.031 2.826 1 64 189 THR B CA 1
ATOM 3304 C C . THR B 1 189 ? 17.078 32.844 3.65 1 64 189 THR B C 1
ATOM 3306 O O . THR B 1 189 ? 17.906 31.984 3.322 1 64 189 THR B O 1
ATOM 3309 N N . ASP B 1 190 ? 17.359 33.719 4.543 1 71.75 190 ASP B N 1
ATOM 3310 C CA . ASP B 1 190 ? 18.484 33.75 5.473 1 71.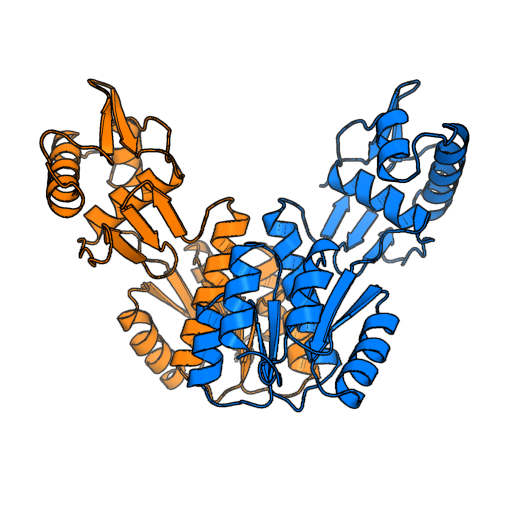75 190 ASP B CA 1
ATOM 3311 C C . ASP B 1 190 ? 18.422 32.594 6.465 1 71.75 190 ASP B C 1
ATOM 3313 O O . ASP B 1 190 ? 17.344 32.188 6.887 1 71.75 190 ASP B O 1
ATOM 3317 N N . ALA B 1 191 ? 19.578 32.031 6.727 1 74.56 191 ALA B N 1
ATOM 3318 C CA . ALA B 1 191 ? 19.75 30.953 7.695 1 74.56 191 ALA B CA 1
ATOM 3319 C C . ALA B 1 191 ? 19.203 31.344 9.062 1 74.56 191 ALA B C 1
ATOM 3321 O O . ALA B 1 191 ? 18.859 30.484 9.875 1 74.56 191 ALA B O 1
ATOM 3322 N N . GLN B 1 192 ? 19.109 32.594 9.266 1 82.31 192 GLN B N 1
ATOM 3323 C CA . GLN B 1 192 ? 18.594 33.062 10.555 1 82.31 192 GLN B CA 1
ATOM 3324 C C . GLN B 1 192 ? 17.156 32.625 10.758 1 82.31 192 GLN B C 1
ATOM 3326 O O . GLN B 1 192 ? 16.75 32.344 11.891 1 82.31 192 GLN B O 1
ATOM 3331 N N . TYR B 1 193 ? 16.453 32.531 9.719 1 85.69 193 TYR B N 1
ATOM 3332 C CA . TYR B 1 193 ? 15.062 32.094 9.797 1 85.69 193 TYR B CA 1
ATOM 3333 C C . TYR B 1 193 ? 14.969 30.641 10.266 1 85.69 193 TYR B C 1
ATOM 3335 O O . TYR B 1 193 ? 14.102 30.297 11.078 1 85.69 193 TYR B O 1
ATOM 3343 N N . LEU B 1 194 ? 15.828 29.859 9.773 1 91.81 194 LEU B N 1
ATOM 3344 C CA . LEU B 1 194 ? 15.867 28.453 10.148 1 91.81 194 LEU B CA 1
ATOM 3345 C C . LEU B 1 194 ? 16.141 28.297 11.641 1 91.81 194 LEU B C 1
ATOM 3347 O O . LEU B 1 194 ? 15.508 27.484 12.312 1 91.81 194 LEU B O 1
ATOM 3351 N N . ARG B 1 195 ? 17.109 29.156 12.148 1 91.5 195 ARG B N 1
ATOM 3352 C CA . ARG B 1 195 ? 17.484 29.078 13.555 1 91.5 195 ARG B CA 1
ATOM 3353 C C . ARG B 1 195 ? 16.297 29.375 14.461 1 91.5 195 ARG B C 1
ATOM 3355 O O . ARG B 1 195 ? 16.141 28.766 15.516 1 91.5 195 ARG B O 1
ATOM 3362 N N . VAL B 1 196 ? 15.539 30.266 14.031 1 93.12 196 VAL B N 1
ATOM 3363 C CA . VAL B 1 196 ? 14.367 30.656 14.805 1 93.12 196 VAL B CA 1
ATOM 3364 C C . VAL B 1 196 ? 13.391 29.5 14.906 1 93.12 196 VAL B C 1
ATOM 3366 O O . VAL B 1 196 ? 12.906 29.172 15.992 1 93.12 196 VAL B O 1
ATOM 3369 N N . TYR B 1 197 ? 13.094 28.812 13.844 1 93.88 197 TYR B N 1
ATOM 3370 C CA . TYR B 1 197 ? 12.125 27.719 13.828 1 93.88 197 TYR B CA 1
ATOM 3371 C C . TYR B 1 197 ? 12.656 26.5 14.57 1 93.88 197 TYR B C 1
ATOM 3373 O O . TYR B 1 197 ? 11.891 25.766 15.195 1 93.88 197 TYR B O 1
ATOM 3381 N N . VAL B 1 198 ? 13.945 26.312 14.5 1 95.88 198 VAL B N 1
ATOM 3382 C CA . VAL B 1 198 ? 14.539 25.219 15.258 1 95.88 198 VAL B CA 1
ATOM 3383 C C . VAL B 1 198 ? 14.375 25.469 16.75 1 95.88 198 VAL B C 1
ATOM 3385 O O . VAL B 1 198 ? 14.023 24.562 17.516 1 95.88 198 VAL B O 1
ATOM 3388 N N . ARG B 1 199 ? 14.688 26.656 17.078 1 95.81 199 ARG B N 1
ATOM 3389 C CA . ARG B 1 199 ? 14.523 27.031 18.469 1 95.81 199 ARG B CA 1
ATOM 3390 C C . ARG B 1 199 ? 13.086 26.844 18.938 1 95.81 199 ARG B C 1
ATOM 3392 O O . ARG B 1 199 ? 12.836 26.281 20 1 95.81 199 ARG B O 1
ATOM 3399 N N . GLN B 1 200 ? 12.172 27.297 18.141 1 96.88 200 GLN B N 1
ATOM 3400 C CA . GLN B 1 200 ? 10.758 27.156 18.453 1 96.88 200 GLN B CA 1
ATOM 3401 C C . GLN B 1 200 ? 10.352 25.688 18.547 1 96.88 200 GLN B C 1
ATOM 3403 O O . GLN B 1 200 ? 9.617 25.297 19.453 1 96.88 200 GLN B O 1
ATOM 3408 N N . LEU B 1 201 ? 10.797 24.938 17.672 1 97.5 201 LEU B N 1
ATOM 3409 C CA . LEU B 1 201 ? 10.508 23.5 17.656 1 97.5 201 LEU B CA 1
ATOM 3410 C C . LEU B 1 201 ? 11.039 22.844 18.922 1 97.5 201 LEU B C 1
ATOM 3412 O O . LEU B 1 201 ? 10.32 22.078 19.578 1 97.5 201 LEU B O 1
ATOM 3416 N N . ARG B 1 202 ? 12.227 23.172 19.266 1 97.81 202 ARG B N 1
ATOM 3417 C CA . ARG B 1 202 ? 12.844 22.609 20.453 1 97.81 202 ARG B CA 1
ATOM 3418 C C . ARG B 1 202 ? 12.062 23 21.719 1 97.81 202 ARG B C 1
ATOM 3420 O O . ARG B 1 202 ? 11.906 22.188 22.625 1 97.81 202 ARG B O 1
ATOM 3427 N N . GLN B 1 203 ? 11.664 24.188 21.734 1 97.69 203 GLN B N 1
ATOM 3428 C CA . GLN B 1 203 ? 10.891 24.641 22.891 1 97.69 203 GLN B CA 1
ATOM 3429 C C . GLN B 1 203 ? 9.656 23.781 23.109 1 97.69 203 GLN B C 1
ATOM 3431 O O . GLN B 1 203 ? 9.195 23.609 24.25 1 97.69 203 GLN B O 1
ATOM 3436 N N . LYS B 1 204 ? 9.195 23.234 22.078 1 97.62 204 LYS B N 1
ATOM 3437 C CA . LYS B 1 204 ? 7.938 22.484 22.156 1 97.62 204 LYS B CA 1
ATOM 3438 C C . LYS B 1 204 ? 8.195 21 22.359 1 97.62 204 LYS B C 1
ATOM 3440 O O . LYS B 1 204 ? 7.438 20.328 23.047 1 97.62 204 LYS B O 1
ATOM 3445 N N . ILE B 1 205 ? 9.266 20.453 21.797 1 97.38 205 ILE B N 1
ATOM 3446 C CA . ILE B 1 205 ? 9.375 19 21.781 1 97.38 205 ILE B CA 1
ATOM 3447 C C . ILE B 1 205 ? 10.492 18.547 22.719 1 97.38 205 ILE B C 1
ATOM 3449 O O . ILE B 1 205 ? 10.578 17.375 23.062 1 97.38 205 ILE B O 1
ATOM 3453 N N . GLU B 1 206 ? 11.367 19.469 23.109 1 97.5 206 GLU B N 1
ATOM 3454 C CA . GLU B 1 206 ? 12.492 19.109 23.969 1 97.5 206 GLU B CA 1
ATOM 3455 C C . GLU B 1 206 ? 12.164 19.375 25.438 1 97.5 206 GLU B C 1
ATOM 3457 O O . GLU B 1 206 ? 11.547 20.391 25.766 1 97.5 206 GLU B O 1
ATOM 3462 N N . ALA B 1 207 ? 12.68 18.516 26.281 1 95.25 207 ALA B N 1
ATOM 3463 C CA . ALA B 1 207 ? 12.578 18.797 27.719 1 95.25 207 ALA B CA 1
ATOM 3464 C C . ALA B 1 207 ? 13.359 20.047 28.094 1 95.25 207 ALA B C 1
ATOM 3466 O O . ALA B 1 207 ? 12.891 20.859 28.891 1 95.25 207 ALA B O 1
ATOM 3467 N N . ASP B 1 208 ? 14.547 20.188 27.5 1 96.19 208 ASP B N 1
ATOM 3468 C CA . ASP B 1 208 ? 15.391 21.375 27.625 1 96.19 208 ASP B CA 1
ATOM 3469 C C . ASP B 1 208 ? 15.859 21.859 26.266 1 96.19 208 ASP B C 1
ATOM 3471 O O . ASP B 1 208 ? 16.797 21.297 25.688 1 96.19 208 ASP B O 1
ATOM 3475 N N . PRO B 1 209 ? 15.312 22.922 25.828 1 96 209 PRO B N 1
ATOM 3476 C CA . PRO B 1 209 ? 15.641 23.406 24.5 1 96 209 PRO B CA 1
ATOM 3477 C C . PRO B 1 209 ? 17.125 23.766 24.344 1 96 209 PRO B C 1
ATOM 3479 O O . PRO B 1 209 ? 17.656 23.734 23.234 1 96 209 PRO B O 1
ATOM 3482 N N . GLU B 1 210 ? 17.797 24.078 25.422 1 93.75 210 GLU B N 1
ATOM 3483 C CA . GLU B 1 210 ? 19.203 24.453 25.359 1 93.75 210 GLU B CA 1
ATOM 3484 C C . GLU B 1 210 ? 20.109 23.234 25.328 1 93.75 210 GLU B C 1
ATOM 3486 O O . GLU B 1 210 ? 21.297 23.328 25.016 1 93.75 210 GLU B O 1
ATOM 3491 N N . ARG B 1 211 ? 19.578 22.141 25.75 1 95.19 211 ARG B N 1
ATOM 3492 C CA . ARG B 1 211 ? 20.266 20.859 25.672 1 95.19 211 ARG B CA 1
ATOM 3493 C C . ARG B 1 211 ? 19.422 19.812 24.938 1 95.19 211 ARG B C 1
ATOM 3495 O O . ARG B 1 211 ? 19 18.828 25.547 1 95.19 211 ARG B O 1
ATOM 3502 N N . PRO B 1 212 ? 19.266 20.094 23.672 1 96.81 212 PRO B N 1
ATOM 3503 C CA . PRO B 1 212 ? 18.328 19.266 22.906 1 96.81 212 PRO B CA 1
ATOM 3504 C C . PRO B 1 212 ? 18.797 17.812 22.797 1 96.81 212 PRO B C 1
ATOM 3506 O O . PRO B 1 212 ? 19.984 17.547 22.672 1 96.81 212 PRO B O 1
ATOM 3509 N N . GLN B 1 213 ? 17.828 16.938 22.844 1 95.88 213 GLN B N 1
ATOM 3510 C CA . GLN B 1 213 ? 18.109 15.508 22.734 1 95.88 213 GLN B CA 1
ATOM 3511 C C . GLN B 1 213 ? 17.609 14.953 21.406 1 95.88 213 GLN B C 1
ATOM 3513 O O . GLN B 1 213 ? 18.109 13.945 20.906 1 95.88 213 GLN B O 1
ATOM 3518 N N . PHE B 1 214 ? 16.594 15.555 20.828 1 97.31 214 PHE B N 1
ATOM 3519 C CA . PHE B 1 214 ? 16 15.07 19.594 1 97.31 214 PHE B CA 1
ATOM 3520 C C . PHE B 1 214 ? 16.625 15.766 18.375 1 97.31 214 PHE B C 1
ATOM 3522 O O . PHE B 1 214 ? 17.219 15.109 17.531 1 97.31 214 PHE B O 1
ATOM 3529 N N . VAL B 1 215 ? 16.562 17.094 18.344 1 97.75 215 VAL B N 1
ATOM 3530 C CA . VAL B 1 215 ? 17.078 17.875 17.234 1 97.75 215 VAL B CA 1
ATOM 3531 C C . VAL B 1 215 ? 18.438 18.469 17.594 1 97.75 215 VAL B C 1
ATOM 3533 O O . VAL B 1 215 ? 18.516 19.516 18.234 1 97.75 215 VAL B O 1
ATOM 3536 N N . LEU B 1 216 ? 19.391 17.875 17.062 1 97.25 216 LEU B N 1
ATOM 3537 C CA . LEU B 1 216 ? 20.75 18.203 17.469 1 97.25 216 LEU B CA 1
ATOM 3538 C C . LEU B 1 216 ? 21.375 19.188 16.484 1 97.25 216 LEU B C 1
ATOM 3540 O O . LEU B 1 216 ? 21.062 19.172 15.297 1 97.25 216 LEU B O 1
ATOM 3544 N N . THR B 1 217 ? 22.312 20.016 17.016 1 95.75 217 THR B N 1
ATOM 3545 C CA . THR B 1 217 ? 23.047 20.969 16.203 1 95.75 217 THR B CA 1
ATOM 3546 C C . THR B 1 217 ? 24.391 20.375 15.766 1 95.75 217 THR B C 1
ATOM 3548 O O . THR B 1 217 ? 25.125 19.828 16.594 1 95.75 217 THR B O 1
ATOM 3551 N N . GLU B 1 218 ? 24.531 20.391 14.477 1 94.5 218 GLU B N 1
ATOM 3552 C CA . GLU B 1 218 ? 25.875 20.172 13.922 1 94.5 218 GLU B CA 1
ATOM 3553 C C . GLU B 1 218 ? 26.547 21.5 13.586 1 94.5 218 GLU B C 1
ATOM 3555 O O . GLU B 1 218 ? 26.266 22.094 12.547 1 94.5 218 GLU B O 1
ATOM 3560 N N . THR B 1 219 ? 27.406 21.891 14.445 1 91.88 219 THR B N 1
ATOM 3561 C CA . THR B 1 219 ? 27.969 23.25 14.422 1 91.88 219 THR B CA 1
ATOM 3562 C C . THR B 1 219 ? 28.547 23.578 13.047 1 91.88 219 THR B C 1
ATOM 3564 O O . THR B 1 219 ? 29.375 22.844 12.523 1 91.88 219 THR B O 1
ATOM 3567 N N . GLY B 1 220 ? 28.047 24.625 12.523 1 90.38 220 GLY B N 1
ATOM 3568 C CA . GLY B 1 220 ? 28.531 25.156 11.258 1 90.38 220 GLY B CA 1
ATOM 3569 C C . GLY B 1 220 ? 28.031 24.391 10.055 1 90.38 220 GLY B C 1
ATOM 3570 O O . GLY B 1 220 ? 28.281 24.766 8.906 1 90.38 220 GLY B O 1
ATOM 3571 N N . ILE B 1 221 ? 27.344 23.359 10.359 1 94.5 221 ILE B N 1
ATOM 3572 C CA . ILE B 1 221 ? 26.922 22.5 9.258 1 94.5 221 ILE B CA 1
ATOM 3573 C C . ILE B 1 221 ? 25.406 22.516 9.133 1 94.5 221 ILE B C 1
ATOM 3575 O O . ILE B 1 221 ? 24.859 22.828 8.07 1 94.5 221 ILE B O 1
ATOM 3579 N N . GLY B 1 222 ? 24.719 22.188 10.203 1 96.06 222 GLY B N 1
ATOM 3580 C CA . GLY B 1 222 ? 23.266 22.125 10.172 1 96.06 222 GLY B CA 1
ATOM 3581 C C . GLY B 1 222 ? 22.672 21.391 11.359 1 96.06 222 GLY B C 1
ATOM 3582 O O . GLY B 1 222 ? 23.109 21.594 12.5 1 96.06 222 GLY B O 1
ATOM 3583 N N . TYR B 1 223 ? 21.641 20.594 11.094 1 97.19 223 TYR B N 1
ATOM 3584 C CA . TYR B 1 223 ? 20.922 19.938 12.18 1 97.19 223 TYR B CA 1
ATOM 3585 C C . TYR B 1 223 ? 20.719 18.453 11.875 1 97.19 223 TYR B C 1
ATOM 3587 O O . TYR B 1 223 ? 20.781 18.031 10.719 1 97.19 223 TYR B O 1
ATOM 3595 N N . ARG B 1 224 ? 20.484 17.672 12.922 1 97.5 224 ARG B N 1
ATOM 3596 C CA . ARG B 1 224 ? 20.25 16.234 12.82 1 97.5 224 ARG B CA 1
ATOM 3597 C C . ARG B 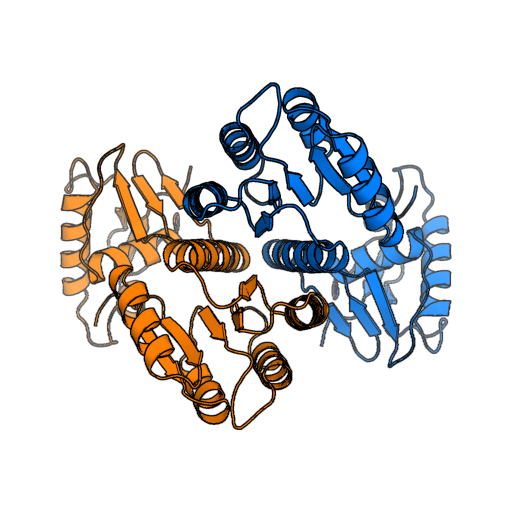1 224 ? 19.188 15.789 13.82 1 97.5 224 ARG B C 1
ATOM 3599 O O . ARG B 1 224 ? 19.234 16.141 15 1 97.5 224 ARG B O 1
ATOM 3606 N N . LEU B 1 225 ? 18.172 15.07 13.289 1 97.06 225 LEU B N 1
ATOM 3607 C CA . LEU B 1 225 ? 17.25 14.406 14.188 1 97.06 225 LEU B CA 1
ATOM 3608 C C . LEU B 1 225 ? 17.781 13.039 14.617 1 97.06 225 LEU B C 1
ATOM 3610 O O . LEU B 1 225 ? 18.312 12.289 13.789 1 97.06 225 LEU B O 1
ATOM 3614 N N . ARG B 1 226 ? 17.656 12.797 15.906 1 94.56 226 ARG B N 1
ATOM 3615 C CA . ARG B 1 226 ? 18.031 11.492 16.422 1 94.56 226 ARG B CA 1
ATOM 3616 C C . ARG B 1 226 ? 17.375 10.367 15.625 1 94.56 226 ARG B C 1
ATOM 3618 O O . ARG B 1 226 ? 16.203 10.461 15.273 1 94.56 226 ARG B O 1
ATOM 3625 N N . ALA B 1 227 ? 18.141 9.281 15.422 1 91 227 ALA B N 1
ATOM 3626 C CA . ALA B 1 227 ? 17.625 8.156 14.641 1 91 227 ALA B CA 1
ATOM 3627 C C . ALA B 1 227 ? 16.469 7.473 15.359 1 91 227 ALA B C 1
ATOM 3629 O O . ALA B 1 227 ? 16.344 7.562 16.578 1 91 227 ALA B O 1
ATOM 3630 N N . ALA B 1 228 ? 15.703 6.797 14.562 1 87.69 228 ALA B N 1
ATOM 3631 C CA . ALA B 1 228 ? 14.586 6.035 15.117 1 87.69 228 ALA B CA 1
ATOM 3632 C C . ALA B 1 228 ? 15.086 4.895 16 1 87.69 228 ALA B C 1
ATOM 3634 O O . ALA B 1 228 ? 16.234 4.449 15.859 1 87.69 228 ALA B O 1
ATOM 3635 N N . ASP B 1 229 ? 14.359 4.434 16.969 1 83.12 229 ASP B N 1
ATOM 3636 C CA . ASP B 1 229 ? 14.68 3.289 17.812 1 83.12 229 ASP B CA 1
ATOM 3637 C C . ASP B 1 229 ? 14.492 1.977 17.047 1 83.12 229 ASP B C 1
ATOM 3639 O O . ASP B 1 229 ? 13.672 1.896 16.141 1 83.12 229 ASP B O 1
#

Solvent-accessible surface area (backbone atoms only — not comparable to full-atom values): 24718 Å² total; per-residue (Å²): 122,64,35,82,50,59,32,34,34,40,32,41,57,49,65,71,57,52,50,52,50,48,57,58,42,43,77,72,57,40,36,79,44,81,16,62,34,56,69,52,38,62,60,52,52,78,71,60,47,63,31,34,39,38,36,44,78,38,90,81,44,58,26,67,59,51,48,43,53,50,41,73,76,38,81,70,58,38,30,36,34,43,27,72,68,71,50,55,66,60,51,28,50,44,29,72,59,62,30,68,42,78,44,45,55,83,71,54,68,65,40,51,53,28,52,50,46,36,44,47,38,50,48,35,30,43,74,72,39,69,44,61,43,43,35,90,53,38,35,38,32,68,66,78,69,45,37,28,47,64,91,42,78,50,88,64,54,51,51,45,43,43,52,50,48,57,35,58,78,42,40,61,41,82,40,37,51,68,57,53,38,54,75,60,39,66,84,84,62,57,69,66,58,55,54,52,48,50,51,53,43,28,61,68,70,29,96,40,54,91,64,47,77,50,66,34,78,39,88,96,48,30,38,28,26,53,44,64,114,121,64,35,82,49,58,32,33,33,40,31,41,57,49,65,70,57,51,51,52,48,48,55,59,42,42,76,72,57,41,37,80,44,81,14,58,35,56,70,52,38,62,59,52,50,77,71,61,45,62,30,34,40,37,35,44,78,36,90,80,43,57,26,67,58,51,47,42,52,50,41,73,75,38,82,69,58,38,30,35,34,42,29,72,69,71,52,56,67,61,52,28,51,44,29,71,57,60,29,69,42,77,43,45,56,82,69,56,67,64,39,51,53,28,51,51,45,35,44,48,38,49,48,34,30,42,73,70,38,69,45,62,44,44,36,90,51,39,35,37,31,66,68,79,69,46,37,28,47,65,93,41,78,50,88,63,54,53,51,46,45,43,51,49,49,56,34,57,76,40,40,61,40,81,40,37,52,68,56,53,38,55,76,57,37,65,85,81,60,59,70,66,59,56,53,51,47,50,52,54,44,26,61,68,72,30,97,40,54,92,64,46,75,51,66,33,81,37,87,97,47,30,38,27,25,52,45,66,114

Organism: NCBI:txid2511166

Radius of gyration: 24.49 Å; Cα contacts (8 Å, |Δi|>4): 827; chains: 2; bounding box: 54×64×57 Å

InterPro domains:
  IPR001789 Signal transduction response regulator, receiver domain [PF00072] (8-116)
  IPR001789 Signal transduction response regulator, receiver domain [PS50110] (7-120)
  IPR001789 Signal transduction response regulator, receiver domain [SM00448] (6-116)
  IPR001867 OmpR/PhoB-type DNA-binding domain [PF00486] (152-225)
  IPR001867 OmpR/PhoB-type DNA-binding domain [PS51755] (130-227)
  IPR001867 OmpR/PhoB-type DNA-binding domain [SM00862] (151-225)
  IPR001867 OmpR/PhoB-type DNA-binding domain [cd00383] (138-225)
  IPR011006 CheY-like superfamily [SSF52172] (4-188)
  IPR036388 Winged helix-like DNA-binding domain superfamily [G3DSA:1.10.10.10] (131-229)
  IPR039420 Transcriptional regulatory protein WalR-like [PTHR48111] (7-227)

pLDDT: mean 92.13, std 8.62, range [29.39, 98.38]

Nearest PDB structures (foldseek):
  4kny-assembly1_B  TM=5.238E-01  e=5.620E-24  Escherichia coli K-12
  4kfc-assembly1_B  TM=5.181E-01  e=9.306E-24  Escherichia coli K-12
  1nxp-assembly1_A  TM=9.603E-01  e=8.047E-14  Streptococcus pneumoniae TIGR4
  1ys6-assembly1_A  TM=5.002E-01  e=2.095E-19  Mycobacterium tuberculosis
  7pva-assembly1_B  TM=6.043E-01  e=2.411E-10  Porphyromonas gingivalis W83

Sequence (458 aa):
MNATPIKVLVIDDEPPIRKLLRMGLSTQGYDILEASNGKIALEKLAEDPALIILDLGLPDIQGHDLLRMIRGRNEAVPIVVLSSRGDEAGKVQALDLGADDYLTKPFGMDELLARLRAALRHQLQVQGERPVFRSGDLSVDLVRRIVKVGERDIKLSPKEYDLLRVLVQHAGKVLTHRFLLKELWDELTDAQYLRVYVRQLRQKIEADPERPQFVLTETGIGYRLRAADMNATPIKVLVIDDEPPIRKLLRMGLSTQGYDILEASNGKIALEKLAEDPALIILDLGLPDIQGHDLLRMIRGRNEAVPIVVLSSRGDEAGKVQALDLGADDYLTKPFGMDELLARLRAALRHQLQVQGERPVFRSGDLSVDLVRRIVKVGERDIKLSPKEYDLLRVLVQHAGKVLTHRFLLKELWDELTDAQYLRVYVRQLRQKIEADPERPQFVLTETGIGYRLRAAD

Secondary structure (DSSP, 8-state):
------EEEEE-S-HHHHHHHHHHHHTTT-EEEEESSHHHHHHHGGG--SEEEE-SB-SSSBHHHHHHHHHHH-SSS-EEEEES---HHHHHHHHHTT-SEEEESS--HHHHHHHHHHHHHHHHHHTT--SEEEETTEEEETTTTEEEETTEEE---HHHHHHHHHHHHTTTSEEEHHHHHHHHS-TT--HHHHHHHHHHHHHHH-S-TTS-SSEEEETTTEEEEPPP-/------EEEEE-S-HHHHHHHHHHHHTTT-EEEEESSHHHHHHHGGG--SEEEE-SB-SSSBHHHHHHHHHHH-SSS-EEEEES---HHHHHHHHHTT-SEEEESS--HHHHHHHHHHHHHHHHHHTT--SEEEETTEEEETTTTEEEETTEEE---HHHHHHHHHHHHTTTSEEEHHHHHHHHS-TT--HHHHHHHHHHHHHHH-S-TTS-SSEEEETTTEEEEPPP-

Foldseek 3Di:
DFQQFQEEEEEAQDPVVVVVLCVLVVVLVHHYHYHNALVVSVVCCVVVHQAYEFEQDGDPDGRLVSLLVSCVVPVQRAYEYEYQDDDPVVQVSSVVSRHPYYDHPPDDSVVVLVVVLVSSCVSCVVVVHHQWFADQQWIARNSSRWIGRNVDTFDDGRLLSSLVVVQRVVAPDFDFLQRSCVSRHPNPDDSVVVVVSLLVNCVGHAPDSVDRDAWADDPPGGIHGHHGD/DFQQFQEEEEEAQDPVVVVVLCVLVVVLVHHYHYHNALVVSVVCCVVVHQAYEFEQDGDPDGRLVSLLVSCVVPVQRAYEYEYQDDDPVVQVSSVVSRHPYYDHPPDDSVVVLVVVLVSSCVSCVVVVHHQWFADQQWIARNSSRWIGRNVDTFDDGRLLSSLVVVQRVVAPDFDFLQRSCVSRHPNPDDSVVVVVSLLVNCVGRAPDSVDRDAWADDPPGGIHGHHGD